Protein AF-0000000080770424 (afdb_homodimer)

Solvent-accessible surface area (backbone atoms only — not comparable to full-atom values): 28672 Å² total; per-residue (Å²): 138,85,82,74,78,74,72,79,70,79,74,78,70,80,89,62,85,65,79,69,75,65,78,72,97,61,80,71,58,43,54,29,29,31,42,42,36,35,26,53,54,94,76,31,50,24,35,50,25,29,66,33,87,46,81,80,59,53,69,30,38,27,56,54,55,43,66,62,44,61,91,75,28,59,30,57,65,49,32,46,51,49,38,35,36,74,75,50,64,49,79,70,90,39,75,42,81,66,29,65,57,43,20,42,82,58,35,97,90,37,35,29,34,32,42,29,27,35,27,37,32,25,47,67,63,56,50,70,55,32,83,81,51,52,46,79,37,44,67,90,61,64,73,84,47,37,70,58,41,59,58,52,44,52,51,46,49,52,49,51,52,57,44,42,68,44,29,55,61,62,57,42,38,43,59,77,62,38,36,69,65,56,51,50,49,50,55,24,36,66,69,72,44,86,72,54,71,64,59,52,31,58,67,64,41,44,57,90,64,98,72,54,65,71,34,55,35,25,84,80,48,28,38,26,31,44,90,47,66,44,75,60,93,86,68,59,38,55,23,29,30,77,68,48,90,45,66,38,83,67,81,59,131,137,86,81,76,77,76,71,78,70,80,72,78,71,81,88,63,84,63,77,72,74,64,78,73,97,62,77,70,57,44,53,28,29,32,40,42,36,35,26,53,54,96,75,31,50,23,34,49,26,28,65,34,87,46,81,78,59,51,67,30,39,26,56,55,56,43,67,61,46,62,90,74,28,59,30,58,64,48,31,46,51,50,39,34,36,74,75,51,64,49,80,71,90,38,75,43,80,67,29,64,57,44,20,42,81,57,34,97,90,37,34,29,35,33,44,28,27,36,28,37,32,26,46,67,63,58,50,70,54,32,81,82,53,52,46,79,36,44,67,90,61,66,74,83,46,35,71,60,42,59,59,53,45,53,52,45,50,51,49,50,52,58,43,43,71,43,29,55,63,63,57,41,38,43,59,78,61,38,36,68,66,57,50,49,52,49,54,24,36,66,69,72,47,86,72,54,71,64,60,51,29,58,67,64,40,43,57,91,63,98,70,54,63,72,35,56,34,24,84,80,49,26,38,25,32,43,90,46,65,44,76,59,92,86,68,59,38,55,24,29,32,78,68,47,87,46,67,37,84,66,80,59,131

Sequence (506 aa):
MNFATKKAKIIFGKNRQNGYAMPPNRPAPIVSVDVVLLTLAQGKLQAALHRRGRQPFQGCLALPGGYVHPEEDATAEDTARRVLREKTGVQPRYLEQLGTFAGAARDPRGWSAAISHVALMPHEALRQAGDEVFHFYDVDQLPELAFDHAEQIRAAVERVRNKASYSTLPCWLLPERFTLTQLQRTYEQIFGETVSRGTFRSRLGIKVGDMNPGEAADQADILIATDQFQGGSQRPARLFRVNRLSLFKRASWMNFATKKAKIIFGKNRQNGYAMPPNRPAPIVSVDVVLLTLAQGKLQAALHRRGRQPFQGCLALPGGYVHPEEDATAEDTARRVLREKTGVQPRYLEQLGTFAGAARDPRGWSAAISHVALMPHEALRQAGDEVFHFYDVDQLPELAFDHAEQIRAAVERVRNKASYSTLPCWLLPERFTLTQLQRTYEQIFGETVSRGTFRSRLGIKVGDMNPGEAADQADILIATDQFQGGSQRPARLFRVNRLSLFKRASW

Secondary structure (DSSP, 8-state):
-----------------------SSPPPPEEEEEEEEEEEETTEEEEEEEE--SSSSTTSEE--EEE--TTT-SBHHHHHHHHHHHHH----SEEEEEEEEEESSS-TTSSEEEEEEEEE--HHHHHTT-TTT-EEEETTS----STTHHHHHHHHHHHHHHHHTTBSGGGGGS-SSB-HHHHHHHHHHHHTS---HHHHHHHHTB--S---TT-BSBTTS-EEEEEEEES-SSSPEEEEEE----BSS----/-------------S---------SSPPPPEEEEEEEEEEEETTEEEEEEEE--SSSSTTSEE--EEE--TTT-SBHHHHHHHHHHHHH----SEEEEEEEEEESSS-TTSSEEEEEEEEE--HHHHHTT-TTT-EEEETTS----STTHHHHHHHHHHHHHHHHTTBSGGGGGS-SSB-HHHHHHHHHHHHT----HHHHHHHHTB--S---TT-BSBTTS-EEEEEEEES-SSSPEEEEEE----BSS----

InterPro domains:
  IPR000086 NUDIX hydrolase domain [PF00293] (31-153)
  IPR000086 NUDIX hydrolase domain [PS51462] (28-160)
  IPR015797 NUDIX hydrolase-like domain superfamily [SSF55811] (23-164)
  IPR036388 Winged helix-like DNA-binding domain superfamily [G3DSA:1.10.10.10] (161-250)
  IPR036390 Winged helix DNA-binding domain superfamily [SSF46785] (169-245)
  IPR054105 NrtR, DNA-binding winged helix domain [PF21906] (173-204)

Nearest PDB structures (foldseek):
  3gz5-assembly1_A  TM=9.077E-01  e=2.869E-21  Shewanella oneidensis
  5bs6-assembly2_D  TM=8.385E-01  e=4.375E-21  Bacteroides thetaiotaomicron VPI-5482
  5bs6-assembly1_B  TM=8.207E-01  e=7.524E-21  Bacteroides thetaiotaomicron VPI-5482
  5deq-assembly1_A  TM=7.739E-01  e=3.727E-18  Bacteroides thetaiotaomicron VPI-5482
  3gz8-assembly2_D  TM=8.540E-01  e=3.283E-13  Shewanella oneidensis

Radius of gyration: 25.14 Å; Cα contacts (8 Å, |Δi|>4): 937; chains: 2; bounding box: 64×64×67 Å

pLDDT: mean 84.19, std 19.26, range [22.19, 98.75]

Organism: Chromobacterium violaceum (strain ATCC 12472 / DSM 30191 / JCM 1249 / CCUG 213 / NBRC 12614 / NCIMB 9131 / NCTC 9757 / MK) (NCBI:txid243365)

Structure (mmCIF, N/CA/C/O backbone):
data_AF-0000000080770424-model_v1
#
loop_
_entity.id
_entity.type
_entity.pdbx_description
1 polymer 'Probable MutT/nudix family protein'
#
loop_
_atom_site.group_PDB
_atom_site.id
_atom_site.type_symbol
_atom_site.label_atom_id
_atom_site.label_alt_id
_atom_site.label_comp_id
_atom_site.label_asym_id
_atom_site.label_entity_id
_atom_site.label_seq_id
_atom_site.pdbx_PDB_ins_code
_atom_site.Cartn_x
_atom_site.Cartn_y
_atom_site.Cartn_z
_atom_site.occupancy
_atom_site.B_iso_or_equiv
_atom_site.auth_seq_id
_atom_site.auth_comp_id
_atom_site.auth_asym_id
_atom_site.auth_atom_id
_atom_site.pdbx_PDB_model_num
ATOM 1 N N . MET A 1 1 ? -11.234 22.656 -33.688 1 25.25 1 MET A N 1
ATOM 2 C CA . MET A 1 1 ? -9.828 22.938 -33.406 1 25.25 1 MET A CA 1
ATOM 3 C C . MET A 1 1 ? -9.273 21.969 -32.375 1 25.25 1 MET A C 1
ATOM 5 O O . MET A 1 1 ? -9.836 21.828 -31.281 1 25.25 1 MET A O 1
ATOM 9 N N . ASN A 1 2 ? -8.516 20.828 -32.75 1 23.38 2 ASN A N 1
ATOM 10 C CA . ASN A 1 2 ? -8.07 19.531 -32.25 1 23.38 2 ASN A CA 1
ATOM 11 C C . ASN A 1 2 ? -6.984 19.703 -31.188 1 23.38 2 ASN A C 1
ATOM 13 O O . ASN A 1 2 ? -5.91 20.234 -31.469 1 23.38 2 ASN A O 1
ATOM 17 N N . PHE A 1 3 ? -7.289 20.031 -29.984 1 24.16 3 PHE A N 1
ATOM 18 C CA . PHE A 1 3 ? -6.375 20.359 -28.891 1 24.16 3 PHE A CA 1
ATOM 19 C C . PHE A 1 3 ? -5.477 19.172 -28.562 1 24.16 3 PHE A C 1
ATOM 21 O O . PHE A 1 3 ? -5.898 18.234 -27.891 1 24.16 3 PHE A O 1
ATOM 28 N N . ALA A 1 4 ? -4.555 18.719 -29.5 1 25.25 4 ALA A N 1
ATOM 29 C CA . ALA A 1 4 ? -3.508 17.719 -29.328 1 25.25 4 ALA A CA 1
ATOM 30 C C . ALA A 1 4 ? -2.652 18.016 -28.109 1 25.25 4 ALA A C 1
ATOM 32 O O . ALA A 1 4 ? -2.006 19.062 -28.031 1 25.25 4 ALA A O 1
ATOM 33 N N . THR A 1 5 ? -3 17.656 -26.938 1 22.92 5 THR A N 1
ATOM 34 C CA . THR A 1 5 ? -2.271 17.828 -25.672 1 22.92 5 THR A CA 1
ATOM 35 C C . THR A 1 5 ? -0.882 17.203 -25.781 1 22.92 5 THR A C 1
ATOM 37 O O . THR A 1 5 ? -0.75 15.984 -25.969 1 22.92 5 THR A O 1
ATOM 40 N N . LYS A 1 6 ? 0.08 17.875 -26.297 1 26.48 6 LYS A N 1
ATOM 41 C CA . LYS A 1 6 ? 1.488 17.516 -26.453 1 26.48 6 LYS A CA 1
ATOM 42 C C . LYS A 1 6 ? 2.084 17.047 -25.125 1 26.48 6 LYS A C 1
ATOM 44 O O . LYS A 1 6 ? 2.121 17.797 -24.141 1 26.48 6 LYS A O 1
ATOM 49 N N . LYS A 1 7 ? 2.068 15.836 -24.875 1 30.05 7 LYS A N 1
ATOM 50 C CA . LYS A 1 7 ? 2.832 15.188 -23.812 1 30.05 7 LYS A CA 1
ATOM 51 C C . LYS A 1 7 ? 4.285 15.664 -23.812 1 30.05 7 LYS A C 1
ATOM 53 O O . LYS A 1 7 ? 4.984 15.531 -24.812 1 30.05 7 LYS A O 1
ATOM 58 N N . ALA A 1 8 ? 4.691 16.625 -23.156 1 26.64 8 ALA A N 1
ATOM 59 C CA . ALA A 1 8 ? 6.086 17.047 -23.094 1 26.64 8 ALA A CA 1
ATOM 60 C C . ALA A 1 8 ? 7.008 15.867 -22.844 1 26.64 8 ALA A C 1
ATOM 62 O O . ALA A 1 8 ? 6.922 15.219 -21.781 1 26.64 8 ALA A O 1
ATOM 63 N N . LYS A 1 9 ? 7.324 15.141 -23.812 1 30.47 9 LYS A N 1
ATOM 64 C CA . LYS A 1 9 ? 8.398 14.148 -23.781 1 30.47 9 LYS A CA 1
ATOM 65 C C . LYS A 1 9 ? 9.609 14.68 -23.016 1 30.47 9 LYS A C 1
ATOM 67 O O . LYS A 1 9 ? 10.211 15.68 -23.422 1 30.47 9 LYS A O 1
ATOM 72 N N . ILE A 1 10 ? 9.688 14.5 -21.734 1 32.75 10 ILE A N 1
ATOM 73 C CA . ILE A 1 10 ? 10.969 14.742 -21.078 1 32.75 10 ILE A CA 1
ATOM 74 C C . ILE A 1 10 ? 12.086 14.039 -21.844 1 32.75 10 ILE A C 1
ATOM 76 O O . ILE A 1 10 ? 12.117 12.812 -21.938 1 32.75 10 ILE A O 1
ATOM 80 N N . ILE A 1 11 ? 12.492 14.609 -22.891 1 31.41 11 ILE A N 1
ATOM 81 C CA . ILE A 1 11 ? 13.648 14.133 -23.641 1 31.41 11 ILE A CA 1
ATOM 82 C C . ILE A 1 11 ? 14.844 13.977 -22.703 1 31.41 11 ILE A C 1
ATOM 84 O O . ILE A 1 11 ? 15.32 14.953 -22.125 1 31.41 11 ILE A O 1
ATOM 88 N N . PHE A 1 12 ? 14.922 12.773 -22.094 1 33.88 12 PHE A N 1
ATOM 89 C CA . PHE A 1 12 ? 16.141 12.367 -21.391 1 33.88 12 PHE A CA 1
ATOM 90 C C . PHE A 1 12 ? 17.344 12.445 -22.312 1 33.88 12 PHE A C 1
ATOM 92 O O . PHE A 1 12 ? 17.453 11.688 -23.266 1 33.88 12 PHE A O 1
ATOM 99 N N . GLY A 1 13 ? 17.859 13.641 -22.609 1 30.61 13 GLY A N 1
ATOM 100 C CA . GLY A 1 13 ? 19.125 13.672 -23.312 1 30.61 13 GLY A CA 1
ATOM 101 C C . GLY A 1 13 ? 20.141 12.672 -22.781 1 30.61 13 GLY A C 1
ATOM 102 O O . GLY A 1 13 ? 19.953 12.125 -21.688 1 30.61 13 GLY A O 1
ATOM 103 N N . LYS A 1 14 ? 21.453 12.492 -23.484 1 30.75 14 LYS A N 1
ATOM 104 C CA . LYS A 1 14 ? 22.672 11.727 -23.281 1 30.75 14 LYS A CA 1
ATOM 105 C C . LYS A 1 14 ? 23.141 11.797 -21.828 1 30.75 14 LYS A C 1
ATOM 107 O O . LYS A 1 14 ? 22.797 12.734 -21.109 1 30.75 14 LYS A O 1
ATOM 112 N N . ASN A 1 15 ? 23.875 10.68 -21.281 1 34.09 15 ASN A N 1
ATOM 113 C CA . ASN A 1 15 ? 24.578 10.32 -20.047 1 34.09 15 ASN A CA 1
ATOM 114 C C . ASN A 1 15 ? 25.328 11.516 -19.469 1 34.09 15 ASN A C 1
ATOM 116 O O . ASN A 1 15 ? 26.531 11.648 -19.641 1 34.09 15 ASN A O 1
ATOM 120 N N . ARG A 1 16 ? 25.125 12.758 -19.797 1 31.05 16 ARG A N 1
ATOM 121 C CA . ARG A 1 16 ? 26.078 13.688 -19.188 1 31.05 16 ARG A CA 1
ATOM 122 C C . ARG A 1 16 ? 26.156 13.469 -17.672 1 31.05 16 ARG A C 1
ATOM 124 O O . ARG A 1 16 ? 25.141 13.164 -17.031 1 31.05 16 ARG A O 1
ATOM 131 N N . GLN A 1 17 ? 27.344 13.133 -17.031 1 35.69 17 GLN A N 1
ATOM 132 C CA . GLN A 1 17 ? 27.734 13.195 -15.633 1 35.69 17 GLN A CA 1
ATOM 133 C C . GLN A 1 17 ? 26.922 14.258 -14.891 1 35.69 17 GLN A C 1
ATOM 135 O O . GLN A 1 17 ? 27.188 15.453 -15.016 1 35.69 17 GLN A O 1
ATOM 140 N N . ASN A 1 18 ? 25.672 14.312 -15.031 1 39.91 18 ASN A N 1
ATOM 141 C CA . ASN A 1 18 ? 24.844 15.375 -14.492 1 39.91 18 ASN A CA 1
ATOM 142 C C . ASN A 1 18 ? 25.266 15.758 -13.078 1 39.91 18 ASN A C 1
ATOM 144 O O . ASN A 1 18 ? 25.578 14.891 -12.258 1 39.91 18 ASN A O 1
ATOM 148 N N . GLY A 1 19 ? 25.906 16.875 -12.938 1 40.78 19 GLY A N 1
ATOM 149 C CA . GLY A 1 19 ? 26.5 17.609 -11.82 1 40.78 19 GLY A CA 1
ATOM 150 C C . GLY A 1 19 ? 25.688 17.484 -10.539 1 40.78 19 GLY A C 1
ATOM 151 O O . GLY A 1 19 ? 25.781 18.344 -9.656 1 40.78 19 GLY A O 1
ATOM 152 N N . TYR A 1 20 ? 24.578 16.812 -10.547 1 47.44 20 TYR A N 1
ATOM 153 C CA . TYR A 1 20 ? 23.984 16.875 -9.219 1 47.44 20 TYR A CA 1
ATOM 154 C C . TYR A 1 20 ? 24.797 16.062 -8.211 1 47.44 20 TYR A C 1
ATOM 156 O O . TYR A 1 20 ? 24.969 14.859 -8.383 1 47.44 20 TYR A O 1
ATOM 164 N N . ALA A 1 21 ? 25.906 16.547 -7.699 1 40.91 21 ALA A N 1
ATOM 165 C CA . ALA A 1 21 ? 26.812 15.883 -6.766 1 40.91 21 ALA A CA 1
ATOM 166 C C . ALA A 1 21 ? 26.047 15.07 -5.73 1 40.91 21 ALA A C 1
ATOM 168 O O . ALA A 1 21 ? 25.219 15.617 -4.992 1 40.91 21 ALA A O 1
ATOM 169 N N . MET A 1 22 ? 25.734 13.844 -6.035 1 49.5 22 MET A N 1
ATOM 170 C CA . MET A 1 22 ? 25.359 12.977 -4.922 1 49.5 22 MET A CA 1
ATOM 171 C C . MET A 1 22 ? 26.297 13.172 -3.734 1 49.5 22 MET A C 1
ATOM 173 O O . MET A 1 22 ? 27.484 13.477 -3.914 1 49.5 22 MET A O 1
ATOM 177 N N . PRO A 1 23 ? 25.75 13.344 -2.537 1 48.91 23 PRO A N 1
ATOM 178 C CA . PRO A 1 23 ? 26.703 13.453 -1.439 1 48.91 23 PRO A CA 1
ATOM 179 C C . PRO A 1 23 ? 27.812 12.398 -1.507 1 48.91 23 PRO A C 1
ATOM 181 O O . PRO A 1 23 ? 27.578 11.289 -2.006 1 48.91 23 PRO A O 1
ATOM 184 N N . PRO A 1 24 ? 29 12.789 -1.371 1 47.66 24 PRO A N 1
ATOM 185 C CA . PRO A 1 24 ? 30.188 11.938 -1.456 1 47.66 24 PRO A CA 1
ATOM 186 C C . PRO A 1 24 ? 29.938 10.523 -0.939 1 47.66 24 PRO A C 1
ATOM 188 O O . PRO A 1 24 ? 28.844 10.227 -0.444 1 47.66 24 PRO A O 1
ATOM 191 N N . ASN A 1 25 ? 30.938 9.781 -0.216 1 50.59 25 ASN A N 1
ATOM 192 C CA . ASN A 1 25 ? 31.359 8.445 0.191 1 50.59 25 ASN A CA 1
ATOM 193 C C . ASN A 1 25 ? 30.312 7.766 1.063 1 50.59 25 ASN A C 1
ATOM 195 O O . ASN A 1 25 ? 30.641 7.082 2.033 1 50.59 25 ASN A O 1
ATOM 199 N N . ARG A 1 26 ? 29.047 8.086 1.013 1 60.34 26 ARG A N 1
ATOM 200 C CA . ARG A 1 26 ? 28.141 7.453 1.966 1 60.34 26 ARG A CA 1
ATOM 201 C C . ARG A 1 26 ? 27.562 6.16 1.396 1 60.34 26 ARG A C 1
ATOM 203 O O . ARG A 1 26 ? 27.375 6.043 0.184 1 60.34 26 ARG A O 1
ATOM 210 N N . PRO A 1 27 ? 27.594 5.121 2.24 1 74 27 PRO A N 1
ATOM 211 C CA . PRO A 1 27 ? 27.016 3.867 1.764 1 74 27 PRO A CA 1
ATOM 212 C C . PRO A 1 27 ? 25.594 4.051 1.202 1 74 27 PRO A C 1
ATOM 214 O O . PRO A 1 27 ? 24.797 4.789 1.776 1 74 27 PRO A O 1
ATOM 217 N N . ALA A 1 28 ? 25.391 3.654 0.037 1 86.56 28 ALA A N 1
ATOM 218 C CA . ALA A 1 28 ? 24.094 3.76 -0.62 1 86.56 28 ALA A CA 1
ATOM 219 C C . ALA A 1 28 ? 23.188 2.592 -0.235 1 86.56 28 ALA A C 1
ATOM 221 O O . ALA A 1 28 ? 23.656 1.457 -0.101 1 86.56 28 ALA A O 1
ATOM 222 N N . PRO A 1 29 ? 21.891 2.877 0.055 1 94.38 29 PRO A N 1
ATOM 223 C CA . PRO A 1 29 ? 20.969 1.777 0.327 1 94.38 29 PRO A CA 1
ATOM 224 C C . PRO A 1 29 ? 20.906 0.759 -0.809 1 94.38 29 PRO A C 1
ATOM 226 O O . PRO A 1 29 ? 21.031 1.128 -1.98 1 94.38 29 PRO A O 1
ATOM 229 N N . ILE A 1 30 ? 20.75 -0.461 -0.432 1 94.62 30 ILE A N 1
ATOM 230 C CA . ILE A 1 30 ? 20.484 -1.53 -1.387 1 94.62 30 ILE A CA 1
ATOM 231 C C . ILE A 1 30 ? 19.016 -1.508 -1.783 1 94.62 30 ILE A C 1
ATOM 233 O O . ILE A 1 30 ? 18.141 -1.366 -0.928 1 94.62 30 ILE A O 1
ATOM 237 N N . VAL A 1 31 ? 18.766 -1.591 -3.082 1 97.5 31 VAL A N 1
ATOM 238 C CA . VAL A 1 31 ? 17.375 -1.637 -3.539 1 97.5 31 VAL A CA 1
ATOM 239 C C . VAL A 1 31 ? 17.109 -2.955 -4.262 1 97.5 31 VAL A C 1
ATOM 241 O O . VAL A 1 31 ? 17.812 -3.293 -5.223 1 97.5 31 VAL A O 1
ATOM 244 N N . SER A 1 32 ? 16.141 -3.68 -3.746 1 97.69 32 SER A N 1
ATOM 245 C CA . SER A 1 32 ? 15.719 -4.949 -4.324 1 97.69 32 SER A CA 1
ATOM 246 C C . SER A 1 32 ? 14.203 -5.035 -4.406 1 97.69 32 SER A C 1
ATOM 248 O O . SER A 1 32 ? 13.492 -4.141 -3.938 1 97.69 32 SER A O 1
ATOM 250 N N . VAL A 1 33 ? 13.695 -6.043 -5.105 1 98.44 33 VAL A N 1
ATOM 251 C CA . VAL A 1 33 ? 12.281 -6.406 -5.07 1 98.44 33 VAL A CA 1
ATOM 252 C C . VAL A 1 33 ? 12.125 -7.797 -4.461 1 98.44 33 VAL A C 1
ATOM 254 O O . VAL A 1 33 ? 13.055 -8.609 -4.5 1 98.44 33 VAL A O 1
ATOM 257 N N . ASP A 1 34 ? 11.016 -7.973 -3.832 1 98.5 34 ASP A N 1
ATOM 258 C CA . ASP A 1 34 ? 10.516 -9.281 -3.418 1 98.5 34 ASP A CA 1
ATOM 259 C C . ASP A 1 34 ? 9.109 -9.523 -3.947 1 98.5 34 ASP A C 1
ATOM 261 O O . ASP A 1 34 ? 8.305 -8.594 -4.039 1 98.5 34 ASP A O 1
ATOM 265 N N . VAL A 1 35 ? 8.859 -10.766 -4.312 1 98.5 35 VAL A N 1
ATOM 266 C CA . VAL A 1 35 ? 7.516 -11.078 -4.797 1 98.5 35 VAL A CA 1
ATOM 267 C C . VAL A 1 35 ? 6.887 -12.156 -3.916 1 98.5 35 VAL A C 1
ATOM 269 O O . VAL A 1 35 ? 7.391 -13.273 -3.838 1 98.5 35 VAL A O 1
ATOM 272 N N . VAL A 1 36 ? 5.828 -11.773 -3.248 1 98.69 36 VAL A N 1
ATOM 273 C CA . VAL A 1 36 ? 4.996 -12.727 -2.525 1 98.69 36 VAL A CA 1
ATOM 274 C C . VAL A 1 36 ? 4.066 -13.445 -3.502 1 98.69 36 VAL A C 1
ATOM 276 O O . VAL A 1 36 ? 3.152 -12.828 -4.059 1 98.69 36 VAL A O 1
ATOM 279 N N . LEU A 1 37 ? 4.293 -14.695 -3.723 1 97.56 37 LEU A N 1
ATOM 280 C CA . LEU A 1 37 ? 3.434 -15.5 -4.578 1 97.56 37 LEU A CA 1
ATOM 281 C C . LEU A 1 37 ? 2.389 -16.25 -3.752 1 97.56 37 LEU A C 1
ATOM 283 O O . LEU A 1 37 ? 2.729 -17.125 -2.965 1 97.56 37 LEU A O 1
ATOM 287 N N . LEU A 1 38 ? 1.14 -15.891 -3.941 1 97.38 38 LEU A N 1
ATOM 288 C CA . LEU A 1 38 ? 0.045 -16.531 -3.227 1 97.38 38 LEU A CA 1
ATOM 289 C C . LEU A 1 38 ? -0.786 -17.406 -4.172 1 97.38 38 LEU A C 1
ATOM 291 O O . LEU A 1 38 ? -0.964 -17.047 -5.34 1 97.38 38 LEU A O 1
ATOM 295 N N . THR A 1 39 ? -1.268 -18.422 -3.65 1 96.5 39 THR A N 1
ATOM 296 C CA . THR A 1 39 ? -2.121 -19.359 -4.379 1 96.5 39 THR A CA 1
ATOM 297 C C . THR A 1 39 ? -3.105 -20.047 -3.432 1 96.5 39 THR A C 1
ATOM 299 O O . THR A 1 39 ? -3.045 -19.844 -2.217 1 96.5 39 THR A O 1
ATOM 302 N N . LEU A 1 40 ? -4.055 -20.688 -4.031 1 94.5 40 LEU A N 1
ATOM 303 C CA . LEU A 1 40 ? -4.977 -21.516 -3.262 1 94.5 40 LEU A CA 1
ATOM 304 C C . LEU A 1 40 ? -4.75 -22.984 -3.557 1 94.5 40 LEU A C 1
ATOM 306 O O . LEU A 1 40 ? -4.797 -23.406 -4.715 1 94.5 40 LEU A O 1
ATOM 310 N N . ALA A 1 41 ? -4.488 -23.656 -2.521 1 91.81 41 ALA A N 1
ATOM 311 C CA . ALA A 1 41 ? -4.324 -25.109 -2.617 1 91.81 41 ALA A CA 1
ATOM 312 C C . ALA A 1 41 ? -4.816 -25.797 -1.35 1 91.81 41 ALA A C 1
ATOM 314 O O . ALA A 1 41 ? -4.605 -25.312 -0.241 1 91.81 41 ALA A O 1
ATOM 315 N N . GLN A 1 42 ? -5.516 -26.984 -1.583 1 89.44 42 GLN A N 1
ATOM 316 C CA . GLN A 1 42 ? -6.039 -27.781 -0.474 1 89.44 42 GLN A CA 1
ATOM 317 C C . GLN A 1 42 ? -6.973 -26.938 0.404 1 89.44 42 GLN A C 1
ATOM 319 O O . GLN A 1 42 ? -6.914 -27.031 1.633 1 89.44 42 GLN A O 1
ATOM 324 N N . GLY A 1 43 ? -7.594 -26.031 -0.184 1 87.81 43 GLY A N 1
ATOM 325 C CA . GLY A 1 43 ? -8.617 -25.266 0.504 1 87.81 43 GLY A CA 1
ATOM 326 C C . GLY A 1 43 ? -8.039 -24.141 1.353 1 87.81 43 GLY A C 1
ATOM 327 O O . GLY A 1 43 ? -8.742 -23.562 2.191 1 87.81 43 GLY A O 1
ATOM 328 N N . LYS A 1 44 ? -6.777 -23.875 1.157 1 91.62 44 LYS A N 1
ATOM 329 C CA . LYS A 1 44 ? -6.125 -22.859 1.975 1 91.62 44 LYS A CA 1
ATOM 330 C C . LYS A 1 44 ? -5.328 -21.891 1.109 1 91.62 44 LYS A C 1
ATOM 332 O O . LYS A 1 44 ? -4.848 -22.25 0.036 1 91.62 44 LYS A O 1
ATOM 337 N N . LEU A 1 45 ? -5.258 -20.672 1.669 1 94.31 45 LEU A N 1
ATOM 338 C CA . LEU A 1 45 ? -4.344 -19.703 1.06 1 94.31 45 LEU A CA 1
ATOM 339 C C . LEU A 1 45 ? -2.895 -20.047 1.395 1 94.31 45 LEU A C 1
ATOM 341 O O . LEU A 1 45 ? -2.557 -20.266 2.562 1 94.31 45 LEU A O 1
ATOM 345 N N . GLN A 1 46 ? -2.066 -20.188 0.326 1 96.81 46 GLN A N 1
ATOM 346 C CA . GLN A 1 46 ? -0.687 -20.625 0.526 1 96.81 46 GLN A CA 1
ATOM 347 C C . GLN A 1 46 ? 0.293 -19.672 -0.157 1 96.81 46 GLN A C 1
ATOM 349 O O . GLN A 1 46 ? -0.057 -19.016 -1.134 1 96.81 46 GLN A O 1
ATOM 354 N N . ALA A 1 47 ? 1.476 -19.625 0.396 1 97.81 47 ALA A N 1
ATOM 355 C CA . ALA A 1 47 ? 2.594 -18.906 -0.211 1 97.81 47 ALA A CA 1
ATOM 356 C C . ALA A 1 47 ? 3.555 -19.875 -0.902 1 97.81 47 ALA A C 1
ATOM 358 O O . ALA A 1 47 ? 3.855 -20.938 -0.374 1 97.81 47 ALA A O 1
ATOM 359 N N . ALA A 1 48 ? 3.953 -19.516 -2.139 1 97.12 48 ALA A N 1
ATOM 360 C CA . ALA A 1 48 ? 4.988 -20.266 -2.85 1 97.12 48 ALA A CA 1
ATOM 361 C C . ALA A 1 48 ? 6.375 -19.719 -2.541 1 97.12 48 ALA A C 1
ATOM 363 O O . ALA A 1 48 ? 6.652 -18.547 -2.785 1 97.12 48 ALA A O 1
ATOM 364 N N . LEU A 1 49 ? 7.23 -20.578 -1.985 1 96.81 49 LEU A N 1
ATOM 365 C CA . LEU A 1 49 ? 8.57 -20.188 -1.561 1 96.81 49 LEU A CA 1
ATOM 366 C C . LEU A 1 49 ? 9.633 -20.984 -2.312 1 96.81 49 LEU A C 1
ATOM 368 O O . LEU A 1 49 ? 9.352 -22.062 -2.846 1 96.81 49 LEU A O 1
ATOM 372 N N . HIS A 1 50 ? 10.75 -20.422 -2.424 1 93.5 50 HIS A N 1
ATOM 373 C CA . HIS A 1 50 ? 11.891 -21.141 -2.967 1 93.5 50 HIS A CA 1
ATOM 374 C C . HIS A 1 50 ? 13.039 -21.188 -1.968 1 93.5 50 HIS A C 1
ATOM 376 O O . HIS A 1 50 ? 13.062 -20.422 -1 1 93.5 50 HIS A O 1
ATOM 382 N N . ARG A 1 51 ? 13.953 -22.047 -2.203 1 93.56 51 ARG A N 1
ATOM 383 C CA . ARG A 1 51 ? 15.133 -22.156 -1.353 1 93.56 51 ARG A CA 1
ATOM 384 C C . ARG A 1 51 ? 16.281 -21.312 -1.899 1 93.56 51 ARG A C 1
ATOM 386 O O . ARG A 1 51 ? 16.641 -21.438 -3.072 1 93.56 51 ARG A O 1
ATOM 393 N N . ARG A 1 52 ? 16.875 -20.453 -1.038 1 93.69 52 ARG A N 1
ATOM 394 C CA . ARG A 1 52 ? 17.953 -19.578 -1.48 1 93.69 52 ARG A CA 1
ATOM 395 C C . ARG A 1 52 ? 19.219 -20.359 -1.773 1 93.69 52 ARG A C 1
ATOM 397 O O . ARG A 1 52 ? 19.594 -21.25 -0.999 1 93.69 52 ARG A O 1
ATOM 404 N N . GLY A 1 53 ? 19.859 -19.922 -2.836 1 90.75 53 GLY A N 1
ATOM 405 C CA . GLY A 1 53 ? 21.062 -20.625 -3.25 1 90.75 53 GLY A CA 1
ATOM 406 C C . GLY A 1 53 ? 22.344 -19.938 -2.82 1 90.75 53 GLY A C 1
ATOM 407 O O . GLY A 1 53 ? 23.438 -20.516 -2.904 1 90.75 53 GLY A O 1
ATOM 408 N N . ARG A 1 54 ? 22.234 -18.703 -2.389 1 90.62 54 ARG A N 1
ATOM 409 C CA . ARG A 1 54 ? 23.422 -17.938 -2.074 1 90.62 54 ARG A CA 1
ATOM 410 C C . ARG A 1 54 ? 23.266 -17.219 -0.732 1 90.62 54 ARG A C 1
ATOM 412 O O . ARG A 1 54 ? 22.156 -17.078 -0.221 1 90.62 54 ARG A O 1
ATOM 419 N N . GLN A 1 55 ? 24.469 -16.875 -0.219 1 93.38 55 GLN A N 1
ATOM 420 C CA . GLN A 1 55 ? 24.469 -16.062 0.994 1 93.38 55 GLN A CA 1
ATOM 421 C C . GLN A 1 55 ? 23.969 -14.648 0.711 1 93.38 55 GLN A C 1
ATOM 423 O O . GLN A 1 55 ? 24.094 -14.156 -0.414 1 93.38 55 GLN A O 1
ATOM 428 N N . PRO A 1 56 ? 23.406 -14.039 1.703 1 95 56 PRO A N 1
ATOM 429 C CA . PRO A 1 56 ? 23.078 -14.531 3.043 1 95 56 PRO A CA 1
ATOM 430 C C . PRO A 1 56 ? 21.875 -15.469 3.051 1 95 56 PRO A C 1
ATOM 432 O O . PRO A 1 56 ? 21.141 -15.547 2.062 1 95 56 PRO A O 1
ATOM 435 N N . PHE A 1 57 ? 21.688 -16.281 4.188 1 95.81 57 PHE A N 1
ATOM 436 C CA . PHE A 1 57 ? 20.562 -17.188 4.434 1 95.81 57 PHE A CA 1
ATOM 437 C C . PHE A 1 57 ? 20.531 -18.297 3.389 1 95.81 57 PHE A C 1
ATOM 439 O O . PHE A 1 57 ? 19.469 -18.672 2.912 1 95.81 57 PHE A O 1
ATOM 446 N N . GLN A 1 58 ? 21.703 -18.703 2.951 1 95.25 58 GLN A N 1
ATOM 447 C CA . GLN A 1 58 ? 21.781 -19.812 2.006 1 95.25 58 GLN A CA 1
ATOM 448 C C . GLN A 1 58 ? 21.062 -21.047 2.547 1 95.25 58 GLN A C 1
ATOM 450 O O . GLN A 1 58 ? 21.25 -21.422 3.707 1 95.25 58 GLN A O 1
ATOM 455 N N . GLY A 1 59 ? 20.219 -21.641 1.681 1 95.31 59 GLY A N 1
ATOM 456 C CA . GLY A 1 59 ? 19.516 -22.859 2.049 1 95.31 59 GLY A CA 1
ATOM 457 C C . GLY A 1 59 ? 18.188 -22.594 2.719 1 95.31 59 GLY A C 1
ATOM 458 O O . GLY A 1 59 ? 17.359 -23.5 2.871 1 95.31 59 GLY A O 1
ATOM 459 N N . CYS A 1 60 ? 17.938 -21.391 3.109 1 96.81 60 CYS A N 1
ATOM 460 C CA . CYS A 1 60 ? 16.688 -21.047 3.771 1 96.81 60 CYS A CA 1
ATOM 461 C C . CYS A 1 60 ? 15.578 -20.797 2.752 1 96.81 60 CYS A C 1
ATOM 463 O O . CYS A 1 60 ? 15.859 -20.453 1.598 1 96.81 60 CYS A O 1
ATOM 465 N N . LEU A 1 61 ? 14.359 -21 3.186 1 97.69 61 LEU A N 1
ATOM 466 C CA . LEU A 1 61 ? 13.195 -20.641 2.377 1 97.69 61 LEU A CA 1
ATOM 467 C C . LEU A 1 61 ? 13.031 -19.125 2.303 1 97.69 61 LEU A C 1
ATOM 469 O O . LEU A 1 61 ? 13.234 -18.422 3.297 1 97.69 61 LEU A O 1
ATOM 473 N N . ALA A 1 62 ? 12.719 -18.688 1.069 1 97.69 62 ALA A N 1
ATOM 474 C CA . ALA A 1 62 ? 12.641 -17.25 0.834 1 97.69 62 ALA A CA 1
ATOM 475 C C . ALA A 1 62 ? 11.656 -16.938 -0.29 1 97.69 62 ALA A C 1
ATOM 477 O O . ALA A 1 62 ? 11.242 -17.828 -1.031 1 97.69 62 ALA A O 1
ATOM 478 N N . LEU A 1 63 ? 11.25 -15.703 -0.274 1 97.94 63 LEU A N 1
ATOM 479 C CA . LEU A 1 63 ? 10.539 -15.172 -1.434 1 97.94 63 LEU A CA 1
ATOM 480 C C . LEU A 1 63 ? 11.492 -15 -2.617 1 97.94 63 LEU A C 1
ATOM 482 O O . LEU A 1 63 ? 12.664 -14.672 -2.436 1 97.94 63 LEU A O 1
ATOM 486 N N . PRO A 1 64 ? 10.977 -15.281 -3.822 1 96.5 64 PRO A N 1
ATOM 487 C CA . PRO A 1 64 ? 11.805 -14.844 -4.949 1 96.5 64 PRO A CA 1
ATOM 488 C C . PRO A 1 64 ? 12.039 -13.328 -4.957 1 96.5 64 PRO A C 1
ATOM 490 O O . PRO A 1 64 ? 11.125 -12.555 -4.676 1 96.5 64 PRO A O 1
ATOM 493 N N . GLY A 1 65 ? 13.211 -12.938 -5.18 1 96.25 65 GLY A N 1
ATOM 494 C CA . GLY A 1 65 ? 13.586 -11.539 -5.211 1 96.25 65 GLY A CA 1
ATOM 495 C C . GLY A 1 65 ? 14.945 -11.297 -5.836 1 96.25 65 GLY A C 1
ATOM 496 O O . GLY A 1 65 ? 15.648 -12.242 -6.191 1 96.25 65 GLY A O 1
ATOM 497 N N . GLY A 1 66 ? 15.273 -10.055 -6.012 1 96.25 66 GLY A N 1
ATOM 498 C CA . GLY A 1 66 ? 16.547 -9.688 -6.609 1 96.25 66 GLY A CA 1
ATOM 499 C C . GLY A 1 66 ? 16.766 -8.188 -6.656 1 96.25 66 GLY A C 1
ATOM 500 O O . GLY A 1 66 ? 15.859 -7.406 -6.375 1 96.25 66 GLY A O 1
ATOM 501 N N . TYR A 1 67 ? 17.953 -7.871 -7.043 1 96.38 67 TYR A N 1
ATOM 502 C CA . TYR A 1 67 ? 18.359 -6.469 -7.074 1 96.38 67 TYR A CA 1
ATOM 503 C C . TYR A 1 67 ? 17.75 -5.75 -8.266 1 96.38 67 TYR A C 1
ATOM 505 O O . TYR A 1 67 ? 17.5 -6.363 -9.312 1 96.38 67 TYR A O 1
ATOM 513 N N . VAL A 1 68 ? 17.531 -4.441 -8.047 1 97.38 68 VAL A N 1
ATOM 514 C CA . VAL A 1 68 ? 17.203 -3.576 -9.172 1 97.38 68 VAL A CA 1
ATOM 515 C C . VAL A 1 68 ? 18.422 -3.387 -10.055 1 97.38 68 VAL A C 1
ATOM 517 O O . VAL A 1 68 ? 19.531 -3.16 -9.555 1 97.38 68 VAL A O 1
ATOM 520 N N . HIS A 1 69 ? 18.297 -3.578 -11.336 1 96.06 69 HIS A N 1
ATOM 521 C CA . HIS A 1 69 ? 19.297 -3.232 -12.344 1 96.06 69 HIS A CA 1
ATOM 522 C C . HIS A 1 69 ? 18.938 -1.925 -13.039 1 96.06 69 HIS A C 1
ATOM 524 O O . HIS A 1 69 ? 18.188 -1.921 -14.023 1 96.06 69 HIS A O 1
ATOM 530 N N . PRO A 1 70 ? 19.547 -0.855 -12.594 1 94.81 70 PRO A N 1
ATOM 531 C CA . PRO A 1 70 ? 19.156 0.459 -13.109 1 94.81 70 PRO A CA 1
ATOM 532 C C . PRO A 1 70 ? 19.312 0.569 -14.625 1 94.81 70 PRO A C 1
ATOM 534 O O . PRO A 1 70 ? 18.594 1.332 -15.273 1 94.81 70 PRO A O 1
ATOM 537 N N . GLU A 1 71 ? 20.172 -0.182 -15.219 1 93.56 71 GLU A N 1
ATOM 538 C CA . GLU A 1 71 ? 20.438 -0.095 -16.641 1 93.56 71 GLU A CA 1
ATOM 539 C C . GLU A 1 71 ? 19.438 -0.904 -17.453 1 93.56 71 GLU A C 1
ATOM 541 O O . GLU A 1 71 ? 19.297 -0.718 -18.672 1 93.56 71 GLU A O 1
ATOM 546 N N . GLU A 1 72 ? 18.734 -1.751 -16.781 1 94.81 72 GLU A N 1
ATOM 547 C CA . GLU A 1 72 ? 17.859 -2.682 -17.484 1 94.81 72 GLU A CA 1
ATOM 548 C C . GLU A 1 72 ? 16.406 -2.475 -17.078 1 94.81 72 GLU A C 1
ATOM 550 O O . GLU A 1 72 ? 15.5 -2.518 -17.922 1 94.81 72 GLU A O 1
ATOM 555 N N . ASP A 1 73 ? 16.188 -2.209 -15.836 1 97.38 73 ASP A N 1
ATOM 556 C CA . ASP A 1 73 ? 14.844 -2.129 -15.273 1 97.38 73 ASP A CA 1
ATOM 557 C C . ASP A 1 73 ? 14.305 -0.703 -15.359 1 97.38 73 ASP A C 1
ATOM 559 O O . ASP A 1 73 ? 14.781 0.188 -14.648 1 97.38 73 ASP A O 1
ATOM 563 N N . ALA A 1 74 ? 13.266 -0.524 -16.125 1 97.75 74 ALA A N 1
ATOM 564 C CA . ALA A 1 74 ? 12.672 0.806 -16.219 1 97.75 74 ALA A CA 1
ATOM 565 C C . ALA A 1 74 ? 11.852 1.13 -14.977 1 97.75 74 ALA A C 1
ATOM 567 O O . ALA A 1 74 ? 11.742 2.293 -14.586 1 97.75 74 ALA A O 1
ATOM 568 N N . THR A 1 75 ? 11.227 0.119 -14.406 1 98.12 75 THR A N 1
ATOM 569 C CA . THR A 1 75 ? 10.406 0.257 -13.211 1 98.12 75 THR A CA 1
ATOM 570 C C . THR A 1 75 ? 10.703 -0.866 -12.219 1 98.12 75 THR A C 1
ATOM 572 O O . THR A 1 75 ? 11.391 -1.832 -12.555 1 98.12 75 THR A O 1
ATOM 575 N N . ALA A 1 76 ? 10.234 -0.667 -10.969 1 98 76 ALA A N 1
ATOM 576 C CA . ALA A 1 76 ? 10.328 -1.744 -9.984 1 98 76 ALA A CA 1
ATOM 577 C C . ALA A 1 76 ? 9.547 -2.973 -10.445 1 98 76 ALA A C 1
ATOM 579 O O . ALA A 1 76 ? 9.945 -4.105 -10.172 1 98 76 ALA A O 1
ATOM 580 N N . GLU A 1 77 ? 8.422 -2.746 -11.109 1 98.06 77 GLU A N 1
ATOM 581 C CA . GLU A 1 77 ? 7.648 -3.863 -11.641 1 98.06 77 GLU A CA 1
ATOM 582 C C . GLU A 1 77 ? 8.453 -4.652 -12.672 1 98.06 77 GLU A C 1
ATOM 584 O O . GLU A 1 77 ? 8.398 -5.883 -12.703 1 98.06 77 GLU A O 1
ATOM 589 N N . ASP A 1 78 ? 9.156 -3.939 -13.492 1 98.12 78 ASP A N 1
ATOM 590 C CA . ASP A 1 78 ? 10.039 -4.617 -14.438 1 98.12 78 ASP A CA 1
ATOM 591 C C . ASP A 1 78 ? 11.031 -5.52 -13.711 1 98.12 78 ASP A C 1
ATOM 593 O O . ASP A 1 78 ? 11.305 -6.637 -14.156 1 98.12 78 ASP A O 1
ATOM 597 N N . THR A 1 79 ? 11.594 -4.988 -12.625 1 98.19 79 THR A N 1
ATOM 598 C CA . THR A 1 79 ? 12.516 -5.793 -11.836 1 98.19 79 THR A CA 1
ATOM 599 C C . THR A 1 79 ? 11.828 -7.059 -11.328 1 98.19 79 THR A C 1
ATOM 601 O O . THR A 1 79 ? 12.375 -8.156 -11.445 1 98.19 79 THR A O 1
ATOM 604 N N . ALA A 1 80 ? 10.641 -6.898 -10.789 1 98.31 80 ALA A N 1
ATOM 605 C CA . ALA A 1 80 ? 9.898 -8.031 -10.242 1 98.31 80 ALA A CA 1
ATOM 606 C C . ALA A 1 80 ? 9.633 -9.086 -11.312 1 98.31 80 ALA A C 1
ATOM 608 O O . ALA A 1 80 ? 9.859 -10.281 -11.086 1 98.31 80 ALA A O 1
ATOM 609 N N . ARG A 1 81 ? 9.219 -8.617 -12.445 1 97.88 81 ARG A N 1
ATOM 610 C CA . ARG A 1 81 ? 8.922 -9.539 -13.539 1 97.88 81 ARG A CA 1
ATOM 611 C C . ARG A 1 81 ? 10.188 -10.227 -14.039 1 97.88 81 ARG A C 1
ATOM 613 O O . ARG A 1 81 ? 10.18 -11.43 -14.312 1 97.88 81 ARG A O 1
ATOM 620 N N . ARG A 1 82 ? 11.234 -9.484 -14.172 1 97.56 82 ARG A N 1
ATOM 621 C CA . ARG A 1 82 ? 12.508 -10.055 -14.617 1 97.56 82 ARG A CA 1
ATOM 622 C C . ARG A 1 82 ? 13 -11.117 -13.641 1 97.56 82 ARG A C 1
ATOM 624 O O . ARG A 1 82 ? 13.375 -12.219 -14.055 1 97.56 82 ARG A O 1
ATOM 631 N N . VAL A 1 83 ? 13 -10.82 -12.359 1 96 83 VAL A N 1
ATOM 632 C CA . VAL A 1 83 ? 13.508 -11.719 -11.328 1 96 83 VAL A CA 1
ATOM 633 C C . VAL A 1 83 ? 12.672 -12.992 -11.297 1 96 83 VAL A C 1
ATOM 635 O O . VAL A 1 83 ? 13.211 -14.094 -11.195 1 96 83 VAL A O 1
ATOM 638 N N . LEU A 1 84 ? 11.344 -12.875 -11.406 1 95.12 84 LEU A N 1
ATOM 639 C CA . LEU A 1 84 ? 10.461 -14.039 -11.406 1 95.12 84 LEU A CA 1
ATOM 640 C C . LEU A 1 84 ? 10.742 -14.93 -12.609 1 95.12 84 LEU A C 1
ATOM 642 O O . LEU A 1 84 ? 10.844 -16.156 -12.477 1 95.12 84 LEU A O 1
ATOM 646 N N . ARG A 1 85 ? 10.852 -14.281 -13.695 1 94.12 85 ARG A N 1
ATOM 647 C CA . ARG A 1 85 ? 11.125 -15.023 -14.914 1 94.12 85 ARG A CA 1
ATOM 648 C C . ARG A 1 85 ? 12.461 -15.758 -14.82 1 94.12 85 ARG A C 1
ATOM 650 O O . ARG A 1 85 ? 12.531 -16.953 -15.117 1 94.12 85 ARG A O 1
ATOM 657 N N . GLU A 1 86 ? 13.445 -15.117 -14.391 1 92.44 86 GLU A N 1
ATOM 658 C CA . GLU A 1 86 ? 14.789 -15.672 -14.344 1 92.44 86 GLU A CA 1
ATOM 659 C C . GLU A 1 86 ? 14.898 -16.781 -13.305 1 92.44 86 GLU A C 1
ATOM 661 O O . GLU A 1 86 ? 15.539 -17.812 -13.547 1 92.44 86 GLU A O 1
ATOM 666 N N . LYS A 1 87 ? 14.281 -16.594 -12.172 1 89.75 87 LYS A N 1
ATOM 667 C CA . LYS A 1 87 ? 14.5 -17.5 -11.055 1 89.75 87 LYS A CA 1
ATOM 668 C C . LYS A 1 87 ? 13.477 -18.641 -11.07 1 89.75 87 LYS A C 1
ATOM 670 O O . LYS A 1 87 ? 13.758 -19.734 -10.586 1 89.75 87 LYS A O 1
ATOM 675 N N . THR A 1 88 ? 12.281 -18.391 -11.594 1 89.25 88 THR A N 1
ATOM 676 C CA . THR A 1 88 ? 11.211 -19.359 -11.398 1 89.25 88 THR A CA 1
ATOM 677 C C . THR A 1 88 ? 10.547 -19.719 -12.719 1 89.25 88 THR A C 1
ATOM 679 O O . THR A 1 88 ? 9.836 -20.719 -12.812 1 89.25 88 THR A O 1
ATOM 682 N N . GLY A 1 89 ? 10.719 -18.891 -13.727 1 89.94 89 GLY A N 1
ATOM 683 C CA . GLY A 1 89 ? 10.094 -19.125 -15.016 1 89.94 89 GLY A CA 1
ATOM 684 C C . GLY A 1 89 ? 8.625 -18.75 -15.047 1 89.94 89 GLY A C 1
ATOM 685 O O . GLY A 1 89 ? 7.945 -18.969 -16.047 1 89.94 89 GLY A O 1
ATOM 686 N N . VAL A 1 90 ? 8.156 -18.172 -14.031 1 90.88 90 VAL A N 1
ATOM 687 C CA . VAL A 1 90 ? 6.73 -17.875 -13.961 1 90.88 90 VAL A CA 1
ATOM 688 C C . VAL A 1 90 ? 6.48 -16.422 -14.344 1 90.88 90 VAL A C 1
ATOM 690 O O . VAL A 1 90 ? 7.312 -15.547 -14.078 1 90.88 90 VAL A O 1
ATOM 693 N N . GLN A 1 91 ? 5.277 -16.188 -14.969 1 92.31 91 GLN A N 1
ATOM 694 C CA . GLN A 1 91 ? 4.801 -14.852 -15.312 1 92.31 91 GLN A CA 1
ATOM 695 C C . GLN A 1 91 ? 3.383 -14.625 -14.797 1 92.31 91 GLN A C 1
ATOM 697 O O . GLN A 1 91 ? 2.41 -15.047 -15.422 1 92.31 91 GLN A O 1
ATOM 702 N N . PRO A 1 92 ? 3.275 -13.883 -13.727 1 93.38 92 PRO A N 1
ATOM 703 C CA . PRO A 1 92 ? 1.944 -13.688 -13.148 1 93.38 92 PRO A CA 1
ATOM 704 C C . PRO A 1 92 ? 1.078 -12.734 -13.977 1 93.38 92 PRO A C 1
ATOM 706 O O . PRO A 1 92 ? 1.587 -11.766 -14.547 1 93.38 92 PRO A O 1
ATOM 709 N N . ARG A 1 93 ? -0.26 -13.047 -13.969 1 88.19 93 ARG A N 1
ATOM 710 C CA . ARG A 1 93 ? -1.229 -12.156 -14.602 1 88.19 93 ARG A CA 1
ATOM 711 C C . ARG A 1 93 ? -1.529 -10.953 -13.719 1 88.19 93 ARG A C 1
ATOM 713 O O . ARG A 1 93 ? -1.884 -9.883 -14.219 1 88.19 93 ARG A O 1
ATOM 720 N N . TYR A 1 94 ? -1.476 -11.203 -12.523 1 91.94 94 TYR A N 1
ATOM 721 C CA . TYR A 1 94 ? -1.713 -10.141 -11.547 1 91.94 94 TYR A CA 1
ATOM 722 C C . TYR A 1 94 ? -0.468 -9.891 -10.703 1 91.94 94 TYR A C 1
ATOM 724 O O . TYR A 1 94 ? 0.094 -10.812 -10.117 1 91.94 94 TYR A O 1
ATOM 732 N N . LEU A 1 95 ? 0.011 -8.711 -10.711 1 96.06 95 LEU A N 1
ATOM 733 C CA . LEU A 1 95 ? 1.139 -8.242 -9.922 1 96.06 95 LEU A CA 1
ATOM 734 C C . LEU A 1 95 ? 0.878 -6.836 -9.383 1 96.06 95 LEU A C 1
ATOM 736 O O . LEU A 1 95 ? 0.601 -5.918 -10.156 1 96.06 95 LEU A O 1
ATOM 740 N N . GLU A 1 96 ? 0.923 -6.723 -8.062 1 95.44 96 GLU A N 1
ATOM 741 C CA . GLU A 1 96 ? 0.665 -5.43 -7.434 1 95.44 96 GLU A CA 1
ATOM 742 C C . GLU A 1 96 ? 1.713 -5.113 -6.371 1 95.44 96 GLU A C 1
ATOM 744 O O . GLU A 1 96 ? 2.104 -5.988 -5.598 1 95.44 96 GLU A O 1
ATOM 749 N N . GLN A 1 97 ? 2.139 -3.863 -6.332 1 97.69 97 GLN A N 1
ATOM 750 C CA . GLN A 1 97 ? 3.062 -3.455 -5.281 1 97.69 97 GLN A CA 1
ATOM 751 C C . GLN A 1 97 ? 2.369 -3.43 -3.92 1 97.69 97 GLN A C 1
ATOM 753 O O . GLN A 1 97 ? 1.26 -2.908 -3.793 1 97.69 97 GLN A O 1
ATOM 758 N N . LEU A 1 98 ? 2.98 -4.027 -2.945 1 96.69 98 LEU A N 1
ATOM 759 C CA . LEU A 1 98 ? 2.473 -4.082 -1.579 1 96.69 98 LEU A CA 1
ATOM 760 C C . LEU A 1 98 ? 2.963 -2.887 -0.768 1 96.69 98 LEU A C 1
ATOM 762 O O . LEU A 1 98 ? 2.188 -2.266 -0.039 1 96.69 98 LEU A O 1
ATOM 766 N N . GLY A 1 99 ? 4.168 -2.59 -0.835 1 97.06 99 GLY A N 1
ATOM 767 C CA . GLY A 1 99 ? 4.918 -1.601 -0.077 1 97.06 99 GLY A CA 1
ATOM 768 C C . GLY A 1 99 ? 6.41 -1.87 -0.056 1 97.06 99 GLY A C 1
ATOM 769 O O . GLY A 1 99 ? 6.91 -2.691 -0.827 1 97.06 99 GLY A O 1
ATOM 770 N N . THR A 1 100 ? 7.062 -1.077 0.75 1 98.56 100 THR A N 1
ATOM 771 C CA . THR A 1 100 ? 8.508 -1.24 0.849 1 98.56 100 THR A CA 1
ATOM 772 C C . THR A 1 100 ? 8.922 -1.563 2.281 1 98.56 100 THR A C 1
ATOM 774 O O . THR A 1 100 ? 8.484 -0.899 3.225 1 98.56 100 THR A O 1
ATOM 777 N N . PHE A 1 101 ? 9.578 -2.646 2.414 1 98.44 101 PHE A N 1
ATOM 778 C CA . PHE A 1 101 ? 10.227 -2.998 3.672 1 98.44 101 PHE A CA 1
ATOM 779 C C . PHE A 1 101 ? 11.68 -2.537 3.684 1 98.44 101 PHE A C 1
ATOM 781 O O . PHE A 1 101 ? 12.5 -3.039 2.912 1 98.44 101 PHE A O 1
ATOM 788 N N . ALA A 1 102 ? 11.914 -1.515 4.516 1 98.38 102 ALA A N 1
ATOM 789 C CA . ALA A 1 102 ? 13.195 -0.811 4.414 1 98.38 102 ALA A CA 1
ATOM 790 C C . ALA A 1 102 ? 13.75 -0.49 5.797 1 98.38 102 ALA A C 1
ATOM 792 O O . ALA A 1 102 ? 13.008 -0.128 6.711 1 98.38 102 ALA A O 1
ATOM 793 N N . GLY A 1 103 ? 15.086 -0.623 5.855 1 97.62 103 GLY A N 1
ATOM 794 C CA . GLY A 1 103 ? 15.758 -0.277 7.102 1 97.62 103 GLY A CA 1
ATOM 795 C C . GLY A 1 103 ? 17.141 -0.876 7.227 1 97.62 103 GLY A C 1
ATOM 796 O O . GLY A 1 103 ? 17.594 -1.61 6.34 1 97.62 103 GLY A O 1
ATOM 797 N N . ALA A 1 104 ? 17.75 -0.664 8.344 1 96.75 104 ALA A N 1
ATOM 798 C CA . ALA A 1 104 ? 19.141 -1.055 8.594 1 96.75 104 ALA A CA 1
ATOM 799 C C . ALA A 1 104 ? 19.219 -2.486 9.109 1 96.75 104 ALA A C 1
ATOM 801 O O . ALA A 1 104 ? 20.266 -3.137 8.992 1 96.75 104 ALA A O 1
ATOM 802 N N . ALA A 1 105 ? 18.125 -2.977 9.609 1 96 105 ALA A N 1
ATOM 803 C CA . ALA A 1 105 ? 18.203 -4.215 10.375 1 96 105 ALA A CA 1
ATOM 804 C C . ALA A 1 105 ? 17.734 -5.406 9.547 1 96 105 ALA A C 1
ATOM 806 O O . ALA A 1 105 ? 17.891 -6.559 9.953 1 96 105 ALA A O 1
ATOM 807 N N . ARG A 1 106 ? 17.188 -5.176 8.406 1 96 106 ARG A N 1
ATOM 808 C CA . ARG A 1 106 ? 16.484 -6.258 7.715 1 96 106 ARG A CA 1
ATOM 809 C C . ARG A 1 106 ? 17.453 -7.117 6.922 1 96 106 ARG A C 1
ATOM 811 O O . ARG A 1 106 ? 17.203 -8.297 6.672 1 96 106 ARG A O 1
ATOM 818 N N . ASP A 1 107 ? 18.5 -6.531 6.422 1 94.75 107 ASP A N 1
ATOM 819 C CA . ASP A 1 107 ? 19.484 -7.18 5.562 1 94.75 107 ASP A CA 1
ATOM 820 C C . ASP A 1 107 ? 20.891 -7.047 6.141 1 94.75 107 ASP A C 1
ATOM 822 O O . ASP A 1 107 ? 21.391 -5.938 6.332 1 94.75 107 ASP A O 1
ATOM 826 N N . PRO A 1 108 ? 21.562 -8.195 6.41 1 94.31 108 PRO A N 1
ATOM 827 C CA . PRO A 1 108 ? 22.891 -8.125 7.012 1 94.31 108 PRO A CA 1
ATOM 828 C C . PRO A 1 108 ? 23.906 -7.434 6.109 1 94.31 108 PRO A C 1
ATOM 830 O O . PRO A 1 108 ? 25 -7.078 6.562 1 94.31 108 PRO A O 1
ATOM 833 N N . ARG A 1 109 ? 23.609 -7.164 4.914 1 92.06 109 ARG A N 1
ATOM 834 C CA . ARG A 1 109 ? 24.531 -6.547 3.971 1 92.06 109 ARG A CA 1
ATOM 835 C C . ARG A 1 109 ? 24.531 -5.027 4.117 1 92.06 109 ARG A C 1
ATOM 837 O O . ARG A 1 109 ? 25.453 -4.352 3.635 1 92.06 109 ARG A O 1
ATOM 844 N N . GLY A 1 110 ? 23.531 -4.543 4.762 1 93.38 110 GLY A N 1
ATOM 845 C CA . GLY A 1 110 ? 23.422 -3.111 4.98 1 93.38 110 GLY A CA 1
ATOM 846 C C . GLY A 1 110 ? 22 -2.598 4.871 1 93.38 110 GLY A C 1
ATOM 847 O O . GLY A 1 110 ? 21.062 -3.383 4.746 1 93.38 110 GLY A O 1
ATOM 848 N N . TRP A 1 111 ? 21.922 -1.211 4.957 1 96.25 111 TRP A N 1
ATOM 849 C CA . TRP A 1 111 ? 20.609 -0.609 4.805 1 96.25 111 TRP A CA 1
ATOM 850 C C . TRP A 1 111 ? 19.984 -0.994 3.465 1 96.25 111 TRP A C 1
ATOM 852 O O . TRP A 1 111 ? 20.625 -0.884 2.42 1 96.25 111 TRP A O 1
ATOM 862 N N . SER A 1 112 ? 18.797 -1.49 3.508 1 97.38 112 SER A N 1
ATOM 863 C CA . SER A 1 112 ? 18.203 -1.991 2.271 1 97.38 112 SER A CA 1
ATOM 864 C C . SER A 1 112 ? 16.719 -1.688 2.211 1 97.38 112 SER A C 1
ATOM 866 O O . SER A 1 112 ? 16.062 -1.543 3.246 1 97.38 112 SER A O 1
ATOM 868 N N . ALA A 1 113 ? 16.266 -1.501 1.019 1 98.31 113 ALA A N 1
ATOM 869 C CA . ALA A 1 113 ? 14.844 -1.354 0.706 1 98.31 113 ALA A CA 1
ATOM 870 C C . ALA A 1 113 ? 14.375 -2.457 -0.237 1 98.31 113 ALA A C 1
ATOM 872 O O . ALA A 1 113 ? 14.836 -2.547 -1.377 1 98.31 113 ALA A O 1
ATOM 873 N N . ALA A 1 114 ? 13.508 -3.295 0.271 1 98.56 114 ALA A N 1
ATOM 874 C CA . ALA A 1 114 ? 12.852 -4.301 -0.562 1 98.56 114 ALA A CA 1
ATOM 875 C C . ALA A 1 114 ? 11.461 -3.834 -0.998 1 98.56 114 ALA A C 1
ATOM 877 O O . ALA A 1 114 ? 10.539 -3.758 -0.182 1 98.56 114 ALA A O 1
ATOM 878 N N . ILE A 1 115 ? 11.336 -3.482 -2.256 1 98.75 115 ILE A N 1
ATOM 879 C CA . ILE A 1 115 ? 10.023 -3.17 -2.814 1 98.75 115 ILE A CA 1
ATOM 880 C C . ILE A 1 115 ? 9.242 -4.461 -3.057 1 98.75 115 ILE A C 1
ATOM 882 O O . ILE A 1 115 ? 9.508 -5.18 -4.023 1 98.75 115 ILE A O 1
ATOM 886 N N . SER A 1 116 ? 8.281 -4.68 -2.156 1 98.75 116 SER A N 1
ATOM 887 C CA . SER A 1 116 ? 7.547 -5.941 -2.141 1 98.75 116 SER A CA 1
ATOM 888 C C . SER A 1 116 ? 6.336 -5.887 -3.062 1 98.75 116 SER A C 1
ATOM 890 O O . SER A 1 116 ? 5.625 -4.879 -3.105 1 98.75 116 SER A O 1
ATOM 892 N N . HIS A 1 117 ? 6.125 -6.941 -3.777 1 98.62 117 HIS A N 1
ATOM 893 C CA . HIS A 1 117 ? 4.957 -7.137 -4.629 1 98.62 117 HIS A CA 1
ATOM 894 C C . HIS A 1 117 ? 4.199 -8.398 -4.242 1 98.62 117 HIS A C 1
ATOM 896 O O . HIS A 1 117 ? 4.77 -9.312 -3.635 1 98.62 117 HIS A O 1
ATOM 902 N N . VAL A 1 118 ? 2.914 -8.375 -4.574 1 98.12 118 VAL A N 1
ATOM 903 C CA . VAL A 1 118 ? 2.113 -9.586 -4.418 1 98.12 118 VAL A CA 1
ATOM 904 C C . VAL A 1 118 ? 1.571 -10.023 -5.773 1 98.12 118 VAL A C 1
ATOM 906 O O . VAL A 1 118 ? 1.14 -9.195 -6.578 1 98.12 118 VAL A O 1
ATOM 909 N N . ALA A 1 119 ? 1.743 -11.273 -6.012 1 97.31 119 ALA A N 1
ATOM 910 C CA . ALA A 1 119 ? 1.156 -11.922 -7.184 1 97.31 119 ALA A CA 1
ATOM 911 C C . ALA A 1 119 ? 0.198 -13.039 -6.773 1 97.31 119 ALA A C 1
ATOM 913 O O . ALA A 1 119 ? 0.467 -13.781 -5.824 1 97.31 119 ALA A O 1
ATOM 914 N N . LEU A 1 120 ? -0.93 -13.086 -7.418 1 95.69 120 LEU A N 1
ATOM 915 C CA . LEU A 1 120 ? -1.905 -14.164 -7.262 1 95.69 120 LEU A CA 1
ATOM 916 C C . LEU A 1 120 ? -1.892 -15.086 -8.477 1 95.69 120 LEU A C 1
ATOM 918 O O . LEU A 1 120 ? -2.039 -14.633 -9.609 1 95.69 120 LEU A O 1
ATOM 922 N N . MET A 1 121 ? -1.667 -16.328 -8.18 1 94.94 121 MET A N 1
ATOM 923 C CA . MET A 1 121 ? -1.557 -17.281 -9.281 1 94.94 121 MET A CA 1
ATOM 924 C C . MET A 1 121 ? -2.307 -18.578 -8.961 1 94.94 121 MET A C 1
ATOM 926 O O . MET A 1 121 ? -2.297 -19.031 -7.824 1 94.94 121 MET A O 1
ATOM 930 N N . PRO A 1 122 ? -2.934 -19.172 -10.062 1 93.88 122 PRO A N 1
ATOM 931 C CA . PRO A 1 122 ? -3.461 -20.516 -9.852 1 93.88 122 PRO A CA 1
ATOM 932 C C . PRO A 1 122 ? -2.377 -21.516 -9.469 1 93.88 122 PRO A C 1
ATOM 934 O O . PRO A 1 122 ? -1.252 -21.438 -9.969 1 93.88 122 PRO A O 1
ATOM 937 N N . HIS A 1 123 ? -2.764 -22.438 -8.602 1 93.5 123 HIS A N 1
ATOM 938 C CA . HIS A 1 123 ? -1.821 -23.438 -8.102 1 93.5 123 HIS A CA 1
ATOM 939 C C . HIS A 1 123 ? -1.2 -24.234 -9.25 1 93.5 123 HIS A C 1
ATOM 941 O O . HIS A 1 123 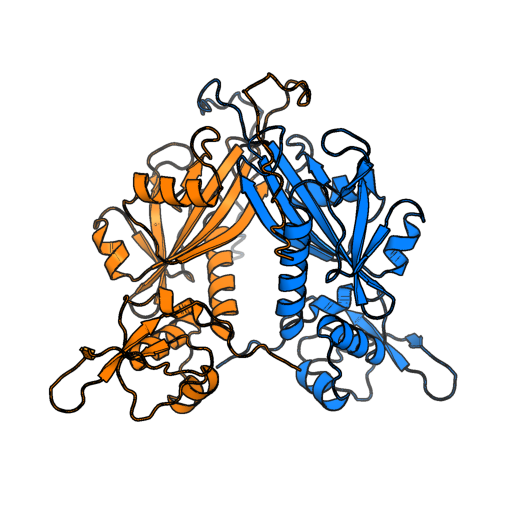? 0.001 -24.5 -9.242 1 93.5 123 HIS A O 1
ATOM 947 N N . GLU A 1 124 ? -1.992 -24.516 -10.219 1 90.81 124 GLU A N 1
ATOM 948 C CA . GLU A 1 124 ? -1.531 -25.328 -11.344 1 90.81 124 GLU A CA 1
ATOM 949 C C . GLU A 1 124 ? -0.462 -24.609 -12.148 1 90.81 124 GLU A C 1
ATOM 951 O O . GLU A 1 124 ? 0.477 -25.219 -12.648 1 90.81 124 GLU A O 1
ATOM 956 N N . ALA A 1 125 ? -0.577 -23.359 -12.234 1 89.94 125 ALA A N 1
ATOM 957 C CA . ALA A 1 125 ? 0.405 -22.547 -12.969 1 89.94 125 ALA A CA 1
ATOM 958 C C . ALA A 1 125 ? 1.755 -22.562 -12.258 1 89.94 125 ALA A C 1
ATOM 960 O O . ALA A 1 125 ? 2.805 -22.578 -12.906 1 89.94 125 ALA A O 1
ATOM 961 N N . LEU A 1 126 ? 1.745 -22.531 -10.953 1 92.56 126 LEU A N 1
ATOM 962 C CA . LEU A 1 126 ? 2.977 -22.562 -10.172 1 92.56 126 LEU A CA 1
ATOM 963 C C . LEU A 1 126 ? 3.623 -23.938 -10.211 1 92.56 126 LEU A C 1
ATOM 965 O O . LEU A 1 126 ? 4.852 -24.047 -10.234 1 92.56 126 LEU A O 1
ATOM 969 N N . ARG A 1 127 ? 2.846 -24.938 -10.266 1 89.12 127 ARG A N 1
ATOM 970 C CA . ARG A 1 127 ? 3.361 -26.297 -10.312 1 89.12 127 ARG A CA 1
ATOM 971 C C . ARG A 1 127 ? 4.047 -26.594 -11.648 1 89.12 127 ARG A C 1
ATOM 973 O O . ARG A 1 127 ? 4.965 -27.406 -11.711 1 89.12 127 ARG A O 1
ATOM 980 N N . GLN A 1 128 ? 3.576 -25.906 -12.641 1 84.75 128 GLN A N 1
ATOM 981 C CA . GLN A 1 128 ? 4.141 -26.125 -13.969 1 84.75 128 GLN A CA 1
ATOM 982 C C . GLN A 1 128 ? 5.582 -25.625 -14.039 1 84.75 128 GLN A C 1
ATOM 984 O O . GLN A 1 128 ? 6.336 -26.016 -14.93 1 84.75 128 GLN A O 1
ATOM 989 N N . ALA A 1 129 ? 5.953 -24.75 -13.18 1 80.62 129 ALA A N 1
ATOM 990 C CA . ALA A 1 129 ? 7.324 -24.234 -13.141 1 80.62 129 ALA A CA 1
ATOM 991 C C . ALA A 1 129 ? 8.297 -25.344 -12.742 1 80.62 129 ALA A C 1
ATOM 993 O O . ALA A 1 129 ? 9.5 -25.25 -13.023 1 80.62 129 ALA A O 1
ATOM 994 N N . GLY A 1 130 ? 7.852 -26.344 -12.141 1 75.31 130 GLY A N 1
ATOM 995 C CA . GLY A 1 130 ? 8.664 -27.469 -11.727 1 75.31 130 GLY A CA 1
ATOM 996 C C . GLY A 1 130 ? 8.516 -27.812 -10.258 1 75.31 130 GLY A C 1
ATOM 997 O O . GLY A 1 130 ? 8.289 -26.922 -9.43 1 75.31 130 GLY A O 1
ATOM 998 N N . ASP A 1 131 ? 8.578 -29.078 -9.984 1 67.69 131 ASP A N 1
ATOM 999 C CA . ASP A 1 13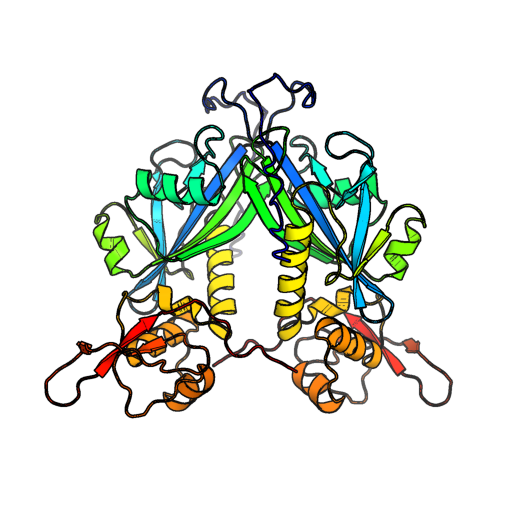1 ? 8.328 -29.594 -8.641 1 67.69 131 ASP A CA 1
ATOM 1000 C C . ASP A 1 131 ? 9.383 -29.094 -7.656 1 67.69 131 ASP A C 1
ATOM 1002 O O . ASP A 1 131 ? 9.125 -28.984 -6.453 1 67.69 131 ASP A O 1
ATOM 1006 N N . GLU A 1 132 ? 10.406 -28.641 -8.18 1 79.69 132 GLU A N 1
ATOM 1007 C CA . GLU A 1 132 ? 11.492 -28.328 -7.254 1 79.69 132 GLU A CA 1
ATOM 1008 C C . GLU A 1 132 ? 11.688 -26.812 -7.145 1 79.69 132 GLU A C 1
ATOM 1010 O O . GLU A 1 132 ? 12.508 -26.344 -6.348 1 79.69 132 GLU A O 1
ATOM 1015 N N . VAL A 1 133 ? 10.789 -26.219 -7.734 1 85 133 VAL A N 1
ATOM 1016 C CA . VAL A 1 133 ? 11.039 -24.781 -7.777 1 85 133 VAL A CA 1
ATOM 1017 C C . VAL A 1 133 ? 10.375 -24.109 -6.574 1 85 133 VAL A C 1
ATOM 1019 O O . VAL A 1 133 ? 11 -23.281 -5.898 1 85 133 VAL A O 1
ATOM 1022 N N . PHE A 1 134 ? 9.164 -24.578 -6.305 1 94 134 PHE A N 1
ATOM 1023 C CA . PHE A 1 134 ? 8.422 -23.906 -5.246 1 94 134 PHE A CA 1
ATOM 1024 C C . PHE A 1 134 ? 8.062 -24.891 -4.129 1 94 134 PHE A C 1
ATOM 1026 O O . PHE A 1 134 ? 7.824 -26.062 -4.383 1 94 134 PHE A O 1
ATOM 1033 N N . HIS A 1 135 ? 8.078 -24.438 -2.975 1 95.06 135 HIS A N 1
ATOM 1034 C CA . HIS A 1 135 ? 7.52 -25.047 -1.774 1 95.06 135 HIS A CA 1
ATOM 1035 C C . HIS A 1 135 ? 6.328 -24.25 -1.256 1 95.06 135 HIS A C 1
ATOM 1037 O O . HIS A 1 135 ? 6.418 -23.031 -1.092 1 95.06 135 HIS A O 1
ATOM 1043 N N . PHE A 1 136 ? 5.262 -25 -1 1 96.56 136 PHE A N 1
ATOM 1044 C CA . PHE A 1 136 ? 4.02 -24.328 -0.651 1 96.56 136 PHE A CA 1
ATOM 1045 C C . PHE A 1 136 ? 3.742 -24.438 0.844 1 96.56 136 PHE A C 1
ATOM 1047 O O . PHE A 1 136 ? 3.836 -25.516 1.42 1 96.56 136 PHE A O 1
ATOM 1054 N N . TYR A 1 137 ? 3.42 -23.297 1.454 1 97.31 137 TYR A N 1
ATOM 1055 C CA . TYR A 1 137 ? 3.131 -23.266 2.883 1 97.31 137 TYR A CA 1
ATOM 1056 C C . TYR A 1 137 ? 1.868 -22.453 3.166 1 97.31 137 TYR A C 1
ATOM 1058 O O . TYR A 1 137 ? 1.633 -21.422 2.541 1 97.31 137 TYR A O 1
ATOM 1066 N N . ASP A 1 138 ? 1.125 -22.938 4.191 1 96.88 138 ASP A N 1
ATOM 1067 C CA . ASP A 1 138 ? -0.032 -22.203 4.688 1 96.88 138 ASP A CA 1
ATOM 1068 C C . ASP A 1 138 ? 0.378 -20.828 5.207 1 96.88 138 ASP A C 1
ATOM 1070 O O . ASP A 1 138 ? 1.293 -20.703 6.023 1 96.88 138 ASP A O 1
ATOM 1074 N N . VAL A 1 139 ? -0.349 -19.781 4.73 1 96.94 139 VAL A N 1
ATOM 1075 C CA . VAL A 1 139 ? 0.029 -18.422 5.078 1 96.94 139 VAL A CA 1
ATOM 1076 C C . VAL A 1 139 ? -0.153 -18.203 6.578 1 96.94 139 VAL A C 1
ATOM 1078 O O . VAL A 1 139 ? 0.443 -17.281 7.152 1 96.94 139 VAL A O 1
ATOM 1081 N N . ASP A 1 140 ? -0.971 -18.953 7.195 1 94.62 140 ASP A N 1
ATOM 1082 C CA . ASP A 1 140 ? -1.214 -18.828 8.625 1 94.62 140 ASP A CA 1
ATOM 1083 C C . ASP A 1 140 ? -0.264 -19.703 9.43 1 94.62 140 ASP A C 1
ATOM 1085 O O . ASP A 1 140 ? -0.263 -19.656 10.664 1 94.62 140 ASP A O 1
ATOM 1089 N N . GLN A 1 141 ? 0.525 -20.531 8.805 1 96.44 141 GLN A N 1
ATOM 1090 C CA . GLN A 1 141 ? 1.506 -21.422 9.43 1 96.44 141 GLN A CA 1
ATOM 1091 C C . GLN A 1 141 ? 2.82 -21.422 8.648 1 96.44 141 GLN A C 1
ATOM 1093 O O . GLN A 1 141 ? 3.256 -22.453 8.156 1 96.44 141 GLN A O 1
ATOM 1098 N N . LEU A 1 142 ? 3.453 -20.328 8.68 1 97.88 142 LEU A N 1
ATOM 1099 C CA . LEU A 1 142 ? 4.676 -20.156 7.898 1 97.88 142 LEU A CA 1
ATOM 1100 C C . LEU A 1 142 ? 5.875 -20.75 8.633 1 97.88 142 LEU A C 1
ATOM 1102 O O . LEU A 1 142 ? 5.961 -20.656 9.859 1 97.88 142 LEU A O 1
ATOM 1106 N N . PRO A 1 143 ? 6.82 -21.266 7.895 1 97.12 143 PRO A N 1
ATOM 1107 C CA . PRO A 1 143 ? 8.109 -21.609 8.492 1 97.12 143 PRO A CA 1
ATOM 1108 C C . PRO A 1 143 ? 9 -20.391 8.734 1 97.12 143 PRO A C 1
ATOM 1110 O O . PRO A 1 143 ? 8.586 -19.266 8.492 1 97.12 143 PRO A O 1
ATOM 1113 N N . GLU A 1 144 ? 10.18 -20.703 9.32 1 97.06 144 GLU A N 1
ATOM 1114 C CA . GLU A 1 144 ? 11.164 -19.625 9.383 1 97.06 144 GLU A CA 1
ATOM 1115 C C . GLU A 1 144 ? 11.641 -19.234 7.984 1 97.06 144 GLU A C 1
ATOM 1117 O O . GLU A 1 144 ? 11.977 -20.109 7.176 1 97.06 144 GLU A O 1
ATOM 1122 N N . LEU A 1 145 ? 11.695 -17.969 7.703 1 98.44 145 LEU A N 1
ATOM 1123 C CA . LEU A 1 145 ? 12.047 -17.5 6.371 1 98.44 145 LEU A CA 1
ATOM 1124 C C . LEU A 1 145 ? 13.25 -16.562 6.43 1 98.44 145 LEU A C 1
ATOM 1126 O O . LEU A 1 145 ? 13.578 -16.031 7.492 1 98.44 145 LEU A O 1
ATOM 1130 N N . ALA A 1 146 ? 13.93 -16.453 5.305 1 98 146 ALA A N 1
ATOM 1131 C CA . ALA A 1 146 ? 15.039 -15.5 5.172 1 98 146 ALA A CA 1
ATOM 1132 C C . ALA A 1 146 ? 14.555 -14.062 5.344 1 98 146 ALA A C 1
ATOM 1134 O O . ALA A 1 146 ? 13.43 -13.734 4.949 1 98 146 ALA A O 1
ATOM 1135 N N . PHE A 1 147 ? 15.391 -13.25 5.977 1 97.81 147 PHE A N 1
ATOM 1136 C CA . PHE A 1 147 ? 15.148 -11.82 6.094 1 97.81 147 PHE A CA 1
ATOM 1137 C C . PHE A 1 147 ? 13.812 -11.547 6.77 1 97.81 147 PHE A C 1
ATOM 1139 O O . PHE A 1 147 ? 13.508 -12.133 7.816 1 97.81 147 PHE A O 1
ATOM 1146 N N . ASP A 1 148 ? 13.062 -10.617 6.289 1 98.44 148 ASP A N 1
ATOM 1147 C CA . ASP A 1 148 ? 11.75 -10.273 6.836 1 98.44 148 ASP A CA 1
ATOM 1148 C C . ASP A 1 148 ? 10.633 -10.781 5.934 1 98.44 148 ASP A C 1
ATOM 1150 O O . ASP A 1 148 ? 9.57 -10.156 5.84 1 98.44 148 ASP A O 1
ATOM 1154 N N . HIS A 1 149 ? 10.898 -11.883 5.281 1 98.75 149 HIS A N 1
ATOM 1155 C CA . HIS A 1 149 ? 9.977 -12.375 4.262 1 98.75 149 HIS A CA 1
ATOM 1156 C C . HIS A 1 149 ? 8.656 -12.828 4.879 1 98.75 149 HIS A C 1
ATOM 1158 O O . HIS A 1 149 ? 7.602 -12.711 4.254 1 98.75 149 HIS A O 1
ATOM 1164 N N . ALA A 1 150 ? 8.695 -13.305 6.113 1 98.69 150 ALA A N 1
ATOM 1165 C CA . ALA A 1 150 ? 7.449 -13.672 6.781 1 98.69 150 ALA A CA 1
ATOM 1166 C C . ALA A 1 150 ? 6.555 -12.445 6.98 1 98.69 150 ALA A C 1
ATOM 1168 O O . ALA A 1 150 ? 5.336 -12.539 6.832 1 98.69 150 ALA A O 1
ATOM 1169 N N . GLU A 1 151 ? 7.176 -11.328 7.297 1 98.31 151 GLU A N 1
ATOM 1170 C CA . GLU A 1 151 ? 6.43 -10.086 7.457 1 98.31 151 GLU A CA 1
ATOM 1171 C C . GLU A 1 151 ? 5.82 -9.633 6.133 1 98.31 151 GLU A C 1
ATOM 1173 O O . GLU A 1 151 ? 4.703 -9.109 6.102 1 98.31 151 GLU A O 1
ATOM 1178 N N . GLN A 1 152 ? 6.559 -9.805 5.086 1 98.69 152 GLN A N 1
ATOM 1179 C CA . GLN A 1 152 ? 6.051 -9.445 3.766 1 98.69 152 GLN A CA 1
ATOM 1180 C C . GLN A 1 152 ? 4.848 -10.312 3.391 1 98.69 152 GLN A C 1
ATOM 1182 O O . GLN A 1 152 ? 3.861 -9.812 2.848 1 98.69 152 GLN A O 1
ATOM 1187 N N . ILE A 1 153 ? 4.91 -11.57 3.729 1 98.69 153 ILE A N 1
ATOM 1188 C CA . ILE A 1 153 ? 3.799 -12.477 3.438 1 98.69 153 ILE A CA 1
ATOM 1189 C C . ILE A 1 153 ? 2.578 -12.07 4.262 1 98.69 153 ILE A C 1
ATOM 1191 O O . ILE A 1 153 ? 1.461 -12.016 3.738 1 98.69 153 ILE A O 1
ATOM 1195 N N . ARG A 1 154 ? 2.785 -11.766 5.508 1 97.75 154 ARG A N 1
ATOM 1196 C CA . ARG A 1 154 ? 1.671 -11.344 6.352 1 97.75 154 ARG A CA 1
ATOM 1197 C C . ARG A 1 154 ? 0.999 -10.094 5.789 1 97.75 154 ARG A C 1
ATOM 1199 O O . ARG A 1 154 ? -0.23 -10 5.77 1 97.75 154 ARG A O 1
ATOM 1206 N N . ALA A 1 155 ? 1.815 -9.188 5.328 1 96.88 155 ALA A N 1
ATOM 1207 C CA . ALA A 1 155 ? 1.271 -7.969 4.734 1 96.88 155 ALA A CA 1
ATOM 1208 C C . ALA A 1 155 ? 0.474 -8.289 3.473 1 96.88 155 ALA A C 1
ATOM 1210 O O . ALA A 1 155 ? -0.588 -7.703 3.238 1 96.88 155 ALA A O 1
ATOM 1211 N N . ALA A 1 156 ? 0.963 -9.148 2.672 1 97.81 156 ALA A N 1
ATOM 1212 C CA . ALA A 1 156 ? 0.283 -9.539 1.44 1 97.81 156 ALA A CA 1
ATOM 1213 C C . ALA A 1 156 ? -1.061 -10.195 1.742 1 97.81 156 ALA A C 1
ATOM 1215 O O . ALA A 1 156 ? -2.064 -9.898 1.091 1 97.81 156 ALA A O 1
ATOM 1216 N N . VAL A 1 157 ? -1.054 -11.023 2.723 1 95.12 157 VAL A N 1
ATOM 1217 C CA . VAL A 1 157 ? -2.262 -11.75 3.104 1 95.12 157 VAL A CA 1
ATOM 1218 C C . VAL A 1 157 ? -3.318 -10.766 3.6 1 95.12 157 VAL A C 1
ATOM 1220 O O . VAL A 1 157 ? -4.48 -10.836 3.193 1 95.12 157 VAL A O 1
ATOM 1223 N N . GLU A 1 158 ? -2.867 -9.891 4.406 1 91.38 158 GLU A N 1
ATOM 1224 C CA . GLU A 1 158 ? -3.785 -8.867 4.898 1 91.38 158 GLU A CA 1
ATOM 1225 C C . GLU A 1 158 ? -4.371 -8.055 3.75 1 91.38 158 GLU A C 1
ATOM 1227 O O . GLU A 1 158 ? -5.582 -7.812 3.711 1 91.38 158 GLU A O 1
ATOM 1232 N N . ARG A 1 159 ? -3.549 -7.688 2.822 1 90.75 159 ARG A N 1
ATOM 1233 C CA . ARG A 1 159 ? -4 -6.918 1.667 1 90.75 159 ARG A CA 1
ATOM 1234 C C . ARG A 1 159 ? -5.008 -7.707 0.841 1 90.75 159 ARG A C 1
ATOM 1236 O O . ARG A 1 159 ? -6.047 -7.176 0.444 1 90.75 159 ARG A O 1
ATOM 1243 N N . VAL A 1 160 ? -4.707 -8.891 0.583 1 91.12 160 VAL A N 1
ATOM 1244 C CA . VAL A 1 160 ? -5.559 -9.727 -0.262 1 91.12 160 VAL A CA 1
ATOM 1245 C C . VAL A 1 160 ? -6.898 -9.961 0.429 1 91.12 160 VAL A C 1
ATOM 1247 O O . VAL A 1 160 ? -7.953 -9.844 -0.195 1 91.12 160 VAL A O 1
ATOM 1250 N N . ARG A 1 161 ? -6.852 -10.25 1.698 1 87.31 161 ARG A N 1
ATOM 1251 C CA . ARG A 1 161 ? -8.078 -10.477 2.453 1 87.31 161 ARG A CA 1
ATOM 1252 C C . ARG A 1 161 ? -8.922 -9.211 2.521 1 87.31 161 ARG A C 1
ATOM 1254 O O . ARG A 1 161 ? -10.141 -9.266 2.342 1 87.31 161 ARG A O 1
ATOM 1261 N N . ASN A 1 162 ? -8.289 -8.086 2.725 1 83.25 162 ASN A N 1
ATOM 1262 C CA . ASN A 1 162 ? -9.008 -6.816 2.758 1 83.25 162 ASN A CA 1
ATOM 1263 C C . ASN A 1 162 ? -9.602 -6.477 1.394 1 83.25 162 ASN A C 1
ATOM 1265 O O . ASN A 1 162 ? -10.781 -6.121 1.296 1 83.25 162 ASN A O 1
ATOM 1269 N N . LYS A 1 163 ? -8.82 -6.598 0.358 1 84.19 163 LYS A N 1
ATOM 1270 C CA . LYS A 1 163 ? -9.289 -6.234 -0.977 1 84.19 163 LYS A CA 1
ATOM 1271 C C . LYS A 1 163 ? -10.367 -7.195 -1.461 1 84.19 163 LYS A C 1
ATOM 1273 O O . LYS A 1 163 ? -11.258 -6.805 -2.225 1 84.19 163 LYS A O 1
ATOM 1278 N N . ALA A 1 164 ? -10.266 -8.406 -1.08 1 83.94 164 ALA A N 1
ATOM 1279 C CA . ALA A 1 164 ? -11.258 -9.398 -1.476 1 83.94 164 ALA A CA 1
ATOM 1280 C C . ALA A 1 164 ? -12.648 -9 -0.992 1 83.94 164 ALA A C 1
ATOM 1282 O O . ALA A 1 164 ? -13.656 -9.383 -1.589 1 83.94 164 ALA A O 1
ATOM 1283 N N . SER A 1 165 ? -12.703 -8.234 0.028 1 76.31 165 SER A N 1
ATOM 1284 C CA . SER A 1 165 ? -13.984 -7.84 0.601 1 76.31 165 SER A CA 1
ATOM 1285 C C . SER A 1 165 ? -14.68 -6.805 -0.276 1 76.31 165 SER A C 1
ATOM 1287 O O . SER A 1 165 ? -15.891 -6.605 -0.161 1 76.31 165 SER A O 1
ATOM 1289 N N . TYR A 1 166 ? -13.875 -6.199 -1.187 1 76.69 166 TYR A N 1
ATOM 1290 C CA . TYR A 1 166 ? -14.531 -5.148 -1.96 1 76.69 166 TYR A CA 1
ATOM 1291 C C . TYR A 1 166 ? -14.109 -5.211 -3.424 1 76.69 166 TYR A C 1
ATOM 1293 O O . TYR A 1 166 ? -14.305 -4.254 -4.172 1 76.69 166 TYR A O 1
ATOM 1301 N N . SER A 1 167 ? -13.484 -6.316 -3.766 1 79.75 167 SER A N 1
ATOM 1302 C CA . SER A 1 167 ? -13.039 -6.371 -5.152 1 79.75 167 SER A CA 1
ATOM 1303 C C . SER A 1 167 ? -13.047 -7.805 -5.676 1 79.75 167 SER A C 1
ATOM 1305 O O . SER A 1 167 ? -13.25 -8.75 -4.914 1 79.75 167 SER A O 1
ATOM 1307 N N . THR A 1 168 ? -12.852 -7.906 -6.992 1 83.06 168 THR A N 1
ATOM 1308 C CA . THR A 1 168 ? -12.789 -9.211 -7.648 1 83.06 168 THR A CA 1
ATOM 1309 C C . THR A 1 168 ? -11.352 -9.719 -7.695 1 83.06 168 THR A C 1
ATOM 1311 O O . THR A 1 168 ? -11.031 -10.602 -8.492 1 83.06 168 THR A O 1
ATOM 1314 N N . LEU A 1 169 ? -10.555 -9.273 -6.781 1 87.38 169 LEU A N 1
ATOM 1315 C CA . LEU A 1 169 ? -9.141 -9.617 -6.723 1 87.38 169 LEU A CA 1
ATOM 1316 C C . LEU A 1 169 ? -8.945 -11.125 -6.648 1 87.38 169 LEU A C 1
ATOM 1318 O O . LEU A 1 169 ? -8.07 -11.68 -7.312 1 87.38 169 LEU A O 1
ATOM 1322 N N . PRO A 1 170 ? -9.805 -11.906 -6 1 89.06 170 PRO A N 1
ATOM 1323 C CA . PRO A 1 170 ? -9.625 -13.352 -5.855 1 89.06 170 PRO A CA 1
ATOM 1324 C C . PRO A 1 170 ? -9.719 -14.102 -7.184 1 89.06 170 PRO A C 1
ATOM 1326 O O . PRO A 1 170 ? -9.312 -15.266 -7.273 1 89.06 170 PRO A O 1
ATOM 1329 N N . CYS A 1 171 ? -10.25 -13.445 -8.18 1 88.56 171 CYS A N 1
ATOM 1330 C CA . CYS A 1 171 ? -10.383 -14.078 -9.484 1 88.56 171 CYS A CA 1
ATOM 1331 C C . CYS A 1 171 ? -9.023 -14.492 -10.031 1 88.56 171 CYS A C 1
ATOM 1333 O O . CYS A 1 171 ? -8.922 -15.453 -10.805 1 88.56 171 CYS A O 1
ATOM 1335 N N . TRP A 1 172 ? -8.031 -13.859 -9.531 1 90.38 172 TRP A N 1
ATOM 1336 C CA . TRP A 1 172 ? -6.699 -14.102 -10.086 1 90.38 172 TRP A CA 1
ATOM 1337 C C . TRP A 1 172 ? -6.082 -15.359 -9.5 1 90.38 172 TRP A C 1
ATOM 1339 O O . TRP A 1 172 ? -5.031 -15.82 -9.953 1 90.38 172 TRP A O 1
ATOM 1349 N N . LEU A 1 173 ? -6.715 -15.875 -8.547 1 94.12 173 LEU A N 1
ATOM 1350 C CA . LEU A 1 173 ? -6.289 -17.156 -7.988 1 94.12 173 LEU A CA 1
ATOM 1351 C C . LEU A 1 173 ? -6.871 -18.312 -8.781 1 94.12 173 LEU A C 1
ATOM 1353 O O . LEU A 1 173 ? -6.496 -19.469 -8.57 1 94.12 173 LEU A O 1
ATOM 1357 N N . LEU A 1 174 ? -7.723 -18.047 -9.719 1 92.5 174 LEU A N 1
ATOM 1358 C CA . LEU A 1 174 ? -8.414 -19.031 -10.531 1 92.5 174 LEU A CA 1
ATOM 1359 C C . LEU A 1 174 ? -7.781 -19.141 -11.914 1 92.5 174 LEU A C 1
ATOM 1361 O O . LEU A 1 174 ? -7.055 -18.234 -12.336 1 92.5 174 LEU A O 1
ATOM 1365 N N . PRO A 1 175 ? -8.07 -20.297 -12.555 1 90.88 175 PRO A N 1
ATOM 1366 C CA . PRO A 1 175 ? -7.68 -20.359 -13.961 1 90.88 175 PRO A CA 1
ATOM 1367 C C . PRO A 1 175 ? -8.344 -19.266 -14.805 1 90.88 175 PRO A C 1
ATOM 1369 O O . PRO A 1 175 ? -9.227 -18.562 -14.32 1 90.88 175 PRO A O 1
ATOM 1372 N N . GLU A 1 176 ? -7.875 -19.141 -16.016 1 90.88 176 GLU A N 1
ATOM 1373 C CA . GLU A 1 176 ? -8.375 -18.109 -16.906 1 90.88 176 GLU A CA 1
ATOM 1374 C C . GLU A 1 176 ? -9.891 -18.203 -17.078 1 90.88 176 GLU A C 1
ATOM 1376 O O . GLU A 1 176 ? -10.562 -17.188 -17.281 1 90.88 176 GLU A O 1
ATOM 1381 N N . ARG A 1 177 ? -10.375 -19.438 -17.109 1 93.31 177 ARG A N 1
ATOM 1382 C CA . ARG A 1 177 ? -11.812 -19.719 -17.141 1 93.31 177 ARG A CA 1
ATOM 1383 C C . ARG A 1 177 ? -12.25 -20.5 -15.914 1 93.31 177 ARG A C 1
ATOM 1385 O O . ARG A 1 177 ? -11.547 -21.422 -15.484 1 93.31 177 ARG A O 1
ATOM 1392 N N . PHE A 1 178 ? -13.391 -20.016 -15.367 1 93.69 178 PHE A N 1
ATOM 1393 C CA . PHE A 1 178 ? -13.844 -20.641 -14.133 1 93.69 178 PHE A CA 1
ATOM 1394 C C . PHE A 1 178 ? -15.359 -20.531 -14 1 93.69 178 PHE A C 1
ATOM 1396 O O . PHE A 1 178 ? -15.992 -19.719 -14.688 1 93.69 178 PHE A O 1
ATOM 1403 N N . THR A 1 179 ? -15.93 -21.375 -13.172 1 92.75 179 THR A N 1
ATOM 1404 C CA . THR A 1 179 ? -17.359 -21.297 -12.875 1 92.75 179 THR A CA 1
ATOM 1405 C C . THR A 1 179 ? -17.625 -20.359 -11.711 1 92.75 179 THR A C 1
ATOM 1407 O O . THR A 1 179 ? -16.703 -20.031 -10.945 1 92.75 179 THR A O 1
ATOM 1410 N N . LEU A 1 180 ? -18.859 -19.953 -11.594 1 91.06 180 LEU A N 1
ATOM 1411 C CA . LEU A 1 180 ? -19.234 -19.109 -10.469 1 91.06 180 LEU A CA 1
ATOM 1412 C C . LEU A 1 180 ? -19.078 -19.844 -9.148 1 91.06 180 LEU A C 1
ATOM 1414 O O . LEU A 1 180 ? -18.766 -19.234 -8.125 1 91.06 180 LEU A O 1
ATOM 1418 N N . THR A 1 181 ? -19.266 -21.156 -9.219 1 92.19 181 THR A N 1
ATOM 1419 C CA . THR A 1 181 ? -19.062 -21.969 -8.031 1 92.19 181 THR A CA 1
ATOM 1420 C C . THR A 1 181 ? -17.594 -21.953 -7.605 1 92.19 181 THR A C 1
ATOM 1422 O O . THR A 1 181 ? -17.297 -21.828 -6.414 1 92.19 181 THR A O 1
ATOM 1425 N N . GLN A 1 182 ? -16.797 -22.062 -8.562 1 92.5 182 GLN A N 1
ATOM 1426 C CA . GLN A 1 182 ? -15.359 -21.984 -8.273 1 92.5 182 GLN A CA 1
ATOM 1427 C C . GLN A 1 182 ? -14.992 -20.625 -7.695 1 92.5 182 GLN A C 1
ATOM 1429 O O . GLN A 1 182 ? -14.18 -20.547 -6.77 1 92.5 182 GLN A O 1
ATOM 1434 N N . LEU A 1 183 ? -15.578 -19.609 -8.211 1 92 183 LEU A N 1
ATOM 1435 C CA . LEU A 1 183 ? -15.328 -18.266 -7.711 1 92 183 LEU A CA 1
ATOM 1436 C C . LEU A 1 183 ? -15.789 -18.125 -6.262 1 92 183 LEU A C 1
ATOM 1438 O O . LEU A 1 183 ? -15.047 -17.641 -5.414 1 92 183 LEU A O 1
ATOM 1442 N N . GLN A 1 184 ? -16.938 -18.625 -6.012 1 91.06 184 GLN A N 1
ATOM 1443 C CA . GLN A 1 184 ? -17.469 -18.578 -4.652 1 91.06 184 GLN A CA 1
ATOM 1444 C C . GLN A 1 184 ? -16.562 -19.328 -3.68 1 91.06 184 GLN A C 1
ATOM 1446 O O . GLN A 1 184 ? -16.25 -18.812 -2.602 1 91.06 184 GLN A O 1
ATOM 1451 N N . ARG A 1 185 ? -16.156 -20.469 -4.043 1 92.62 185 ARG A N 1
ATOM 1452 C CA . ARG A 1 185 ? -15.273 -21.266 -3.199 1 92.62 185 ARG A CA 1
ATOM 1453 C C . ARG A 1 185 ? -13.969 -20.531 -2.916 1 92.62 185 ARG A C 1
ATOM 1455 O O . ARG A 1 185 ? -13.43 -20.609 -1.81 1 92.62 185 ARG A O 1
ATOM 1462 N N . THR A 1 186 ? -13.516 -19.844 -3.934 1 93.19 186 THR A N 1
ATOM 1463 C CA . THR A 1 186 ? -12.281 -19.078 -3.779 1 93.19 186 THR A CA 1
ATOM 1464 C C . THR A 1 186 ? -12.438 -18 -2.713 1 93.19 186 THR A C 1
ATOM 1466 O O . THR A 1 186 ? -11.594 -17.875 -1.821 1 93.19 186 THR A O 1
ATOM 1469 N N . TYR A 1 187 ? -13.523 -17.281 -2.758 1 89.38 187 TYR A N 1
ATOM 1470 C CA . TYR A 1 187 ? -13.789 -16.266 -1.752 1 89.38 187 TYR A CA 1
ATOM 1471 C C . TYR A 1 187 ? -13.898 -16.891 -0.364 1 89.38 187 TYR A C 1
ATOM 1473 O O . TYR A 1 187 ? -13.336 -16.359 0.602 1 89.38 187 TYR A O 1
ATOM 1481 N N . GLU A 1 188 ? -14.617 -17.969 -0.295 1 88.69 188 GLU A N 1
ATOM 1482 C CA . GLU A 1 188 ? -14.82 -18.641 0.982 1 88.69 188 GLU A CA 1
ATOM 1483 C C . GLU A 1 188 ? -13.492 -19.094 1.584 1 88.69 188 GLU A C 1
ATOM 1485 O O . GLU A 1 188 ? -13.289 -19 2.797 1 88.69 188 GLU A O 1
ATOM 1490 N N . GLN A 1 189 ? -12.617 -19.484 0.755 1 88.56 189 GLN A N 1
ATOM 1491 C CA . GLN A 1 189 ? -11.312 -19.953 1.215 1 88.56 189 GLN A CA 1
ATOM 1492 C C . GLN A 1 189 ? -10.445 -18.797 1.693 1 88.56 189 GLN A C 1
ATOM 1494 O O . GLN A 1 189 ? -9.68 -18.938 2.65 1 88.56 189 GLN A O 1
ATOM 1499 N N . ILE A 1 190 ? -10.547 -17.719 1.091 1 86.62 190 ILE A N 1
ATOM 1500 C CA . ILE A 1 190 ? -9.781 -16.547 1.475 1 86.62 190 ILE A CA 1
ATOM 1501 C C . ILE A 1 190 ? -10.258 -16.031 2.83 1 86.62 190 ILE A C 1
ATOM 1503 O O . ILE A 1 190 ? -9.453 -15.672 3.689 1 86.62 190 ILE A O 1
ATOM 1507 N N . PHE A 1 191 ? -11.539 -16.094 3.053 1 81.19 191 PHE A N 1
ATOM 1508 C CA . PHE A 1 191 ? -12.125 -15.516 4.258 1 81.19 191 PHE A CA 1
ATOM 1509 C C . PHE A 1 191 ? -12.211 -16.562 5.367 1 81.19 191 PHE A C 1
ATOM 1511 O O . PHE A 1 191 ? -12.344 -16.203 6.543 1 81.19 191 PHE A O 1
ATOM 1518 N N . GLY A 1 192 ? -12.141 -17.766 5.035 1 79 192 GLY A N 1
ATOM 1519 C CA . GLY A 1 192 ? -12.281 -18.828 6.016 1 79 192 GLY A CA 1
ATOM 1520 C C . GLY A 1 192 ? -13.711 -19.031 6.488 1 79 192 GLY A C 1
ATOM 1521 O O . GLY A 1 192 ? -13.938 -19.516 7.598 1 79 192 GLY A O 1
ATOM 1522 N N . GLU A 1 193 ? -14.656 -18.469 5.738 1 83.06 193 GLU A N 1
ATOM 1523 C CA . GLU A 1 193 ? -16.062 -18.625 6.066 1 83.06 193 GLU A CA 1
ATOM 1524 C C . GLU A 1 193 ? -16.891 -18.922 4.824 1 83.06 193 GLU A C 1
ATOM 1526 O O . GLU A 1 193 ? -16.531 -18.531 3.713 1 83.06 193 GLU A O 1
ATOM 1531 N N . THR A 1 194 ? -18.062 -19.672 5 1 88.5 194 THR A N 1
ATOM 1532 C CA . THR A 1 194 ? -18.953 -20.016 3.895 1 88.5 194 THR A CA 1
ATOM 1533 C C . THR A 1 194 ? -20.031 -18.938 3.721 1 88.5 194 THR A C 1
ATOM 1535 O O . THR A 1 194 ? -20.312 -18.188 4.652 1 88.5 194 THR A O 1
ATOM 1538 N N . VAL A 1 195 ? -20.469 -18.844 2.527 1 88.19 195 VAL A N 1
ATOM 1539 C CA . VAL A 1 195 ? -21.531 -17.906 2.191 1 88.19 195 VAL A CA 1
ATOM 1540 C C . VAL A 1 195 ? -22.547 -18.594 1.285 1 88.19 195 VAL A C 1
ATOM 1542 O O . VAL A 1 195 ? -22.203 -19.5 0.532 1 88.19 195 VAL A O 1
ATOM 1545 N N . SER A 1 196 ? -23.797 -18.172 1.472 1 91.25 196 SER A N 1
ATOM 1546 C CA . SER A 1 196 ? -24.812 -18.719 0.587 1 91.25 196 SER A CA 1
ATOM 1547 C C . SER A 1 196 ? -24.625 -18.25 -0.848 1 91.25 196 SER A C 1
ATOM 1549 O O . SER A 1 196 ? -24.047 -17.188 -1.08 1 91.25 196 SER A O 1
ATOM 1551 N N . ARG A 1 197 ? -25.141 -19.031 -1.786 1 89.69 197 ARG A N 1
ATOM 1552 C CA . ARG A 1 197 ? -25.047 -18.656 -3.197 1 89.69 197 ARG A CA 1
ATOM 1553 C C . ARG A 1 197 ? -25.703 -17.312 -3.451 1 89.69 197 ARG A C 1
ATOM 1555 O O . ARG A 1 197 ? -25.156 -16.469 -4.172 1 89.69 197 ARG A O 1
ATOM 1562 N N . GLY A 1 198 ? -26.828 -17.078 -2.893 1 86.94 198 GLY A N 1
ATOM 1563 C CA . GLY A 1 198 ? -27.547 -15.82 -3.068 1 86.94 198 GLY A CA 1
ATOM 1564 C C . GLY A 1 198 ? -26.781 -14.617 -2.543 1 86.94 198 GLY A C 1
ATOM 1565 O O . GLY A 1 198 ? -26.688 -13.594 -3.225 1 86.94 198 GLY A O 1
ATOM 1566 N N . THR A 1 199 ? -26.266 -14.75 -1.34 1 83.81 199 THR A N 1
ATOM 1567 C CA . THR A 1 199 ? -25.516 -13.664 -0.725 1 83.81 199 THR A CA 1
ATOM 1568 C C . THR A 1 199 ? -24.266 -13.328 -1.55 1 83.81 199 THR A C 1
ATOM 1570 O O . THR A 1 199 ? -23.953 -12.156 -1.769 1 83.81 199 THR A O 1
ATOM 1573 N N . PHE A 1 200 ? -23.609 -14.336 -2.01 1 87.38 200 PHE A N 1
ATOM 1574 C CA . PHE A 1 200 ? -22.406 -14.18 -2.826 1 87.38 200 PHE A CA 1
ATOM 1575 C C . PHE A 1 200 ? -22.734 -13.43 -4.113 1 87.38 200 PHE A C 1
ATOM 1577 O O . PHE A 1 200 ? -22.062 -12.445 -4.445 1 87.38 200 PHE A O 1
ATOM 1584 N N . ARG A 1 201 ? -23.719 -13.883 -4.758 1 85 201 ARG A N 1
ATOM 1585 C CA . ARG A 1 201 ? -24.078 -13.297 -6.047 1 85 201 ARG A CA 1
ATOM 1586 C C . ARG A 1 201 ? -24.578 -11.867 -5.871 1 85 201 ARG A C 1
ATOM 1588 O O . ARG A 1 201 ? -24.266 -10.992 -6.684 1 85 201 ARG A O 1
ATOM 1595 N N . SER A 1 202 ? -25.328 -11.664 -4.836 1 82.5 202 SER A N 1
ATOM 1596 C CA . SER A 1 202 ? -25.828 -10.32 -4.559 1 82.5 202 SER A CA 1
ATOM 1597 C C . SER A 1 202 ? -24.672 -9.359 -4.266 1 82.5 202 SER A C 1
ATOM 1599 O O . SER A 1 202 ? -24.656 -8.227 -4.762 1 82.5 202 SER A O 1
ATOM 1601 N N . ARG A 1 203 ? -23.75 -9.805 -3.551 1 77.94 203 ARG A N 1
ATOM 1602 C CA . ARG A 1 203 ? -22.609 -8.969 -3.176 1 77.94 203 ARG A CA 1
ATOM 1603 C C . ARG A 1 203 ? -21.781 -8.609 -4.395 1 77.94 203 ARG A C 1
ATOM 1605 O O . ARG A 1 203 ? -21.25 -7.496 -4.484 1 77.94 203 ARG A O 1
ATOM 1612 N N . LEU A 1 204 ? -21.641 -9.516 -5.293 1 80.06 204 LEU A N 1
ATOM 1613 C CA . LEU A 1 204 ? -20.797 -9.273 -6.465 1 80.06 204 LEU A CA 1
ATOM 1614 C C . LEU A 1 204 ? -21.625 -8.664 -7.598 1 80.06 204 LEU A C 1
ATOM 1616 O O . LEU A 1 204 ? -21.078 -8.352 -8.664 1 80.06 204 LEU A O 1
ATOM 1620 N N . GLY A 1 205 ? -22.891 -8.516 -7.281 1 81.25 205 GLY A N 1
ATOM 1621 C CA . GLY A 1 205 ? -23.766 -7.965 -8.297 1 81.25 205 GLY A CA 1
ATOM 1622 C C . GLY A 1 205 ? -23.953 -8.883 -9.492 1 81.25 205 GLY A C 1
ATOM 1623 O O . GLY A 1 205 ? -24.062 -8.422 -10.625 1 81.25 205 GLY A O 1
ATOM 1624 N N . ILE A 1 206 ? -23.844 -10.117 -9.258 1 83.19 206 ILE A N 1
ATOM 1625 C CA . ILE A 1 206 ? -23.969 -11.094 -10.328 1 83.19 206 ILE A CA 1
ATOM 1626 C C . ILE A 1 206 ? -25.438 -11.359 -10.625 1 83.19 206 ILE A C 1
ATOM 1628 O O . ILE A 1 206 ? -26.219 -11.672 -9.711 1 83.19 206 ILE A O 1
ATOM 1632 N N . LYS A 1 207 ? -25.719 -11.117 -11.836 1 76.94 207 LYS A N 1
ATOM 1633 C CA . LYS A 1 207 ? -27.062 -11.422 -12.336 1 76.94 207 LYS A CA 1
ATOM 1634 C C . LYS A 1 207 ? -27.094 -12.773 -13.039 1 76.94 207 LYS A C 1
ATOM 1636 O O . LYS A 1 207 ? -26.297 -13.031 -13.938 1 76.94 207 LYS A O 1
ATOM 1641 N N . VAL A 1 208 ? -27.641 -13.844 -12.398 1 67.06 208 VAL A N 1
ATOM 1642 C CA . VAL A 1 208 ? -27.688 -15.18 -12.984 1 67.06 208 VAL A CA 1
ATOM 1643 C C . VAL A 1 208 ? -28.953 -15.344 -13.812 1 67.06 208 VAL A C 1
ATOM 1645 O O . VAL A 1 208 ? -30.062 -15.102 -13.328 1 67.06 208 VAL A O 1
ATOM 1648 N N . GLY A 1 209 ? -28.969 -14.836 -15.016 1 66.44 209 GLY A N 1
ATOM 1649 C CA . GLY A 1 209 ? -29.984 -15.141 -16.016 1 66.44 209 GLY A CA 1
ATOM 1650 C C . GLY A 1 209 ? -29.422 -15.758 -17.281 1 66.44 209 GLY A C 1
ATOM 1651 O O . GLY A 1 209 ? -28.25 -16.172 -17.297 1 66.44 209 GLY A O 1
ATOM 1652 N N . ASP A 1 210 ? -30.234 -16.047 -18.234 1 75.06 210 ASP A N 1
ATOM 1653 C CA . ASP A 1 210 ? -29.828 -16.531 -19.547 1 75.06 210 ASP A CA 1
ATOM 1654 C C . ASP A 1 210 ? -28.891 -15.531 -20.219 1 75.06 210 ASP A C 1
ATOM 1656 O O . ASP A 1 210 ? -29.266 -14.383 -20.484 1 75.06 210 ASP A O 1
ATOM 1660 N N . MET A 1 211 ? -27.547 -15.906 -20.109 1 83.44 211 MET A N 1
ATOM 1661 C CA . MET A 1 211 ? -26.547 -14.992 -20.672 1 83.44 211 MET A CA 1
ATOM 1662 C C . MET A 1 211 ? -25.984 -15.555 -21.969 1 83.44 211 MET A C 1
ATOM 1664 O O . MET A 1 211 ? -25.797 -16.766 -22.094 1 83.44 211 MET A O 1
ATOM 1668 N N . ASN A 1 212 ? -25.797 -14.664 -22.875 1 90.44 212 ASN A N 1
ATOM 1669 C CA . ASN A 1 212 ? -25.062 -15.016 -24.094 1 90.44 212 ASN A CA 1
ATOM 1670 C C . ASN A 1 212 ? -23.562 -14.883 -23.906 1 90.44 212 ASN A C 1
ATOM 1672 O O . ASN A 1 212 ? -23.109 -14.109 -23.062 1 90.44 212 ASN A O 1
ATOM 1676 N N . PRO A 1 213 ? -22.875 -15.727 -24.719 1 91.75 213 PRO A N 1
ATOM 1677 C CA . PRO A 1 213 ? -21.422 -15.523 -24.688 1 91.75 213 PRO A CA 1
ATOM 1678 C C . PRO A 1 213 ? -21.031 -14.078 -24.953 1 91.75 213 PRO A C 1
ATOM 1680 O O . PRO A 1 213 ? -21.578 -13.438 -25.859 1 91.75 213 PRO A O 1
ATOM 1683 N N . GLY A 1 214 ? -20.078 -13.594 -24.062 1 91.88 214 GLY A N 1
ATOM 1684 C CA . GLY A 1 214 ? -19.594 -12.234 -24.25 1 91.88 214 GLY A CA 1
ATOM 1685 C C . GLY A 1 214 ? -20.312 -11.227 -23.359 1 91.88 214 GLY A C 1
ATOM 1686 O O . GLY A 1 214 ? -19.844 -10.086 -23.219 1 91.88 214 GLY A O 1
ATOM 1687 N N . GLU A 1 215 ? -21.359 -11.688 -22.781 1 90.75 215 GLU A N 1
ATOM 1688 C CA . GLU A 1 215 ? -22.125 -10.781 -21.922 1 90.75 215 GLU A CA 1
ATOM 1689 C C . GLU A 1 215 ? -21.547 -10.758 -20.5 1 90.75 215 GLU A C 1
ATOM 1691 O O . GLU A 1 215 ? -21.062 -11.781 -20 1 90.75 215 GLU A O 1
ATOM 1696 N N . ALA A 1 216 ? -21.719 -9.555 -19.906 1 89.38 216 ALA A N 1
ATOM 1697 C CA . ALA A 1 216 ? -21.266 -9.414 -18.531 1 89.38 216 ALA A CA 1
ATOM 1698 C C . ALA A 1 216 ? -22.281 -10.023 -17.562 1 89.38 216 ALA A C 1
ATOM 1700 O O . ALA A 1 216 ? -23.484 -9.859 -17.734 1 89.38 216 ALA A O 1
ATOM 1701 N N . ALA A 1 217 ? -21.719 -10.734 -16.625 1 86.81 217 ALA A N 1
ATOM 1702 C CA . ALA A 1 217 ? -22.562 -11.367 -15.609 1 86.81 217 ALA A CA 1
ATOM 1703 C C . ALA A 1 217 ? -22.844 -10.414 -14.453 1 86.81 217 ALA A C 1
ATOM 1705 O O . ALA A 1 217 ? -23.688 -10.703 -13.594 1 86.81 217 ALA A O 1
ATOM 1706 N N . ASP A 1 218 ? -22.156 -9.289 -14.398 1 81.44 218 ASP A N 1
ATOM 1707 C CA . ASP A 1 218 ? -22.297 -8.336 -13.297 1 81.44 218 ASP A CA 1
ATOM 1708 C C . ASP A 1 218 ? -22.406 -6.906 -13.828 1 81.44 218 ASP A C 1
ATOM 1710 O O . ASP A 1 218 ? -22.109 -6.648 -14.992 1 81.44 218 ASP A O 1
ATOM 1714 N N . GLN A 1 219 ? -22.766 -5.98 -12.953 1 75.88 219 GLN A N 1
ATOM 1715 C CA . GLN A 1 219 ? -23 -4.594 -13.336 1 75.88 219 GLN A CA 1
ATOM 1716 C C . GLN A 1 219 ? -21.703 -3.873 -13.656 1 75.88 219 GLN A C 1
ATOM 1718 O O . GLN A 1 219 ? -21.688 -2.928 -14.445 1 75.88 219 GLN A O 1
ATOM 1723 N N . ALA A 1 220 ? -20.672 -4.359 -13.117 1 75.56 220 ALA A N 1
ATOM 1724 C CA . ALA A 1 220 ? -19.391 -3.66 -13.266 1 75.56 220 ALA A CA 1
ATOM 1725 C C . ALA A 1 220 ? -18.578 -4.242 -14.422 1 75.56 220 ALA A C 1
ATOM 1727 O O . ALA A 1 220 ? -17.438 -3.828 -14.656 1 75.56 220 ALA A O 1
ATOM 1728 N N . ASP A 1 221 ? -19.141 -5.203 -15.164 1 83.25 221 ASP A N 1
ATOM 1729 C CA . ASP A 1 221 ? -18.531 -5.816 -16.328 1 83.25 221 ASP A CA 1
ATOM 1730 C C . ASP A 1 221 ? -17.219 -6.512 -15.969 1 83.25 221 ASP A C 1
A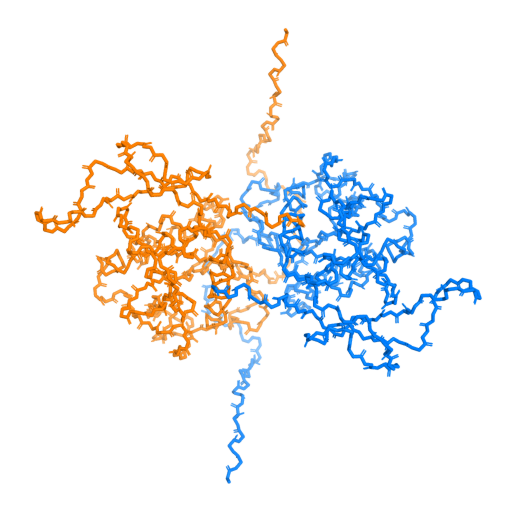TOM 1732 O O . ASP A 1 221 ? -16.219 -6.398 -16.688 1 83.25 221 ASP A O 1
ATOM 1736 N N . ILE A 1 222 ? -17.344 -7.125 -14.914 1 81.94 222 ILE A N 1
ATOM 1737 C CA . ILE A 1 222 ? -16.125 -7.773 -14.438 1 81.94 222 ILE A CA 1
ATOM 1738 C C . ILE A 1 222 ? -16.062 -9.211 -14.953 1 81.94 222 ILE A C 1
ATOM 1740 O O . ILE A 1 222 ? -15.023 -9.656 -15.445 1 81.94 222 ILE A O 1
ATOM 1744 N N . LEU A 1 223 ? -17.172 -9.875 -14.891 1 88.69 223 LEU A N 1
ATOM 1745 C CA . LEU A 1 223 ? -17.25 -11.273 -15.289 1 88.69 223 LEU A CA 1
ATOM 1746 C C . LEU A 1 223 ? -17.969 -11.422 -16.625 1 88.69 223 LEU A C 1
ATOM 1748 O O . LEU A 1 223 ? -19.125 -11.008 -16.766 1 88.69 223 LEU A O 1
ATOM 1752 N N . ILE A 1 224 ? -17.266 -12.07 -17.547 1 92.31 224 ILE A N 1
ATOM 1753 C CA . ILE A 1 224 ? -17.828 -12.234 -18.875 1 92.31 224 ILE A CA 1
ATOM 1754 C C . ILE A 1 224 ? -18.156 -13.703 -19.125 1 92.31 224 ILE A C 1
ATOM 1756 O O . ILE A 1 224 ? -17.297 -14.57 -18.922 1 92.31 224 ILE A O 1
ATOM 1760 N N . ALA A 1 225 ? -19.375 -13.898 -19.594 1 93.19 225 ALA A N 1
ATOM 1761 C CA . ALA A 1 225 ? -19.781 -15.258 -19.953 1 93.19 225 ALA A CA 1
ATOM 1762 C C . ALA A 1 225 ? -19.031 -15.742 -21.203 1 93.19 225 ALA A C 1
ATOM 1764 O O . ALA A 1 225 ? -18.875 -15 -22.172 1 93.19 225 ALA A O 1
ATOM 1765 N N . THR A 1 226 ? -18.531 -16.969 -21.047 1 94.06 226 THR A N 1
ATOM 1766 C CA . THR A 1 226 ? -17.891 -17.562 -22.219 1 94.06 226 THR A CA 1
ATOM 1767 C C . THR A 1 226 ? -18.844 -18.547 -22.906 1 94.06 226 THR A C 1
ATOM 1769 O O . THR A 1 226 ? -19.984 -18.734 -22.469 1 94.06 226 THR A O 1
ATOM 1772 N N . ASP A 1 227 ? -18.375 -19.141 -24.047 1 92.69 227 ASP A N 1
ATOM 1773 C CA . ASP A 1 227 ? -19.172 -20.125 -24.781 1 92.69 227 ASP A CA 1
ATOM 1774 C C . ASP A 1 227 ? -18.859 -21.547 -24.297 1 92.69 227 ASP A C 1
ATOM 1776 O O . ASP A 1 227 ? -19.375 -22.516 -24.844 1 92.69 227 ASP A O 1
ATOM 1780 N N . GLN A 1 228 ? -18.062 -21.547 -23.297 1 92.62 228 GLN A N 1
ATOM 1781 C CA . GLN A 1 228 ? -17.625 -22.844 -22.797 1 92.62 228 GLN A CA 1
ATOM 1782 C C . GLN A 1 228 ? -18.359 -23.219 -21.516 1 92.62 228 GLN A C 1
ATOM 1784 O O . GLN A 1 228 ? -18.781 -22.328 -20.766 1 92.62 228 GLN A O 1
ATOM 1789 N N . PHE A 1 229 ? -18.516 -24.531 -21.312 1 91.19 229 PHE A N 1
ATOM 1790 C CA . PHE A 1 229 ? -19.156 -25.062 -20.125 1 91.19 229 PHE A CA 1
ATOM 1791 C C . PHE A 1 229 ? -18.312 -26.156 -19.484 1 91.19 229 PHE A C 1
ATOM 1793 O O . PHE A 1 229 ? -17.453 -26.75 -20.141 1 91.19 229 PHE A O 1
ATOM 1800 N N . GLN A 1 230 ? -18.391 -26.172 -18.141 1 87.75 230 GLN A N 1
ATOM 1801 C CA . GLN A 1 230 ? -17.734 -27.25 -17.391 1 87.75 230 GLN A CA 1
ATOM 1802 C C . GLN A 1 230 ? -18.75 -28.188 -16.766 1 87.75 230 GLN A C 1
ATOM 1804 O O . GLN A 1 230 ? -19.797 -27.734 -16.281 1 87.75 230 GLN A O 1
ATOM 1809 N N . GLY A 1 231 ? -18.344 -29.469 -16.594 1 76.56 231 GLY A N 1
ATOM 1810 C CA . GLY A 1 231 ? -19.156 -30.484 -15.961 1 76.56 231 GLY A CA 1
ATOM 1811 C C . GLY A 1 231 ? -19.938 -31.328 -16.953 1 76.56 231 GLY A C 1
ATOM 1812 O O . GLY A 1 231 ? -19.844 -31.109 -18.172 1 76.56 231 GLY A O 1
ATOM 1813 N N . GLY A 1 232 ? -20.531 -32.375 -16.531 1 66.5 232 GLY A N 1
ATOM 1814 C CA . GLY A 1 232 ? -21.219 -33.406 -17.281 1 66.5 232 GLY A CA 1
ATOM 1815 C C . GLY A 1 232 ? -22.484 -32.938 -17.953 1 66.5 232 GLY A C 1
ATOM 1816 O O . GLY A 1 232 ? -22.859 -31.75 -17.812 1 66.5 232 GLY A O 1
ATOM 1817 N N . SER A 1 233 ? -23.062 -33.719 -18.906 1 64.81 233 SER A N 1
ATOM 1818 C CA . SER A 1 233 ? -24.188 -33.531 -19.828 1 64.81 233 SER A CA 1
ATOM 1819 C C . SER A 1 233 ? -25.422 -33.062 -19.078 1 64.81 233 SER A C 1
ATOM 1821 O O . SER A 1 233 ? -26.266 -32.344 -19.656 1 64.81 233 SER A O 1
ATOM 1823 N N . GLN A 1 234 ? -25.625 -33.281 -17.859 1 67.31 234 GLN A N 1
ATOM 1824 C CA . GLN A 1 234 ? -26.922 -33.031 -17.25 1 67.31 234 GLN A CA 1
ATOM 1825 C C . GLN A 1 234 ? -27 -31.594 -16.734 1 67.31 234 GLN A C 1
ATOM 1827 O O . GLN A 1 234 ? -28.016 -30.906 -16.922 1 67.31 234 GLN A O 1
ATOM 1832 N N . ARG A 1 235 ? -26 -31.031 -16.125 1 73.81 235 ARG A N 1
ATOM 1833 C CA . ARG A 1 235 ? -26.031 -29.656 -15.625 1 73.81 235 ARG A CA 1
ATOM 1834 C C . ARG A 1 235 ? -24.688 -28.953 -15.836 1 73.81 235 ARG A C 1
ATOM 1836 O O . ARG A 1 235 ? -23.953 -28.719 -14.883 1 73.81 235 ARG A O 1
ATOM 1843 N N . PRO A 1 236 ? -24.562 -28.578 -17.125 1 82.5 236 PRO A N 1
ATOM 1844 C CA . PRO A 1 236 ? -23.281 -27.953 -17.391 1 82.5 236 PRO A CA 1
ATOM 1845 C C . PRO A 1 236 ? -23.172 -26.547 -16.812 1 82.5 236 PRO A C 1
ATOM 1847 O O . PRO A 1 236 ? -24.172 -25.797 -16.812 1 82.5 236 PRO A O 1
ATOM 1850 N N . ALA A 1 237 ? -22.094 -26.297 -16.094 1 88.44 237 ALA A N 1
ATOM 1851 C CA . ALA A 1 237 ? -21.859 -24.969 -15.547 1 88.44 237 ALA A CA 1
ATOM 1852 C C . ALA A 1 237 ? -21.078 -24.094 -16.531 1 88.44 237 ALA A C 1
ATOM 1854 O O . ALA A 1 237 ? -20.047 -24.5 -17.047 1 88.44 237 ALA A O 1
ATOM 1855 N N . ARG A 1 238 ? -21.562 -22.953 -16.797 1 91.06 238 ARG A N 1
ATOM 1856 C CA . ARG A 1 238 ? -20.906 -22.016 -17.703 1 91.06 238 ARG A CA 1
ATOM 1857 C C . ARG A 1 238 ? -19.578 -21.516 -17.141 1 91.06 238 ARG A C 1
ATOM 1859 O O . ARG A 1 238 ? -19.484 -21.25 -15.938 1 91.06 238 ARG A O 1
ATOM 1866 N N . LEU A 1 239 ? -18.641 -21.359 -18.062 1 94.31 239 LEU A N 1
ATOM 1867 C CA . LEU A 1 239 ? -17.359 -20.781 -17.672 1 94.31 239 LEU A CA 1
ATOM 1868 C C . LEU A 1 239 ? -17.359 -19.281 -17.906 1 94.31 239 LEU A C 1
ATOM 1870 O O . LEU A 1 239 ? -17.891 -18.797 -18.906 1 94.31 239 LEU A O 1
ATOM 1874 N N . PHE A 1 240 ? -16.75 -18.594 -16.969 1 93.12 240 PHE A N 1
ATOM 1875 C CA . PHE A 1 240 ? -16.609 -17.156 -17.031 1 93.12 240 PHE A CA 1
ATOM 1876 C C . PHE A 1 240 ? -15.133 -16.766 -17.078 1 93.12 240 PHE A C 1
ATOM 1878 O O . PHE A 1 240 ? -14.258 -17.562 -16.75 1 93.12 240 PHE A O 1
ATOM 1885 N N . ARG A 1 241 ? -14.875 -15.539 -17.594 1 92.44 241 ARG A N 1
ATOM 1886 C CA . ARG A 1 241 ? -13.539 -14.953 -17.562 1 92.44 241 ARG A CA 1
ATOM 1887 C C . ARG A 1 241 ? -13.578 -13.539 -17 1 92.44 241 ARG A C 1
ATOM 1889 O O . ARG A 1 241 ? -14.609 -12.867 -17.062 1 92.44 241 ARG A O 1
ATOM 1896 N N . VAL A 1 242 ? -12.422 -13.18 -16.453 1 87.44 242 VAL A N 1
ATOM 1897 C CA . VAL A 1 242 ? -12.352 -11.844 -15.867 1 87.44 242 VAL A CA 1
ATOM 1898 C C . VAL A 1 242 ? -12.047 -10.82 -16.969 1 87.44 242 VAL A C 1
ATOM 1900 O O . VAL A 1 242 ? -11.141 -11.016 -17.766 1 87.44 242 VAL A O 1
ATOM 1903 N N . ASN A 1 243 ? -12.828 -9.773 -17 1 83.31 243 ASN A N 1
ATOM 1904 C CA . ASN A 1 243 ? -12.602 -8.672 -17.938 1 83.31 243 ASN A CA 1
ATOM 1905 C C . ASN A 1 243 ? -11.695 -7.602 -17.328 1 83.31 243 ASN A C 1
ATOM 1907 O O . ASN A 1 243 ? -10.828 -7.062 -18.016 1 83.31 243 ASN A O 1
ATOM 1911 N N . ARG A 1 244 ? -11.898 -7.254 -16.109 1 77.12 244 ARG A N 1
ATOM 1912 C CA . ARG A 1 244 ? -11.109 -6.23 -15.438 1 77.12 244 ARG A CA 1
ATOM 1913 C C . ARG A 1 244 ? -11.219 -6.375 -13.922 1 77.12 244 ARG A C 1
ATOM 1915 O O . ARG A 1 244 ? -12.125 -7.043 -13.422 1 77.12 244 ARG A O 1
ATOM 1922 N N . LEU A 1 245 ? -10.086 -5.891 -13.367 1 68.69 245 LEU A N 1
ATOM 1923 C CA . LEU A 1 245 ? -10.203 -5.758 -11.914 1 68.69 245 LEU A CA 1
ATOM 1924 C C . LEU A 1 245 ? -11.125 -4.602 -11.547 1 68.69 245 LEU A C 1
ATOM 1926 O O . LEU A 1 245 ? -11.047 -3.521 -12.141 1 68.69 245 LEU A O 1
ATOM 1930 N N . SER A 1 246 ? -12.188 -4.852 -10.828 1 64.94 246 SER A N 1
ATOM 1931 C CA . SER A 1 246 ? -13.094 -3.779 -10.43 1 64.94 246 SER A CA 1
ATOM 1932 C C . SER A 1 246 ? -13.461 -3.887 -8.953 1 64.94 246 SER A C 1
ATOM 1934 O O . SER A 1 246 ? -13.336 -4.957 -8.359 1 64.94 246 SER A O 1
ATOM 1936 N N . LEU A 1 247 ? -13.641 -2.697 -8.344 1 65.62 247 LEU A N 1
ATOM 1937 C CA . LEU A 1 247 ? -14.18 -2.602 -6.988 1 65.62 247 LEU A CA 1
ATOM 1938 C C . LEU A 1 247 ? -15.695 -2.812 -6.992 1 65.62 247 LEU A C 1
ATOM 1940 O O . LEU A 1 247 ? -16.375 -2.486 -7.969 1 65.62 247 LEU A O 1
ATOM 1944 N N . PHE A 1 248 ? -16.047 -3.695 -5.996 1 62.97 248 PHE A N 1
ATOM 1945 C CA . PHE A 1 248 ? -17.5 -3.785 -5.863 1 62.97 248 PHE A CA 1
ATOM 1946 C C . PHE A 1 248 ? -18.109 -2.406 -5.633 1 62.97 248 PHE A C 1
ATOM 1948 O O . PHE A 1 248 ? -17.422 -1.494 -5.152 1 62.97 248 PHE A O 1
ATOM 1955 N N . LYS A 1 249 ? -19.188 -2.068 -6.223 1 54.22 249 LYS A N 1
ATOM 1956 C CA . LYS A 1 249 ? -19.797 -0.757 -6.012 1 54.22 249 LYS A CA 1
ATOM 1957 C C . LYS A 1 249 ? -19.469 -0.211 -4.629 1 54.22 249 LYS A C 1
ATOM 1959 O O . LYS A 1 249 ? -19.578 -0.925 -3.629 1 54.22 249 LYS A O 1
ATOM 1964 N N . ARG A 1 250 ? -18.484 0.8 -4.715 1 50.44 250 ARG A N 1
ATOM 1965 C CA . ARG A 1 250 ? -17.938 1.553 -3.584 1 50.44 250 ARG A CA 1
ATOM 1966 C C . ARG A 1 250 ? -19.016 1.771 -2.514 1 50.44 250 ARG A C 1
ATOM 1968 O O . ARG A 1 250 ? -20.172 2.029 -2.832 1 50.44 250 ARG A O 1
ATOM 1975 N N . ALA A 1 251 ? -18.531 1.278 -1.425 1 48.31 251 ALA A N 1
ATOM 1976 C CA . ALA A 1 251 ? -19.375 1.656 -0.293 1 48.31 251 ALA A CA 1
ATOM 1977 C C . ALA A 1 251 ? -19.609 3.164 -0.261 1 48.31 251 ALA A C 1
ATOM 1979 O O . ALA A 1 251 ? -18.672 3.947 -0.422 1 48.31 251 ALA A O 1
ATOM 1980 N N . SER A 1 252 ? -20.484 3.57 -1.104 1 51.66 252 SER A N 1
ATOM 1981 C CA . SER A 1 252 ? -21.031 4.883 -0.798 1 51.66 252 SER A CA 1
ATOM 1982 C C . SER A 1 252 ? -21.688 4.898 0.581 1 51.66 252 SER A C 1
ATOM 1984 O O . SER A 1 252 ? -21.906 3.842 1.181 1 51.66 252 SER A O 1
ATOM 1986 N N . TRP A 1 253 ? -21.5 6.176 1.245 1 49.94 253 TRP A N 1
ATOM 1987 C CA . TRP A 1 253 ? -22.375 6.191 2.41 1 49.94 253 TRP A CA 1
ATOM 1988 C C . TRP A 1 253 ? -23.75 5.641 2.062 1 49.94 253 TRP A C 1
ATOM 1990 O O . TRP A 1 253 ? -24.203 5.754 0.919 1 49.94 253 TRP A O 1
ATOM 2000 N N . MET B 1 1 ? 6.512 -24.016 34.156 1 25.36 1 MET B N 1
ATOM 2001 C CA . MET B 1 1 ? 7.809 -23.984 33.5 1 25.36 1 MET B CA 1
ATOM 2002 C C . MET B 1 1 ? 7.82 -22.953 32.375 1 25.36 1 MET B C 1
ATOM 2004 O O . MET B 1 1 ? 6.961 -22.969 31.484 1 25.36 1 MET B O 1
ATOM 2008 N N . ASN B 1 2 ? 8.383 -21.625 32.594 1 23.56 2 ASN B N 1
ATOM 2009 C CA . ASN B 1 2 ? 8.312 -20.281 32.031 1 23.56 2 ASN B CA 1
ATOM 2010 C C . ASN B 1 2 ? 9.031 -20.203 30.688 1 23.56 2 ASN B C 1
ATOM 2012 O O . ASN B 1 2 ? 10.234 -20.438 30.609 1 23.56 2 ASN B O 1
ATOM 2016 N N . PHE B 1 3 ? 8.438 -20.641 29.578 1 22.19 3 PHE B N 1
ATOM 2017 C CA . PHE B 1 3 ? 9.055 -20.75 28.266 1 22.19 3 PHE B CA 1
ATOM 2018 C C . PHE B 1 3 ? 9.445 -19.391 27.734 1 22.19 3 PHE B C 1
ATOM 2020 O O . PHE B 1 3 ? 8.609 -18.656 27.188 1 22.19 3 PHE B O 1
ATOM 2027 N N . ALA B 1 4 ? 10.383 -18.641 28.406 1 27.05 4 ALA B N 1
ATOM 2028 C CA . ALA B 1 4 ? 11.016 -17.406 27.969 1 27.05 4 ALA B CA 1
ATOM 2029 C C . ALA B 1 4 ? 11.586 -17.562 26.562 1 27.05 4 ALA B C 1
ATOM 2031 O O . ALA B 1 4 ? 12.508 -18.359 26.344 1 27.05 4 ALA B O 1
ATOM 2032 N N . THR B 1 5 ? 10.859 -17.484 25.469 1 24.27 5 THR B N 1
ATOM 2033 C CA . THR B 1 5 ? 11.273 -17.578 24.062 1 24.27 5 THR B CA 1
ATOM 2034 C C . THR B 1 5 ? 12.336 -16.531 23.75 1 24.27 5 THR B C 1
ATOM 2036 O O . THR B 1 5 ? 12.078 -15.328 23.828 1 24.27 5 THR B O 1
ATOM 2039 N N . LYS B 1 6 ? 13.602 -16.781 24 1 24.81 6 LYS B N 1
ATOM 2040 C CA . LYS B 1 6 ? 14.797 -15.992 23.703 1 24.81 6 LYS B CA 1
ATOM 2041 C C . LYS B 1 6 ? 14.82 -15.57 22.234 1 24.81 6 LYS B C 1
ATOM 2043 O O . LYS B 1 6 ? 14.836 -16.422 21.344 1 24.81 6 LYS B O 1
ATOM 2048 N N . LYS B 1 7 ? 14.32 -14.438 21.969 1 29.91 7 LYS B N 1
ATOM 2049 C CA . LYS B 1 7 ? 14.484 -13.75 20.688 1 29.91 7 LYS B CA 1
ATOM 2050 C C . LYS B 1 7 ? 15.953 -13.68 20.281 1 29.91 7 LYS B C 1
ATOM 2052 O O . LYS B 1 7 ? 16.781 -13.18 21.047 1 29.91 7 LYS B O 1
ATOM 2057 N N . ALA B 1 8 ? 16.422 -14.523 19.562 1 28.23 8 ALA B N 1
ATOM 2058 C CA . ALA B 1 8 ? 17.797 -14.477 19.094 1 28.23 8 ALA B CA 1
ATOM 2059 C C . ALA B 1 8 ? 18.156 -13.07 18.609 1 28.23 8 ALA B C 1
ATOM 2061 O O . ALA B 1 8 ? 17.562 -12.562 17.656 1 28.23 8 ALA B O 1
ATOM 2062 N N . LYS B 1 9 ? 18.484 -12.219 19.469 1 31.98 9 LYS B N 1
ATOM 2063 C CA . LYS B 1 9 ? 19.125 -10.953 19.141 1 31.98 9 LYS B CA 1
ATOM 2064 C C . LYS B 1 9 ? 20.141 -11.117 18 1 31.98 9 LYS B C 1
ATOM 2066 O O . LYS B 1 9 ? 21.125 -11.852 18.141 1 31.98 9 LYS B O 1
ATOM 2071 N N . ILE B 1 10 ? 19.734 -11.008 16.75 1 32.94 10 ILE B N 1
ATOM 2072 C CA . ILE B 1 10 ? 20.734 -10.93 15.711 1 32.94 10 ILE B CA 1
ATOM 2073 C C . ILE B 1 10 ? 21.781 -9.867 16.078 1 32.94 10 ILE B C 1
ATOM 2075 O O . ILE B 1 10 ? 21.453 -8.68 16.172 1 32.94 10 ILE B O 1
ATOM 2079 N N . ILE B 1 11 ? 22.625 -10.18 16.969 1 31.7 11 ILE B N 1
ATOM 2080 C CA . ILE B 1 11 ? 23.781 -9.344 17.297 1 31.7 11 ILE B CA 1
ATOM 2081 C C . ILE B 1 11 ? 24.516 -8.961 16.016 1 31.7 11 ILE B C 1
ATOM 2083 O O . ILE B 1 11 ? 25.062 -9.82 15.328 1 31.7 11 ILE B O 1
ATOM 2087 N N . PHE B 1 12 ? 24.047 -7.879 15.391 1 33.97 12 PHE B N 1
ATOM 2088 C CA . PHE B 1 12 ? 24.812 -7.262 14.32 1 33.97 12 PHE B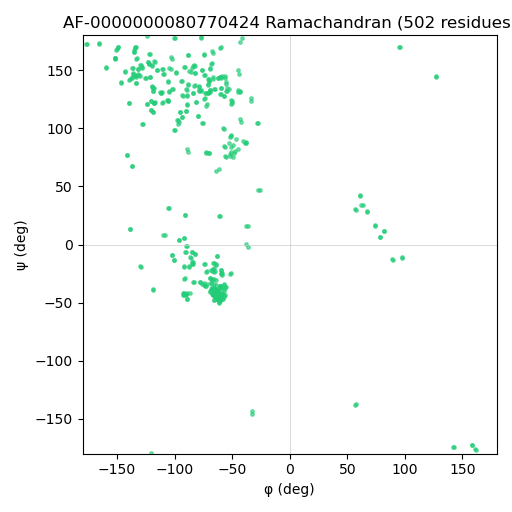 CA 1
ATOM 2089 C C . PHE B 1 12 ? 26.203 -6.879 14.797 1 33.97 12 PHE B C 1
ATOM 2091 O O . PHE B 1 12 ? 26.359 -6.027 15.672 1 33.97 12 PHE B O 1
ATOM 2098 N N . GLY B 1 13 ? 27.125 -7.836 14.938 1 30.88 13 GLY B N 1
ATOM 2099 C CA . GLY B 1 13 ? 28.5 -7.457 15.234 1 30.88 13 GLY B CA 1
ATOM 2100 C C . GLY B 1 13 ? 28.969 -6.254 14.438 1 30.88 13 GLY B C 1
ATOM 2101 O O . GLY B 1 13 ? 28.328 -5.855 13.469 1 30.88 13 GLY B O 1
ATOM 2102 N N . LYS B 1 14 ? 30.344 -5.711 14.672 1 30.67 14 LYS B N 1
ATOM 2103 C CA . LYS B 1 14 ? 31.203 -4.66 14.117 1 30.67 14 LYS B CA 1
ATOM 2104 C C . LYS B 1 14 ? 31.156 -4.66 12.594 1 30.67 14 LYS B C 1
ATOM 2106 O O . LYS B 1 14 ? 30.859 -5.691 11.977 1 30.67 14 LYS B O 1
ATOM 2111 N N . ASN B 1 15 ? 31.281 -3.406 11.898 1 34.12 15 ASN B N 1
ATOM 2112 C CA . ASN B 1 15 ? 31.391 -2.926 10.523 1 34.12 15 ASN B CA 1
ATOM 2113 C C . ASN B 1 15 ? 32.219 -3.879 9.664 1 34.12 15 ASN B C 1
ATOM 2115 O O . ASN B 1 15 ? 33.406 -3.641 9.422 1 34.12 15 ASN B O 1
ATOM 2119 N N . ARG B 1 16 ? 32.531 -5.105 9.969 1 31 16 ARG B N 1
ATOM 2120 C CA . ARG B 1 16 ? 33.438 -5.754 9.039 1 31 16 ARG B CA 1
ATOM 2121 C C . ARG B 1 16 ? 32.938 -5.594 7.598 1 31 16 ARG B C 1
ATOM 2123 O O . ARG B 1 16 ? 31.75 -5.613 7.336 1 31 16 ARG B O 1
ATOM 2130 N N . GLN B 1 17 ? 33.75 -4.965 6.641 1 35.69 17 GLN B N 1
ATOM 2131 C CA . GLN B 1 17 ? 33.656 -4.98 5.184 1 35.69 17 GLN B CA 1
ATOM 2132 C C . GLN B 1 17 ? 33 -6.266 4.688 1 35.69 17 GLN B C 1
ATOM 2134 O O . GLN B 1 17 ? 33.625 -7.316 4.641 1 35.69 17 GLN B O 1
ATOM 2139 N N . ASN B 1 18 ? 31.938 -6.68 5.23 1 39.5 18 ASN B N 1
ATOM 2140 C CA . ASN B 1 18 ? 31.344 -7.977 4.934 1 39.5 18 ASN B CA 1
ATOM 2141 C C . ASN B 1 18 ? 31.359 -8.266 3.436 1 39.5 18 ASN B C 1
ATOM 2143 O O . ASN B 1 18 ? 31.094 -7.379 2.621 1 39.5 18 ASN B O 1
ATOM 2147 N N . GLY B 1 19 ? 32.188 -9.172 3.018 1 40.72 19 GLY B N 1
ATOM 2148 C CA . GLY B 1 19 ? 32.562 -9.742 1.73 1 40.72 19 GLY B CA 1
ATOM 2149 C C . GLY B 1 19 ? 31.359 -9.898 0.794 1 40.72 19 GLY B C 1
ATOM 2150 O O . GLY B 1 19 ? 31.391 -10.727 -0.116 1 40.72 19 GLY B O 1
ATOM 2151 N N . TYR B 1 20 ? 30.188 -9.531 1.203 1 47.25 20 TYR B N 1
ATOM 2152 C CA . TYR B 1 20 ? 29.234 -9.812 0.136 1 47.25 20 TYR B CA 1
ATOM 2153 C C . TYR B 1 20 ? 29.438 -8.859 -1.039 1 47.25 20 TYR B C 1
ATOM 2155 O O . TYR B 1 20 ? 29.312 -7.645 -0.887 1 47.25 20 TYR B O 1
ATOM 2163 N N . ALA B 1 21 ? 30.422 -9.055 -1.9 1 40.75 21 ALA B N 1
ATOM 2164 C CA . ALA B 1 21 ? 30.766 -8.219 -3.051 1 40.75 21 ALA B CA 1
ATOM 2165 C C . ALA B 1 21 ? 29.516 -7.684 -3.738 1 40.75 21 ALA B C 1
ATOM 2167 O O . ALA B 1 21 ? 28.672 -8.453 -4.199 1 40.75 21 ALA B O 1
ATOM 2168 N N . MET B 1 22 ? 29.016 -6.566 -3.297 1 49.34 22 MET B N 1
ATOM 2169 C CA . MET B 1 22 ? 28.094 -5.879 -4.188 1 49.34 22 MET B CA 1
ATOM 2170 C C . MET B 1 22 ? 28.609 -5.883 -5.621 1 49.34 22 MET B C 1
ATOM 2172 O O . MET B 1 22 ? 29.828 -5.859 -5.848 1 49.34 22 MET B O 1
ATOM 2176 N N . PRO B 1 23 ? 27.766 -6.246 -6.582 1 48.5 23 PRO B N 1
ATOM 2177 C CA . PRO B 1 23 ? 28.312 -6.145 -7.934 1 48.5 23 PRO B CA 1
ATOM 2178 C C . PRO B 1 23 ? 29.062 -4.836 -8.172 1 48.5 23 PRO B C 1
ATOM 2180 O O . PRO B 1 23 ? 28.734 -3.812 -7.57 1 48.5 23 PRO B O 1
ATOM 2183 N N . PRO B 1 24 ? 30.203 -4.906 -8.719 1 47.41 24 PRO B N 1
ATOM 2184 C CA . PRO B 1 24 ? 31.094 -3.775 -8.992 1 47.41 24 PRO B CA 1
ATOM 2185 C C . PRO B 1 24 ? 30.328 -2.492 -9.312 1 47.41 24 PRO B C 1
ATOM 2187 O O . PRO B 1 24 ? 29.094 -2.506 -9.406 1 47.41 24 PRO B O 1
ATOM 2190 N N . ASN B 1 25 ? 30.828 -1.521 -10.258 1 50.31 25 ASN B N 1
ATOM 2191 C CA . ASN B 1 25 ? 30.734 -0.132 -10.695 1 50.31 25 ASN B CA 1
ATOM 2192 C C . ASN B 1 25 ? 29.328 0.214 -11.164 1 50.31 25 ASN B C 1
ATOM 2194 O O . ASN B 1 25 ? 29.156 0.918 -12.164 1 50.31 25 ASN B O 1
ATOM 2198 N N . ARG B 1 26 ? 28.266 -0.425 -10.766 1 59.91 26 ARG B N 1
ATOM 2199 C CA . ARG B 1 26 ? 26.984 -0.087 -11.352 1 59.91 26 ARG B CA 1
ATOM 2200 C C . ARG B 1 26 ? 26.297 1.031 -10.57 1 59.91 26 ARG B C 1
ATOM 2202 O O . ARG B 1 26 ? 26.469 1.146 -9.359 1 59.91 26 ARG B O 1
ATOM 2209 N N . PRO B 1 27 ? 25.797 2.014 -11.328 1 73.5 27 PRO B N 1
ATOM 2210 C CA . PRO B 1 27 ? 25.078 3.09 -10.633 1 73.5 27 PRO B CA 1
ATOM 2211 C C . PRO B 1 27 ? 24.016 2.57 -9.672 1 73.5 27 PRO B C 1
ATOM 2213 O O . PRO B 1 27 ? 23.281 1.629 -10 1 73.5 27 PRO B O 1
ATOM 2216 N N . ALA B 1 28 ? 24.094 2.924 -8.469 1 86.62 28 ALA B N 1
ATOM 2217 C CA . ALA B 1 28 ? 23.141 2.504 -7.445 1 86.62 28 ALA B CA 1
ATOM 2218 C C . ALA B 1 28 ? 21.891 3.373 -7.473 1 86.62 28 ALA B C 1
ATOM 2220 O O . ALA B 1 28 ? 21.969 4.582 -7.695 1 86.62 28 ALA B O 1
ATOM 2221 N N . PRO B 1 29 ? 20.688 2.754 -7.34 1 94.38 29 PRO B N 1
ATOM 2222 C CA . PRO B 1 29 ? 19.469 3.555 -7.254 1 94.38 29 PRO B CA 1
ATOM 2223 C C . PRO B 1 29 ? 19.5 4.57 -6.117 1 94.38 29 PRO B C 1
ATOM 2225 O O . PRO B 1 29 ? 20.078 4.297 -5.059 1 94.38 29 PRO B O 1
ATOM 2228 N N . ILE B 1 30 ? 18.938 5.688 -6.387 1 94.62 30 ILE B N 1
ATOM 2229 C CA . ILE B 1 30 ? 18.703 6.688 -5.348 1 94.62 30 ILE B CA 1
ATOM 2230 C C . ILE B 1 30 ? 17.5 6.297 -4.504 1 94.62 30 ILE B C 1
ATOM 2232 O O . ILE B 1 30 ? 16.469 5.895 -5.043 1 94.62 30 ILE B O 1
ATOM 2236 N N . VAL B 1 31 ? 17.656 6.359 -3.189 1 97.5 31 VAL B N 1
ATOM 2237 C CA . VAL B 1 31 ? 16.531 6.059 -2.314 1 97.5 31 VAL B CA 1
ATOM 2238 C C . VAL B 1 31 ? 16.172 7.293 -1.485 1 97.5 31 VAL B C 1
ATOM 2240 O O . VAL B 1 31 ? 17.031 7.84 -0.782 1 97.5 31 VAL B O 1
ATOM 2243 N N . SER B 1 32 ? 14.93 7.727 -1.638 1 97.69 32 SER B N 1
ATOM 2244 C CA . SER B 1 32 ? 14.391 8.859 -0.894 1 97.69 32 SER B CA 1
ATOM 2245 C C . SER B 1 32 ? 13.016 8.547 -0.328 1 97.69 32 SER B C 1
ATOM 2247 O O . SER B 1 32 ? 12.461 7.477 -0.586 1 97.69 32 SER B O 1
ATOM 2249 N N . VAL B 1 33 ? 12.516 9.406 0.533 1 98.44 33 VAL B N 1
ATOM 2250 C CA . VAL B 1 33 ? 11.125 9.383 0.96 1 98.44 33 VAL B CA 1
ATOM 2251 C C . VAL B 1 33 ? 10.422 10.656 0.499 1 98.44 33 VAL B C 1
ATOM 2253 O O . VAL B 1 33 ? 11.062 11.688 0.277 1 98.44 33 VAL B O 1
ATOM 2256 N N . ASP B 1 34 ? 9.156 10.508 0.266 1 98.56 34 ASP B N 1
ATOM 2257 C CA . ASP B 1 34 ? 8.227 11.625 0.089 1 98.56 34 ASP B CA 1
ATOM 2258 C C . ASP B 1 34 ? 7.043 11.508 1.05 1 98.56 34 ASP B C 1
ATOM 2260 O O . ASP B 1 34 ? 6.59 10.406 1.355 1 98.56 34 ASP B O 1
ATOM 2264 N N . VAL B 1 35 ? 6.602 12.648 1.53 1 98.5 35 VAL B N 1
ATOM 2265 C CA . VAL B 1 35 ? 5.453 12.617 2.432 1 98.5 35 VAL B CA 1
ATOM 2266 C C . VAL B 1 35 ? 4.316 13.453 1.846 1 98.5 35 VAL B C 1
ATOM 2268 O O . VAL B 1 35 ? 4.457 14.664 1.656 1 98.5 35 VAL B O 1
ATOM 2271 N N . VAL B 1 36 ? 3.246 12.773 1.536 1 98.62 36 VAL B N 1
ATOM 2272 C CA . VAL B 1 36 ? 2.006 13.445 1.16 1 98.62 36 VAL B CA 1
ATOM 2273 C C . VAL B 1 36 ? 1.279 13.93 2.414 1 98.62 36 VAL B C 1
ATOM 2275 O O . VAL B 1 36 ? 0.789 13.125 3.205 1 98.62 36 VAL B O 1
ATOM 2278 N N . LEU B 1 37 ? 1.223 15.211 2.607 1 97.56 37 LEU B N 1
ATOM 2279 C CA . LEU B 1 37 ? 0.498 15.797 3.729 1 97.56 37 LEU B CA 1
ATOM 2280 C C . LEU B 1 37 ? -0.913 16.203 3.312 1 97.56 37 LEU B C 1
ATOM 2282 O O . LEU B 1 37 ? -1.088 17.109 2.496 1 97.56 37 LEU B O 1
ATOM 2286 N N . LEU B 1 38 ? -1.895 15.539 3.869 1 97.38 38 LEU B N 1
ATOM 2287 C CA . LEU B 1 38 ? -3.289 15.836 3.57 1 97.38 38 LEU B CA 1
ATOM 2288 C C . LEU B 1 38 ? -3.973 16.484 4.77 1 97.38 38 LEU B C 1
ATOM 2290 O O . LEU B 1 38 ? -3.67 16.156 5.918 1 97.38 38 LEU B O 1
ATOM 2294 N N . THR B 1 39 ? -4.848 17.328 4.473 1 96.44 39 THR B N 1
ATOM 2295 C CA . THR B 1 39 ? -5.641 18.031 5.477 1 96.44 39 THR B CA 1
ATOM 2296 C C . THR B 1 39 ? -7.016 18.391 4.926 1 96.44 39 THR B C 1
ATOM 2298 O O . THR B 1 39 ? -7.297 18.156 3.748 1 96.44 39 THR B O 1
ATOM 2301 N N . LEU B 1 40 ? -7.855 18.797 5.824 1 94.5 40 LEU B N 1
ATOM 2302 C CA . LEU B 1 40 ? -9.156 19.312 5.426 1 94.5 40 LEU B CA 1
ATOM 2303 C C . LEU B 1 40 ? -9.242 20.812 5.695 1 94.5 40 LEU B C 1
ATOM 2305 O O . LEU B 1 40 ? -9.023 21.266 6.824 1 94.5 40 LEU B O 1
ATOM 2309 N N . ALA B 1 41 ? -9.5 21.484 4.66 1 91.88 41 ALA B N 1
ATOM 2310 C CA . ALA B 1 41 ? -9.695 22.938 4.762 1 91.88 41 ALA B CA 1
ATOM 2311 C C . ALA B 1 41 ? -10.734 23.422 3.752 1 91.88 41 ALA B C 1
ATOM 2313 O O . ALA B 1 41 ? -10.766 22.953 2.611 1 91.88 41 ALA B O 1
ATOM 2314 N N . GLN B 1 42 ? -11.609 24.375 4.246 1 89.38 42 GLN B N 1
ATOM 2315 C CA . GLN B 1 42 ? -12.648 24.953 3.398 1 89.38 42 GLN B CA 1
ATOM 2316 C C . GLN B 1 42 ? -13.562 23.859 2.83 1 89.38 42 GLN B C 1
ATOM 2318 O O . GLN B 1 42 ? -13.922 23.906 1.652 1 89.38 42 GLN B O 1
ATOM 2323 N N . GLY B 1 43 ? -13.695 22.844 3.545 1 87.75 43 GLY B N 1
ATOM 2324 C CA . GLY B 1 43 ? -14.641 21.797 3.189 1 87.75 43 GLY B CA 1
ATOM 2325 C C . GLY B 1 43 ? -14.094 20.828 2.154 1 87.75 43 GLY B C 1
ATOM 2326 O O . GLY B 1 43 ? -14.852 20.062 1.56 1 87.75 43 GLY B O 1
ATOM 2327 N N . LYS B 1 44 ? -12.812 20.922 1.923 1 91.75 44 LYS B N 1
ATOM 2328 C CA . LYS B 1 44 ? -12.219 20.078 0.896 1 91.75 44 LYS B CA 1
ATOM 2329 C C . LYS B 1 44 ? -10.961 19.391 1.417 1 91.75 44 LYS B C 1
ATOM 2331 O O . LYS B 1 44 ? -10.273 19.922 2.293 1 91.75 44 LYS B O 1
ATOM 2336 N N . LEU B 1 45 ? -10.758 18.203 0.812 1 94.31 45 LEU B N 1
ATOM 2337 C CA . LEU B 1 45 ? -9.477 17.547 1.053 1 94.31 45 LEU B CA 1
ATOM 2338 C C . LEU B 1 45 ? -8.359 18.25 0.288 1 94.31 45 LEU B C 1
ATOM 2340 O O . LEU B 1 45 ? -8.484 18.484 -0.915 1 94.31 45 LEU B O 1
ATOM 2344 N N . GLN B 1 46 ? -7.293 18.641 1.049 1 96.81 46 GLN B N 1
ATOM 2345 C CA . GLN B 1 46 ? -6.219 19.422 0.438 1 96.81 46 GLN B CA 1
ATOM 2346 C C . GLN B 1 46 ? -4.859 18.797 0.728 1 96.81 46 GLN B C 1
ATOM 2348 O O . GLN B 1 46 ? -4.691 18.094 1.733 1 96.81 46 GLN B O 1
ATOM 2353 N N . ALA B 1 47 ? -3.943 19.031 -0.178 1 97.75 47 ALA B N 1
ATOM 2354 C CA . ALA B 1 47 ? -2.543 18.656 0.007 1 97.75 47 ALA B CA 1
ATOM 2355 C C . ALA B 1 47 ? -1.699 19.875 0.396 1 97.75 47 ALA B C 1
ATOM 2357 O O . ALA B 1 47 ? -1.874 20.953 -0.155 1 97.75 47 ALA B O 1
ATOM 2358 N N . ALA B 1 48 ? -0.85 19.688 1.423 1 97.12 48 ALA B N 1
ATOM 2359 C CA . ALA B 1 48 ? 0.121 20.719 1.798 1 97.12 48 ALA B CA 1
ATOM 2360 C C . ALA B 1 48 ? 1.431 20.531 1.037 1 97.12 48 ALA B C 1
ATOM 2362 O O . ALA B 1 48 ? 2.068 19.484 1.125 1 97.12 48 ALA B O 1
ATOM 2363 N N . LEU B 1 49 ? 1.804 21.562 0.278 1 96.81 49 LEU B N 1
ATOM 2364 C CA . LEU B 1 49 ? 2.99 21.516 -0.569 1 96.81 49 LEU B CA 1
ATOM 2365 C C . LEU B 1 49 ? 3.99 22.594 -0.161 1 96.81 49 LEU B C 1
ATOM 2367 O O . LEU B 1 49 ? 3.621 23.578 0.483 1 96.81 49 LEU B O 1
ATOM 2371 N N . HIS B 1 50 ? 5.195 22.359 -0.443 1 93.5 50 HIS B N 1
ATOM 2372 C CA . HIS B 1 50 ? 6.211 23.391 -0.263 1 93.5 50 HIS B CA 1
ATOM 2373 C C . HIS B 1 50 ? 6.93 23.688 -1.574 1 93.5 50 HIS B C 1
ATOM 2375 O O . HIS B 1 50 ? 6.844 22.906 -2.527 1 93.5 50 HIS B O 1
ATOM 2381 N N . ARG B 1 51 ? 7.594 24.781 -1.599 1 93.56 51 ARG B N 1
ATOM 2382 C CA . ARG B 1 51 ? 8.367 25.156 -2.777 1 93.56 51 ARG B CA 1
ATOM 2383 C C . ARG B 1 51 ? 9.812 24.672 -2.664 1 93.56 51 ARG B C 1
ATOM 2385 O O . ARG B 1 51 ? 10.484 24.938 -1.666 1 93.56 51 ARG B O 1
ATOM 2392 N N . ARG B 1 52 ? 10.305 23.953 -3.711 1 93.69 52 ARG B N 1
ATOM 2393 C CA . ARG B 1 52 ? 11.664 23.406 -3.672 1 93.69 52 ARG B CA 1
ATOM 2394 C C . ARG B 1 52 ? 12.695 24.531 -3.764 1 93.69 52 ARG B C 1
ATOM 2396 O O . ARG B 1 52 ? 12.57 25.438 -4.586 1 93.69 52 ARG B O 1
ATOM 2403 N N . GLY B 1 53 ? 13.734 24.328 -2.975 1 90.62 53 GLY B N 1
ATOM 2404 C CA . GLY B 1 53 ? 14.773 25.344 -2.938 1 90.62 53 GLY B CA 1
ATOM 2405 C C . GLY B 1 53 ? 15.984 24.984 -3.783 1 90.62 53 GLY B C 1
ATOM 2406 O O . GLY B 1 53 ? 16.844 25.844 -4.027 1 90.62 53 GLY B O 1
ATOM 2407 N N . ARG B 1 54 ? 16.078 23.75 -4.203 1 90.56 54 ARG B N 1
ATOM 2408 C CA . ARG B 1 54 ? 17.266 23.297 -4.914 1 90.56 54 ARG B CA 1
ATOM 2409 C C . ARG B 1 54 ? 16.891 22.531 -6.168 1 90.56 54 ARG B C 1
ATOM 2411 O O . ARG B 1 54 ? 15.75 22.062 -6.305 1 90.56 54 ARG B O 1
ATOM 2418 N N . GLN B 1 55 ? 17.906 22.469 -7.051 1 93.38 55 GLN B N 1
ATOM 2419 C CA . GLN B 1 55 ? 17.75 21.641 -8.234 1 93.38 55 GLN B CA 1
ATOM 2420 C C . GLN B 1 55 ? 17.75 20.156 -7.863 1 93.38 55 GLN B C 1
ATOM 2422 O O . GLN B 1 55 ? 18.328 19.766 -6.852 1 93.38 55 GLN B O 1
ATOM 2427 N N . PRO B 1 56 ? 17.078 19.375 -8.648 1 95.06 56 PRO B N 1
ATOM 2428 C CA . PRO B 1 56 ? 16.219 19.703 -9.797 1 95.06 56 PRO B CA 1
ATOM 2429 C C . PRO B 1 56 ? 14.883 20.297 -9.383 1 95.06 56 PRO B C 1
ATOM 2431 O O . PRO B 1 56 ? 14.5 20.219 -8.211 1 95.06 56 PRO B O 1
ATOM 2434 N N . PHE B 1 57 ? 14.133 20.953 -10.367 1 95.81 57 PHE B N 1
ATOM 2435 C CA . PHE B 1 57 ? 12.797 21.531 -10.203 1 95.81 57 PHE B CA 1
ATOM 2436 C C . PHE B 1 57 ? 12.805 22.641 -9.156 1 95.81 57 PHE B C 1
ATOM 2438 O O . PHE B 1 57 ? 11.883 22.75 -8.352 1 95.81 57 PHE B O 1
ATOM 2445 N N . GLN B 1 58 ? 13.914 23.359 -9.102 1 95.25 58 GLN B N 1
ATOM 2446 C CA . GLN B 1 58 ? 13.984 24.484 -8.18 1 95.25 58 GLN B CA 1
ATOM 2447 C C . GLN B 1 58 ? 12.836 25.469 -8.414 1 95.25 58 GLN B C 1
ATOM 2449 O O . GLN B 1 58 ? 12.531 25.828 -9.555 1 95.25 58 GLN B O 1
ATOM 2454 N N . GLY B 1 59 ? 12.172 25.859 -7.293 1 95.38 59 GLY B N 1
ATOM 2455 C CA . GLY B 1 59 ? 11.094 26.828 -7.363 1 95.38 59 GLY B CA 1
ATOM 2456 C C . GLY B 1 59 ? 9.734 26.188 -7.586 1 95.38 59 GLY B C 1
ATOM 2457 O O . GLY B 1 59 ? 8.695 26.844 -7.426 1 95.38 59 GLY B O 1
ATOM 2458 N N . CYS B 1 60 ? 9.695 24.953 -7.938 1 96.81 60 CYS B N 1
ATOM 2459 C CA . CYS B 1 60 ? 8.438 24.25 -8.18 1 96.81 60 CYS B CA 1
ATOM 2460 C C . CYS B 1 60 ? 7.828 23.766 -6.871 1 96.81 60 CYS B C 1
ATOM 2462 O O . CYS B 1 60 ? 8.539 23.562 -5.883 1 96.81 60 CYS B O 1
ATOM 2464 N N . LEU B 1 61 ? 6.523 23.625 -6.887 1 97.62 61 LEU B N 1
ATOM 2465 C CA . LEU B 1 61 ? 5.82 23.016 -5.766 1 97.62 61 LEU B CA 1
ATOM 2466 C C . LEU B 1 61 ? 6.094 21.516 -5.707 1 97.62 61 LEU B C 1
ATOM 2468 O O . LEU B 1 61 ? 6.145 20.844 -6.742 1 97.62 61 LEU B O 1
ATOM 2472 N N . ALA B 1 62 ? 6.312 21.062 -4.441 1 97.62 62 ALA B N 1
ATOM 2473 C CA . ALA B 1 62 ? 6.695 19.672 -4.258 1 97.62 62 ALA B CA 1
ATOM 2474 C C . ALA B 1 62 ? 6.246 19.156 -2.893 1 97.62 62 ALA B C 1
ATOM 2476 O O . ALA B 1 62 ? 5.871 19.938 -2.018 1 97.62 62 ALA B O 1
ATOM 2477 N N . LEU B 1 63 ? 6.203 17.859 -2.834 1 97.94 63 LEU B N 1
ATOM 2478 C CA . LEU B 1 63 ? 6.074 17.203 -1.536 1 97.94 63 LEU B CA 1
ATOM 2479 C C . LEU B 1 63 ? 7.355 17.359 -0.725 1 97.94 63 LEU B C 1
ATOM 2481 O O . LEU B 1 63 ? 8.453 17.344 -1.285 1 97.94 63 LEU B O 1
ATOM 2485 N N . PRO B 1 64 ? 7.199 17.547 0.593 1 96.5 64 PRO B N 1
ATOM 2486 C CA . PRO B 1 64 ? 8.422 17.391 1.377 1 96.5 64 PRO B CA 1
ATOM 2487 C C . PRO B 1 64 ? 9.039 15.992 1.238 1 96.5 64 PRO B C 1
ATOM 2489 O O . PRO B 1 64 ? 8.32 14.992 1.228 1 96.5 64 PRO B O 1
ATOM 2492 N N . GLY B 1 65 ? 10.281 15.93 1.06 1 96.25 65 GLY B N 1
ATOM 2493 C CA . GLY B 1 65 ? 11 14.68 0.903 1 96.25 65 GLY B CA 1
ATOM 2494 C C . GLY B 1 65 ? 12.508 14.828 1.055 1 96.25 65 GLY B C 1
ATOM 2495 O O . GLY B 1 65 ? 13.008 15.945 1.204 1 96.25 65 GLY B O 1
ATOM 2496 N N . GLY B 1 66 ? 13.18 13.734 1.069 1 96.25 66 GLY B N 1
ATOM 2497 C CA . GLY B 1 66 ? 14.625 13.742 1.214 1 96.25 66 GLY B CA 1
ATOM 2498 C C . GLY B 1 66 ? 15.242 12.359 1.12 1 96.25 66 GLY B C 1
ATOM 2499 O O . GLY B 1 66 ? 14.523 11.352 1.113 1 96.25 66 GLY B O 1
ATOM 2500 N N . TYR B 1 67 ? 16.531 12.383 1.101 1 96.44 67 TYR B N 1
ATOM 2501 C CA . TYR B 1 67 ? 17.281 11.141 0.94 1 96.44 67 TYR B CA 1
ATOM 2502 C C . TYR B 1 67 ? 17.281 10.344 2.238 1 96.44 67 TYR B C 1
ATOM 2504 O O . TYR B 1 67 ? 17.25 10.922 3.328 1 96.44 67 TYR B O 1
ATOM 2512 N N . VAL B 1 68 ? 17.359 9.008 2.029 1 97.44 68 VAL B N 1
ATOM 2513 C CA . VAL B 1 68 ? 17.641 8.133 3.164 1 97.44 68 VAL B CA 1
ATOM 2514 C C . VAL B 1 68 ? 19.094 8.312 3.604 1 97.44 68 VAL B C 1
ATOM 2516 O O . VAL B 1 68 ? 20 8.359 2.77 1 97.44 68 VAL B O 1
ATOM 2519 N N . HIS B 1 69 ? 19.328 8.523 4.879 1 96.12 69 HIS B N 1
ATOM 2520 C CA . HIS B 1 69 ? 20.641 8.492 5.5 1 96.12 69 HIS B CA 1
ATOM 2521 C C . HIS B 1 69 ? 20.891 7.168 6.211 1 96.12 69 HIS B C 1
ATOM 2523 O O . HIS B 1 69 ? 20.531 7.008 7.379 1 96.12 69 HIS B O 1
ATOM 2529 N N . PRO B 1 70 ? 21.594 6.281 5.543 1 94.81 70 PRO B N 1
ATOM 2530 C CA . PRO B 1 70 ? 21.75 4.934 6.09 1 94.81 70 PRO B CA 1
ATOM 2531 C C . PRO B 1 70 ? 22.406 4.93 7.473 1 94.81 70 PRO B C 1
ATOM 2533 O O . PRO B 1 70 ? 22.156 4.027 8.273 1 94.81 70 PRO B O 1
ATOM 2536 N N . GLU B 1 71 ? 23.156 5.906 7.801 1 93.62 71 GLU B N 1
ATOM 2537 C CA . GLU B 1 71 ? 23.891 5.953 9.07 1 93.62 71 GLU B CA 1
ATOM 2538 C C . GLU B 1 71 ? 23.016 6.504 10.188 1 93.62 71 GLU B C 1
ATOM 2540 O O . GLU B 1 71 ? 23.328 6.344 11.367 1 93.62 71 GLU B O 1
ATOM 2545 N N . GLU B 1 72 ? 21.938 7.102 9.812 1 94.88 72 GLU B N 1
ATOM 2546 C CA . GLU B 1 72 ? 21.109 7.797 10.797 1 94.88 72 GLU B CA 1
ATOM 2547 C C . GLU B 1 72 ? 19.719 7.195 10.867 1 94.88 72 GLU B C 1
ATOM 2549 O O . GLU B 1 72 ? 19.156 7.039 11.953 1 94.88 72 GLU B O 1
ATOM 2554 N N . ASP B 1 73 ? 19.203 6.836 9.742 1 97.44 73 ASP B N 1
ATOM 2555 C CA . ASP B 1 73 ? 17.812 6.379 9.641 1 97.44 73 ASP B CA 1
ATOM 2556 C C . ASP B 1 73 ? 17.719 4.867 9.828 1 97.44 73 ASP B C 1
ATOM 2558 O O . ASP B 1 73 ? 18.156 4.105 8.961 1 97.44 73 ASP B O 1
ATOM 2562 N N . ALA B 1 74 ? 17.078 4.453 10.875 1 97.75 74 ALA B N 1
ATOM 2563 C CA . ALA B 1 74 ? 16.906 3.018 11.094 1 97.75 74 ALA B CA 1
ATOM 2564 C C . ALA B 1 74 ? 15.859 2.438 10.156 1 97.75 74 ALA B C 1
ATOM 2566 O O . ALA B 1 74 ? 15.938 1.271 9.766 1 97.75 74 ALA B O 1
ATOM 2567 N N . THR B 1 75 ? 14.836 3.227 9.859 1 98.12 75 THR B N 1
ATOM 2568 C CA . THR B 1 75 ? 13.742 2.826 8.977 1 98.12 75 THR B CA 1
ATOM 2569 C C . THR B 1 75 ? 13.398 3.943 7.996 1 98.12 75 THR B C 1
ATOM 2571 O O . THR B 1 75 ? 13.883 5.066 8.133 1 98.12 75 THR B O 1
ATOM 2574 N N . ALA B 1 76 ? 12.633 3.574 6.957 1 98 76 ALA B N 1
ATOM 2575 C CA . ALA B 1 76 ? 12.125 4.594 6.047 1 98 76 ALA B CA 1
ATOM 2576 C C . ALA B 1 76 ? 11.234 5.59 6.781 1 98 76 ALA B C 1
ATOM 2578 O O . ALA B 1 76 ? 11.211 6.777 6.441 1 98 76 ALA B O 1
ATOM 2579 N N . GLU B 1 77 ? 10.484 5.102 7.758 1 98.06 77 GLU B N 1
ATOM 2580 C CA . GLU B 1 77 ? 9.656 5.996 8.562 1 98.06 77 GLU B CA 1
ATOM 2581 C C . GLU B 1 77 ? 10.516 7.012 9.312 1 98.06 77 GLU B C 1
ATOM 2583 O O . GLU B 1 77 ? 10.148 8.18 9.422 1 98.06 77 GLU B O 1
ATOM 2588 N N . ASP B 1 78 ? 11.602 6.551 9.836 1 98.12 78 ASP B N 1
ATOM 2589 C CA . ASP B 1 78 ? 12.523 7.477 10.477 1 98.12 78 ASP B CA 1
ATOM 2590 C C . ASP B 1 78 ? 12.961 8.578 9.516 1 98.12 78 ASP B C 1
ATOM 2592 O O . ASP B 1 78 ? 13.055 9.742 9.898 1 98.12 78 ASP B O 1
ATOM 2596 N N . THR B 1 79 ? 13.273 8.164 8.281 1 98.19 79 THR B N 1
ATOM 2597 C CA . THR B 1 79 ? 13.641 9.148 7.273 1 98.19 79 THR B CA 1
ATOM 2598 C C . THR B 1 79 ? 12.523 10.164 7.07 1 98.19 79 THR B C 1
ATOM 2600 O O . THR B 1 79 ? 12.766 11.375 7.059 1 98.19 79 THR B O 1
ATOM 2603 N N . ALA B 1 80 ? 11.305 9.672 6.938 1 98.31 80 ALA B N 1
ATOM 2604 C CA . ALA B 1 80 ? 10.156 10.547 6.707 1 98.31 80 ALA B CA 1
ATOM 2605 C C . ALA B 1 80 ? 9.984 11.547 7.848 1 98.31 80 ALA B C 1
ATOM 2607 O O . ALA B 1 80 ? 9.805 12.742 7.613 1 98.31 80 ALA B O 1
ATOM 2608 N N . ARG B 1 81 ? 10.094 11.031 9.023 1 97.88 81 ARG B N 1
ATOM 2609 C CA . ARG B 1 81 ? 9.922 11.891 10.195 1 97.88 81 ARG B CA 1
ATOM 2610 C C . ARG B 1 81 ? 11.055 12.906 10.297 1 97.88 81 ARG B C 1
ATOM 2612 O O . ARG B 1 81 ? 10.82 14.078 10.617 1 97.88 81 ARG B O 1
ATOM 2619 N N . ARG B 1 82 ? 12.242 12.484 10.055 1 97.56 82 ARG B N 1
ATOM 2620 C CA . ARG B 1 82 ? 13.391 13.383 10.102 1 97.56 82 ARG B CA 1
ATOM 2621 C C . ARG B 1 82 ? 13.258 14.492 9.07 1 97.56 82 ARG B C 1
ATOM 2623 O O . ARG B 1 82 ? 13.438 15.672 9.383 1 97.56 82 ARG B O 1
ATOM 2630 N N . VAL B 1 83 ? 12.922 14.148 7.848 1 96.06 83 VAL B N 1
ATOM 2631 C CA . VAL B 1 83 ? 12.82 15.102 6.746 1 96.06 83 VAL B CA 1
ATOM 2632 C C . VAL B 1 83 ? 11.711 16.109 7.039 1 96.06 83 VAL B C 1
ATOM 2634 O O . VAL B 1 83 ? 11.883 17.312 6.82 1 96.06 83 VAL B O 1
ATOM 2637 N N . LEU B 1 84 ? 10.57 15.648 7.555 1 95.12 84 LEU B N 1
ATOM 2638 C CA . LEU B 1 84 ? 9.461 16.531 7.887 1 95.12 84 LEU B CA 1
ATOM 2639 C C . LEU B 1 84 ? 9.859 17.516 8.977 1 95.12 84 LEU B C 1
ATOM 2641 O O . LEU B 1 84 ? 9.586 18.719 8.867 1 95.12 84 LEU B O 1
ATOM 2645 N N . ARG B 1 85 ? 10.484 16.969 9.93 1 94.06 85 ARG B N 1
ATOM 2646 C CA . ARG B 1 85 ? 10.93 17.812 11.039 1 94.06 85 ARG B CA 1
ATOM 2647 C C . ARG B 1 85 ? 11.914 18.875 10.555 1 94.06 85 ARG B C 1
ATOM 2649 O O . ARG B 1 85 ? 11.766 20.062 10.867 1 94.06 85 ARG B O 1
ATOM 2656 N N . GLU B 1 86 ? 12.844 18.5 9.805 1 92.5 86 GLU B N 1
ATOM 2657 C CA . GLU B 1 86 ? 13.914 19.391 9.359 1 92.5 86 GLU B CA 1
ATOM 2658 C C . GLU B 1 86 ? 13.383 20.438 8.391 1 92.5 86 GLU B C 1
ATOM 2660 O O . GLU B 1 86 ? 13.773 21.609 8.461 1 92.5 86 GLU B O 1
ATOM 2665 N N . LYS B 1 87 ? 12.508 20.047 7.508 1 89.62 87 LYS B N 1
ATOM 2666 C CA . LYS B 1 87 ? 12.109 20.938 6.422 1 89.62 87 LYS B CA 1
ATOM 2667 C C . LYS B 1 87 ? 10.891 21.766 6.812 1 89.62 87 LYS B C 1
ATOM 2669 O O . LYS B 1 87 ? 10.695 22.875 6.309 1 89.62 87 LYS B O 1
ATOM 2674 N N . THR B 1 88 ? 10.047 21.219 7.691 1 89.19 88 THR B N 1
ATOM 2675 C CA . THR B 1 88 ? 8.758 21.875 7.883 1 89.19 88 THR B CA 1
ATOM 2676 C C . THR B 1 88 ? 8.477 22.094 9.367 1 89.19 88 THR B C 1
ATOM 2678 O O . THR B 1 88 ? 7.586 22.875 9.727 1 89.19 88 THR B O 1
ATOM 2681 N N . GLY B 1 89 ? 9.164 21.375 10.227 1 89.75 89 GLY B N 1
ATOM 2682 C CA . GLY B 1 89 ? 8.938 21.484 11.664 1 89.75 89 GLY B CA 1
ATOM 2683 C C . GLY B 1 89 ? 7.711 20.734 12.133 1 89.75 89 GLY B C 1
ATOM 2684 O O . GLY B 1 89 ? 7.352 20.797 13.312 1 89.75 89 GLY B O 1
ATOM 2685 N N . VAL B 1 90 ? 7.117 20.016 11.281 1 90.69 90 VAL B N 1
ATOM 2686 C CA . VAL B 1 90 ? 5.867 19.359 11.648 1 90.69 90 VAL B CA 1
ATOM 2687 C C . VAL B 1 90 ? 6.145 17.906 12.031 1 90.69 90 VAL B C 1
ATOM 2689 O O . VAL B 1 90 ? 7.043 17.266 11.477 1 90.69 90 VAL B O 1
ATOM 2692 N N . GLN B 1 91 ? 5.309 17.391 13.008 1 92.25 91 GLN B N 1
ATOM 2693 C CA . GLN B 1 91 ? 5.332 15.992 13.43 1 92.25 91 GLN B CA 1
ATOM 2694 C C . GLN B 1 91 ? 3.936 15.375 13.375 1 92.25 91 GLN B C 1
ATOM 2696 O O . GLN B 1 91 ? 3.133 15.562 14.297 1 92.25 91 GLN B O 1
ATOM 2701 N N . PRO B 1 92 ? 3.699 14.586 12.383 1 93.31 92 PRO B N 1
ATOM 2702 C CA . PRO B 1 92 ? 2.354 14.016 12.242 1 93.31 92 PRO B CA 1
ATOM 2703 C C . PRO B 1 92 ? 2.072 12.914 13.258 1 93.31 92 PRO B C 1
ATOM 2705 O O . PRO B 1 92 ? 2.971 12.141 13.602 1 93.31 92 PRO B O 1
ATOM 2708 N N . ARG B 1 93 ? 0.768 12.867 13.68 1 87.94 93 ARG B N 1
ATOM 2709 C CA . ARG B 1 93 ? 0.314 11.789 14.555 1 87.94 93 ARG B CA 1
ATOM 2710 C C . ARG B 1 93 ? 0.076 10.508 13.758 1 87.94 93 ARG B C 1
ATOM 2712 O O . ARG B 1 93 ? 0.186 9.406 14.297 1 87.94 93 ARG B O 1
ATOM 2719 N N . TYR B 1 94 ? -0.308 10.703 12.609 1 91.88 94 TYR B N 1
ATOM 2720 C CA . TYR B 1 94 ? -0.557 9.578 11.719 1 91.88 94 TYR B CA 1
ATOM 2721 C C . TYR B 1 94 ? 0.376 9.625 10.508 1 91.88 94 TYR B C 1
ATOM 2723 O O . TYR B 1 94 ? 0.454 10.641 9.82 1 91.88 94 TYR B O 1
ATOM 2731 N N . LEU B 1 95 ? 1.12 8.617 10.32 1 96.06 95 LEU B N 1
ATOM 2732 C CA . LEU B 1 95 ? 2.02 8.422 9.188 1 96.06 95 LEU B CA 1
ATOM 2733 C C . LEU B 1 95 ? 1.983 6.98 8.703 1 96.06 95 LEU B C 1
ATOM 2735 O O . LEU B 1 95 ? 2.221 6.051 9.477 1 96.06 95 LEU B O 1
ATOM 2739 N N . GLU B 1 96 ? 1.633 6.828 7.43 1 95.38 96 GLU B N 1
ATOM 2740 C CA . GLU B 1 96 ? 1.535 5.488 6.859 1 95.38 96 GLU B CA 1
ATOM 2741 C C . GLU B 1 96 ? 2.236 5.41 5.508 1 95.38 96 GLU B C 1
ATOM 2743 O O . GLU B 1 96 ? 2.117 6.324 4.688 1 95.38 96 GLU B O 1
ATOM 2748 N N . GLN B 1 97 ? 2.949 4.312 5.281 1 97.69 97 GLN B N 1
ATOM 2749 C CA . GLN B 1 97 ? 3.562 4.117 3.973 1 97.69 97 GLN B CA 1
ATOM 2750 C C . GLN B 1 97 ? 2.506 3.85 2.904 1 97.69 97 GLN B C 1
ATOM 2752 O O . GLN B 1 97 ? 1.594 3.047 3.115 1 97.69 97 GLN B O 1
ATOM 2757 N N . LEU B 1 98 ? 2.59 4.547 1.81 1 96.69 98 LEU B N 1
ATOM 2758 C CA . LEU B 1 98 ? 1.678 4.406 0.68 1 96.69 98 LEU B CA 1
ATOM 2759 C C . LEU B 1 98 ? 2.18 3.344 -0.293 1 96.69 98 LEU B C 1
ATOM 2761 O O . LEU B 1 98 ? 1.404 2.504 -0.755 1 96.69 98 LEU B O 1
ATOM 2765 N N . GLY B 1 99 ? 3.379 3.379 -0.622 1 97 99 GLY B N 1
ATOM 2766 C CA . GLY B 1 99 ? 4.082 2.59 -1.62 1 97 99 GLY B CA 1
ATOM 2767 C C . GLY B 1 99 ? 5.367 3.24 -2.1 1 97 99 GLY B C 1
ATOM 2768 O O . GLY B 1 99 ? 5.848 4.195 -1.49 1 97 99 GLY B O 1
ATOM 2769 N N . THR B 1 100 ? 5.906 2.611 -3.105 1 98.56 100 THR B N 1
ATOM 2770 C CA . THR B 1 100 ? 7.148 3.145 -3.65 1 98.56 100 THR B CA 1
ATOM 2771 C C . THR B 1 100 ? 6.988 3.5 -5.125 1 98.56 100 THR B C 1
ATOM 2773 O O . THR B 1 100 ? 6.473 2.701 -5.91 1 98.56 100 THR B O 1
ATOM 2776 N N . PHE B 1 101 ? 7.262 4.719 -5.41 1 98.44 101 PHE B N 1
ATOM 2777 C CA . PHE B 1 101 ? 7.359 5.172 -6.793 1 98.44 101 PHE B CA 1
ATOM 2778 C C . PHE B 1 101 ? 8.797 5.109 -7.285 1 98.44 101 PHE B C 1
ATOM 2780 O O . PHE B 1 101 ? 9.664 5.84 -6.793 1 98.44 101 PHE B O 1
ATOM 2787 N N . ALA B 1 102 ? 9.023 4.156 -8.203 1 98.38 102 ALA B N 1
ATOM 2788 C CA . ALA B 1 102 ? 10.406 3.814 -8.539 1 98.38 102 ALA B CA 1
ATOM 2789 C C . ALA B 1 102 ? 10.562 3.59 -10.039 1 98.38 102 ALA B C 1
ATOM 2791 O O . ALA B 1 102 ? 9.688 3.002 -10.68 1 98.38 102 ALA B O 1
ATOM 2792 N N . GLY B 1 103 ? 11.711 4.07 -10.523 1 97.62 103 GLY B N 1
ATOM 2793 C CA . GLY B 1 103 ? 12.016 3.859 -11.93 1 97.62 103 GLY B CA 1
ATOM 2794 C C . GLY B 1 103 ? 13.086 4.797 -12.461 1 97.62 103 GLY B C 1
ATOM 2795 O O . GLY B 1 103 ? 13.578 5.656 -11.727 1 97.62 103 GLY B O 1
ATOM 2796 N N . ALA B 1 104 ? 13.344 4.699 -13.734 1 96.81 104 ALA B N 1
ATOM 2797 C CA . ALA B 1 104 ? 14.43 5.426 -14.383 1 96.81 104 ALA B CA 1
ATOM 2798 C C . ALA B 1 104 ? 13.961 6.809 -14.836 1 96.81 104 ALA B C 1
ATOM 2800 O O . ALA B 1 104 ? 14.781 7.715 -15.023 1 96.81 104 ALA B O 1
ATOM 2801 N N . ALA B 1 105 ? 12.672 6.973 -14.938 1 96 105 ALA B N 1
ATOM 2802 C CA . ALA B 1 105 ? 12.18 8.156 -15.641 1 96 105 ALA B CA 1
ATOM 2803 C C . ALA B 1 105 ? 11.695 9.219 -14.648 1 96 105 ALA B C 1
ATOM 2805 O O . ALA B 1 105 ? 11.414 10.352 -15.039 1 96 105 ALA B O 1
ATOM 2806 N N . ARG B 1 106 ? 11.609 8.891 -13.406 1 96.06 106 ARG B N 1
ATOM 2807 C CA . ARG B 1 106 ? 10.906 9.781 -12.484 1 96.06 106 ARG B CA 1
ATOM 2808 C C . ARG B 1 106 ? 11.82 10.898 -12 1 96.06 106 ARG B C 1
ATOM 2810 O O . ARG B 1 106 ? 11.352 11.977 -11.625 1 96.06 106 ARG B O 1
ATOM 2817 N N . ASP B 1 107 ? 13.078 10.633 -11.883 1 94.75 107 ASP B N 1
ATOM 2818 C CA . ASP B 1 107 ? 14.078 11.555 -11.359 1 94.75 107 ASP B CA 1
ATOM 2819 C C . ASP B 1 107 ? 15.203 11.773 -12.367 1 94.75 107 ASP B C 1
ATOM 2821 O O . ASP B 1 107 ? 15.891 10.828 -12.75 1 94.75 107 ASP B O 1
ATOM 2825 N N . PRO B 1 108 ? 15.414 13.055 -12.781 1 94.25 108 PRO B N 1
ATOM 2826 C CA . PRO B 1 108 ? 16.453 13.32 -13.781 1 94.25 108 PRO B CA 1
ATOM 2827 C C . PRO B 1 108 ? 17.859 12.961 -13.289 1 94.25 108 PRO B C 1
ATOM 2829 O O . PRO B 1 108 ? 18.797 12.891 -14.086 1 94.25 108 PRO B O 1
ATOM 2832 N N . ARG B 1 109 ? 18.031 12.664 -12.07 1 92.06 109 ARG B N 1
ATOM 2833 C CA . ARG B 1 109 ? 19.344 12.359 -11.508 1 92.06 109 ARG B CA 1
ATOM 2834 C C . ARG B 1 109 ? 19.703 10.891 -11.719 1 92.06 109 ARG B C 1
ATOM 2836 O O . ARG B 1 109 ? 20.859 10.508 -11.586 1 92.06 109 ARG B O 1
ATOM 2843 N N . GLY B 1 110 ? 18.703 10.133 -12.016 1 93.38 110 GLY B N 1
ATOM 2844 C CA . GLY B 1 110 ? 18.922 8.711 -12.25 1 93.38 110 GLY B CA 1
ATOM 2845 C C . GLY B 1 110 ? 17.797 7.848 -11.719 1 93.38 110 GLY B C 1
ATOM 2846 O O . GLY B 1 110 ? 16.766 8.359 -11.258 1 93.38 110 GLY B O 1
ATOM 2847 N N . TRP B 1 111 ? 18.062 6.48 -11.836 1 96.25 111 TRP B N 1
ATOM 2848 C CA . TRP B 1 111 ? 17.078 5.559 -11.297 1 96.25 111 TRP B CA 1
ATOM 2849 C C . TRP B 1 111 ? 16.828 5.824 -9.812 1 96.25 111 TRP B C 1
ATOM 2851 O O . TRP B 1 111 ? 17.781 5.938 -9.039 1 96.25 111 TRP B O 1
ATOM 2861 N N . SER B 1 112 ? 15.609 5.988 -9.445 1 97.38 112 SER B N 1
ATOM 2862 C CA . SER B 1 112 ? 15.336 6.367 -8.07 1 97.38 112 SER B CA 1
ATOM 2863 C C . SER B 1 112 ? 14.07 5.684 -7.547 1 97.38 112 SER B C 1
ATOM 2865 O O . SER B 1 112 ? 13.188 5.324 -8.328 1 97.38 112 SER B O 1
ATOM 2867 N N . ALA B 1 113 ? 14.094 5.441 -6.277 1 98.31 113 ALA B N 1
ATOM 2868 C CA . ALA B 1 113 ? 12.945 4.938 -5.535 1 98.31 113 ALA B CA 1
ATOM 2869 C C . ALA B 1 113 ? 12.523 5.918 -4.445 1 98.31 113 ALA B C 1
ATOM 2871 O O . ALA B 1 113 ? 13.289 6.184 -3.514 1 98.31 113 ALA B O 1
ATOM 2872 N N . ALA B 1 114 ? 11.344 6.48 -4.609 1 98.56 114 ALA B N 1
ATOM 2873 C CA . ALA B 1 114 ? 10.742 7.312 -3.568 1 98.56 114 ALA B CA 1
ATOM 2874 C C . ALA B 1 114 ? 9.75 6.516 -2.734 1 98.56 114 ALA B C 1
ATOM 2876 O O . ALA B 1 114 ? 8.664 6.164 -3.215 1 98.56 114 ALA B O 1
ATOM 2877 N N . ILE B 1 115 ? 10.125 6.195 -1.517 1 98.75 115 ILE B N 1
ATOM 2878 C CA . ILE B 1 115 ? 9.195 5.57 -0.584 1 98.75 115 ILE B CA 1
ATOM 2879 C C . ILE B 1 115 ? 8.219 6.617 -0.049 1 98.75 115 ILE B C 1
ATOM 2881 O O . ILE B 1 115 ? 8.578 7.422 0.815 1 98.75 115 ILE B O 1
ATOM 2885 N N . SER B 1 116 ? 6.996 6.539 -0.589 1 98.75 116 SER B N 1
ATOM 2886 C CA . SER B 1 116 ? 5.992 7.559 -0.317 1 98.75 116 SER B CA 1
ATOM 2887 C C . SER B 1 116 ? 5.191 7.227 0.939 1 98.75 116 SER B C 1
ATOM 2889 O O . SER B 1 116 ? 4.832 6.07 1.164 1 98.75 116 SER B O 1
ATOM 2891 N N . HIS B 1 117 ? 4.957 8.219 1.737 1 98.62 117 HIS B N 1
ATOM 2892 C CA . HIS B 1 117 ? 4.113 8.133 2.924 1 98.62 117 HIS B CA 1
ATOM 2893 C C . HIS B 1 117 ? 2.967 9.133 2.857 1 98.62 117 HIS B C 1
ATOM 2895 O O . HIS B 1 117 ? 3.051 10.133 2.143 1 98.62 117 HIS B O 1
ATOM 2901 N N . VAL B 1 118 ? 1.906 8.797 3.572 1 98.12 118 VAL B N 1
ATOM 2902 C CA . VAL B 1 118 ? 0.808 9.742 3.732 1 98.12 118 VAL B CA 1
ATOM 2903 C C . VAL B 1 118 ? 0.632 10.086 5.211 1 98.12 118 VAL B C 1
ATOM 2905 O O . VAL B 1 118 ? 0.717 9.203 6.074 1 98.12 118 VAL B O 1
ATOM 2908 N N . ALA B 1 119 ? 0.533 11.336 5.438 1 97.25 119 ALA B N 1
ATOM 2909 C CA . ALA B 1 119 ? 0.205 11.859 6.762 1 97.25 119 ALA B CA 1
ATOM 2910 C C . ALA B 1 119 ? -1.091 12.664 6.73 1 97.25 119 ALA B C 1
ATOM 2912 O O . ALA B 1 119 ? -1.342 13.406 5.785 1 97.25 119 ALA B O 1
ATOM 2913 N N . LEU B 1 120 ? -1.933 12.438 7.703 1 95.62 120 LEU B N 1
ATOM 2914 C CA . LEU B 1 120 ? -3.152 13.211 7.914 1 95.62 120 LEU B CA 1
ATOM 2915 C C . LEU B 1 120 ? -3 14.156 9.102 1 95.62 120 LEU B C 1
ATOM 2917 O O . LEU B 1 120 ? -2.65 13.727 10.203 1 95.62 120 LEU B O 1
ATOM 2921 N N . MET B 1 121 ? -3.213 15.406 8.797 1 94.88 121 MET B N 1
ATOM 2922 C CA . MET B 1 121 ? -3.012 16.406 9.844 1 94.88 121 MET B CA 1
ATOM 2923 C C . MET B 1 121 ? -4.137 17.438 9.844 1 94.88 121 MET B C 1
ATOM 2925 O O . MET B 1 121 ? -4.613 17.828 8.773 1 94.88 121 MET B O 1
ATOM 2929 N N . PRO B 1 122 ? -4.504 17.875 11.102 1 93.75 122 PRO B N 1
ATOM 2930 C CA . PRO B 1 122 ? -5.41 19.031 11.133 1 93.75 122 PRO B CA 1
ATOM 2931 C C . PRO B 1 122 ? -4.809 20.266 10.469 1 93.75 122 PRO B C 1
ATOM 2933 O O . PRO B 1 122 ? -3.604 20.516 10.578 1 93.75 122 PRO B O 1
ATOM 2936 N N . HIS B 1 123 ? -5.68 21.016 9.812 1 93.5 123 HIS B N 1
ATOM 2937 C CA . HIS B 1 123 ? -5.242 22.203 9.086 1 93.5 123 HIS B CA 1
ATOM 2938 C C . HIS B 1 123 ? -4.52 23.172 10.016 1 93.5 123 HIS B C 1
ATOM 2940 O O . HIS B 1 123 ? -3.498 23.75 9.633 1 93.5 123 HIS B O 1
ATOM 2946 N N . GLU B 1 124 ? -5.008 23.312 11.188 1 90.75 124 GLU B N 1
ATOM 2947 C CA . GLU B 1 124 ? -4.445 24.25 12.141 1 90.75 124 GLU B CA 1
ATOM 2948 C C . GLU B 1 124 ? -3.023 23.875 12.531 1 90.75 124 GLU B C 1
ATOM 2950 O O . GLU B 1 124 ? -2.172 24.734 12.742 1 90.75 124 GLU B O 1
ATOM 2955 N N . ALA B 1 125 ? -2.77 22.641 12.602 1 89.88 125 ALA B N 1
ATOM 2956 C CA . ALA B 1 125 ? -1.434 22.156 12.945 1 89.88 125 ALA B CA 1
ATOM 2957 C C . ALA B 1 125 ? -0.432 22.484 11.836 1 89.88 125 ALA B C 1
ATOM 2959 O O . ALA B 1 125 ? 0.724 22.812 12.117 1 89.88 125 ALA B O 1
ATOM 2960 N N . LEU B 1 126 ? -0.859 22.422 10.609 1 92.56 126 LEU B N 1
ATOM 2961 C CA . LEU B 1 126 ? 0.009 22.719 9.477 1 92.56 126 LEU B CA 1
ATOM 2962 C C . LEU B 1 126 ? 0.245 24.234 9.367 1 92.56 126 LEU B C 1
ATOM 2964 O O . LEU B 1 126 ? 1.341 24.656 9 1 92.56 126 LEU B O 1
ATOM 2968 N N . ARG B 1 127 ? -0.696 24.984 9.711 1 89.06 127 ARG B N 1
ATOM 2969 C CA . ARG B 1 127 ? -0.574 26.438 9.656 1 89.06 127 ARG B CA 1
ATOM 2970 C C . ARG B 1 127 ? 0.399 26.953 10.711 1 89.06 127 ARG B C 1
ATOM 2972 O O . ARG B 1 127 ? 1.042 27.984 10.516 1 89.06 127 ARG B O 1
ATOM 2979 N N . GLN B 1 128 ? 0.474 26.219 11.773 1 84.56 128 GLN B N 1
ATOM 2980 C CA . GLN B 1 128 ? 1.357 26.625 12.859 1 84.56 128 GLN B CA 1
ATOM 2981 C C . GLN B 1 128 ? 2.822 26.531 12.445 1 84.56 128 GLN B C 1
ATOM 2983 O O . GLN B 1 128 ? 3.691 27.141 13.062 1 84.56 128 GLN B O 1
ATOM 2988 N N . ALA B 1 129 ? 3.113 25.734 11.477 1 80.25 129 ALA B N 1
ATOM 2989 C CA . ALA B 1 129 ? 4.48 25.609 10.977 1 80.25 129 ALA B CA 1
ATOM 2990 C C . ALA B 1 129 ? 4.953 26.906 10.336 1 80.25 129 ALA B C 1
ATOM 2992 O O . ALA B 1 129 ? 6.156 27.141 10.219 1 80.25 129 ALA B O 1
ATOM 2993 N N . GLY B 1 130 ? 4.094 27.75 9.953 1 75 130 GLY B N 1
ATOM 2994 C CA . GLY B 1 130 ? 4.406 29.031 9.352 1 75 130 GLY B CA 1
ATOM 2995 C C . GLY B 1 130 ? 3.705 29.25 8.023 1 75 130 GLY B C 1
ATOM 2996 O O . GLY B 1 130 ? 3.471 28.297 7.273 1 75 130 GLY B O 1
ATOM 2997 N N . ASP B 1 131 ? 3.336 30.469 7.801 1 67.5 131 ASP B N 1
ATOM 2998 C CA . ASP B 1 131 ? 2.541 30.828 6.633 1 67.5 131 ASP B CA 1
ATOM 2999 C C . ASP B 1 131 ? 3.324 30.578 5.34 1 67.5 131 ASP B C 1
ATOM 3001 O O . ASP B 1 131 ? 2.732 30.359 4.285 1 67.5 131 ASP B O 1
ATOM 3005 N N . GLU B 1 132 ? 4.551 30.453 5.496 1 79.44 132 GLU B N 1
ATOM 3006 C CA . GLU B 1 132 ? 5.328 30.391 4.262 1 79.44 132 GLU B CA 1
ATOM 3007 C C . GLU B 1 132 ? 5.871 28.984 4.023 1 79.44 132 GLU B C 1
ATOM 3009 O O . GLU B 1 132 ? 6.488 28.719 2.988 1 79.44 132 GLU B O 1
ATOM 3014 N N . VAL B 1 133 ? 5.379 28.188 4.844 1 85.06 133 VAL B N 1
ATOM 3015 C CA . VAL B 1 133 ? 6 26.875 4.734 1 85.06 133 VAL B CA 1
ATOM 3016 C C . VAL B 1 133 ? 5.195 26 3.779 1 85.06 133 VAL B C 1
ATOM 3018 O O . VAL B 1 133 ? 5.762 25.344 2.902 1 85.06 133 VAL B O 1
ATOM 3021 N N . PHE B 1 134 ? 3.879 26.125 3.934 1 93.94 134 PHE B N 1
ATOM 3022 C CA . PHE B 1 134 ? 3.043 25.234 3.137 1 93.94 134 PHE B CA 1
ATOM 3023 C C . PHE B 1 134 ? 2.104 26.031 2.238 1 93.94 134 PHE B C 1
ATOM 3025 O O . PHE B 1 134 ? 1.651 27.109 2.611 1 93.94 134 PHE B O 1
ATOM 3032 N N . HIS B 1 135 ? 1.875 25.562 1.117 1 95 135 HIS B N 1
ATOM 3033 C CA . HIS B 1 135 ? 0.821 25.953 0.188 1 95 135 HIS B CA 1
ATOM 3034 C C . HIS B 1 135 ? -0.22 24.844 0.042 1 95 135 HIS B C 1
ATOM 3036 O O . HIS B 1 135 ? 0.129 23.688 -0.189 1 95 135 HIS B O 1
ATOM 3042 N N . PHE B 1 136 ? -1.479 25.281 0.175 1 96.5 136 PHE B N 1
ATOM 3043 C CA . PHE B 1 136 ? -2.541 24.281 0.209 1 96.5 136 PHE B CA 1
ATOM 3044 C C . PHE B 1 136 ? -3.295 24.25 -1.115 1 96.5 136 PHE B C 1
ATOM 3046 O O . PHE B 1 136 ? -3.676 25.297 -1.646 1 96.5 136 PHE B O 1
ATOM 3053 N N . TYR B 1 137 ? -3.48 23.031 -1.645 1 97.25 137 TYR B N 1
ATOM 3054 C CA . TYR B 1 137 ? -4.188 22.859 -2.908 1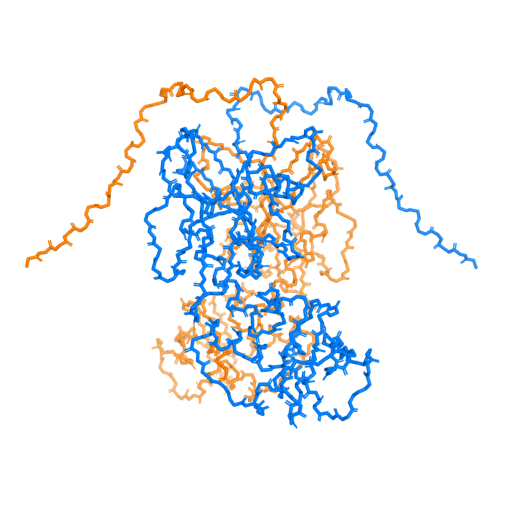 97.25 137 TYR B CA 1
ATOM 3055 C C . TYR B 1 137 ? -5.219 21.734 -2.811 1 97.25 137 TYR B C 1
ATOM 3057 O O . TYR B 1 137 ? -4.961 20.703 -2.191 1 97.25 137 TYR B O 1
ATOM 3065 N N . ASP B 1 138 ? -6.352 21.969 -3.518 1 96.81 138 ASP B N 1
ATOM 3066 C CA . ASP B 1 138 ? -7.367 20.938 -3.654 1 96.81 138 ASP B CA 1
ATOM 3067 C C . ASP B 1 138 ? -6.801 19.688 -4.336 1 96.81 138 ASP B C 1
ATOM 3069 O O . ASP B 1 138 ? -6.199 19.781 -5.41 1 96.81 138 ASP B O 1
ATOM 3073 N N . VAL B 1 139 ? -7.035 18.516 -3.699 1 96.94 139 VAL B N 1
ATOM 3074 C CA . VAL B 1 139 ? -6.445 17.281 -4.207 1 96.94 139 VAL B CA 1
ATOM 3075 C C . VAL B 1 139 ? -7.031 16.953 -5.582 1 96.94 139 VAL B C 1
ATOM 3077 O O . VAL B 1 139 ? -6.43 16.203 -6.355 1 96.94 139 VAL B O 1
ATOM 3080 N N . ASP B 1 140 ? -8.172 17.453 -5.863 1 94.69 140 ASP B N 1
ATOM 3081 C CA . ASP B 1 140 ? -8.812 17.203 -7.148 1 94.69 140 ASP B CA 1
ATOM 3082 C C . ASP B 1 140 ? -8.438 18.266 -8.172 1 94.69 140 ASP B C 1
ATOM 3084 O O . ASP B 1 140 ? -8.82 18.172 -9.344 1 94.69 140 ASP B O 1
ATOM 3088 N N . GLN B 1 141 ? -7.738 19.297 -7.797 1 96.38 141 GLN B N 1
ATOM 3089 C CA . GLN B 1 141 ? -7.277 20.375 -8.656 1 96.38 141 GLN B CA 1
ATOM 3090 C C . GLN B 1 141 ? -5.832 20.766 -8.344 1 96.38 141 GLN B C 1
ATOM 3092 O O . GLN B 1 141 ? -5.555 21.891 -7.957 1 96.38 141 GLN B O 1
ATOM 3097 N N . LEU B 1 142 ? -4.973 19.859 -8.633 1 97.88 142 LEU B N 1
ATOM 3098 C CA . LEU B 1 142 ? -3.57 20.062 -8.289 1 97.88 142 LEU B CA 1
ATOM 3099 C C . LEU B 1 142 ? -2.865 20.906 -9.336 1 97.88 142 LEU B C 1
ATOM 3101 O O . LEU B 1 142 ? -3.156 20.797 -10.531 1 97.88 142 LEU B O 1
ATOM 3105 N N . PRO B 1 143 ? -1.891 21.703 -8.914 1 97.12 143 PRO B N 1
ATOM 3106 C CA . PRO B 1 143 ? -0.998 22.359 -9.875 1 97.12 143 PRO B CA 1
ATOM 3107 C C . PRO B 1 143 ? 0.053 21.406 -10.445 1 97.12 143 PRO B C 1
ATOM 3109 O O . PRO B 1 143 ? 0.054 20.219 -10.117 1 97.12 143 PRO B O 1
ATOM 3112 N N . GLU B 1 144 ? 0.843 21.969 -11.352 1 97.06 144 GLU B N 1
ATOM 3113 C CA . GLU B 1 144 ? 2.006 21.203 -11.773 1 97.06 144 GLU B CA 1
ATOM 3114 C C . GLU B 1 144 ? 2.988 21.016 -10.617 1 97.06 144 GLU B C 1
ATOM 3116 O O . GLU B 1 144 ? 3.324 21.969 -9.922 1 97.06 144 GLU B O 1
ATOM 3121 N N . LEU B 1 145 ? 3.459 19.812 -10.438 1 98.44 145 LEU B N 1
ATOM 3122 C CA . LEU B 1 145 ? 4.336 19.5 -9.312 1 98.44 145 LEU B CA 1
ATOM 3123 C C . LEU B 1 145 ? 5.66 18.922 -9.797 1 98.44 145 LEU B C 1
ATOM 3125 O O . LEU B 1 145 ? 5.758 18.453 -10.93 1 98.44 145 LEU B O 1
ATOM 3129 N N . ALA B 1 146 ? 6.664 19.047 -8.945 1 98 146 ALA B N 1
ATOM 3130 C CA . ALA B 1 146 ? 7.961 18.438 -9.211 1 98 146 ALA B CA 1
ATOM 3131 C C . ALA B 1 146 ? 7.844 16.922 -9.281 1 98 146 ALA B C 1
ATOM 3133 O O . ALA B 1 146 ? 7.031 16.312 -8.578 1 98 146 ALA B O 1
ATOM 3134 N N . PHE B 1 147 ? 8.617 16.328 -10.172 1 97.75 147 PHE B N 1
ATOM 3135 C CA . PHE B 1 147 ? 8.734 14.883 -10.273 1 97.75 147 PHE B CA 1
ATOM 3136 C C . PHE B 1 147 ? 7.375 14.242 -10.5 1 97.75 147 PHE B C 1
ATOM 3138 O O . PHE B 1 147 ? 6.617 14.68 -11.375 1 97.75 147 PHE B O 1
ATOM 3145 N N . ASP B 1 148 ? 7.094 13.164 -9.859 1 98.38 148 ASP B N 1
ATOM 3146 C CA . ASP B 1 148 ? 5.82 12.461 -9.977 1 98.38 148 ASP B CA 1
ATOM 3147 C C . ASP B 1 148 ? 4.953 12.688 -8.742 1 98.38 148 ASP B C 1
ATOM 3149 O O . ASP B 1 148 ? 4.188 11.812 -8.344 1 98.38 148 ASP B O 1
ATOM 3153 N N . HIS B 1 149 ? 5.113 13.844 -8.156 1 98.75 149 HIS B N 1
ATOM 3154 C CA . HIS B 1 149 ? 4.473 14.117 -6.879 1 98.75 149 HIS B CA 1
ATOM 3155 C C . HIS B 1 149 ? 2.955 14.18 -7.023 1 98.75 149 HIS B C 1
ATOM 3157 O O . HIS B 1 149 ? 2.223 13.82 -6.098 1 98.75 149 HIS B O 1
ATOM 3163 N N . ALA B 1 150 ? 2.463 14.594 -8.18 1 98.69 150 ALA B N 1
ATOM 3164 C CA . ALA B 1 150 ? 1.02 14.594 -8.398 1 98.69 150 ALA B CA 1
ATOM 3165 C C . ALA B 1 150 ? 0.464 13.172 -8.359 1 98.69 150 ALA B C 1
ATOM 3167 O O . ALA B 1 150 ? -0.622 12.938 -7.82 1 98.69 150 ALA B O 1
ATOM 3168 N N . GLU B 1 151 ? 1.225 12.242 -8.906 1 98.31 151 GLU B N 1
ATOM 3169 C CA . GLU B 1 151 ? 0.82 10.836 -8.867 1 98.31 151 GLU B CA 1
ATOM 3170 C C . GLU B 1 151 ? 0.813 10.297 -7.441 1 98.31 151 GLU B C 1
ATOM 3172 O O . GLU B 1 151 ? -0.058 9.508 -7.078 1 98.31 151 GLU B O 1
ATOM 3177 N N . GLN B 1 152 ? 1.771 10.711 -6.684 1 98.69 152 GLN B N 1
ATOM 3178 C CA . GLN B 1 152 ? 1.824 10.289 -5.285 1 98.69 152 GLN B CA 1
ATOM 3179 C C . GLN B 1 152 ? 0.624 10.82 -4.508 1 98.69 152 GLN B C 1
ATOM 3181 O O . GLN B 1 152 ? 0.033 10.102 -3.699 1 98.69 152 GLN B O 1
ATOM 3186 N N . ILE B 1 153 ? 0.233 12.039 -4.789 1 98.69 153 ILE B N 1
ATOM 3187 C CA . ILE B 1 153 ? -0.922 12.625 -4.121 1 98.69 153 ILE B CA 1
ATOM 3188 C C . ILE B 1 153 ? -2.189 11.875 -4.527 1 98.69 153 ILE B C 1
ATOM 3190 O O . ILE B 1 153 ? -3.025 11.555 -3.68 1 98.69 153 ILE B O 1
ATOM 3194 N N . ARG B 1 154 ? -2.318 11.586 -5.789 1 97.75 154 ARG B N 1
ATOM 3195 C CA . ARG B 1 154 ? -3.492 10.852 -6.25 1 97.75 154 ARG B CA 1
ATOM 3196 C C . ARG B 1 154 ? -3.594 9.5 -5.559 1 97.75 154 ARG B C 1
ATOM 3198 O O . ARG B 1 154 ? -4.684 9.078 -5.152 1 97.75 154 ARG B O 1
ATOM 3205 N N . ALA B 1 155 ? -2.463 8.852 -5.422 1 96.88 155 ALA B N 1
ATOM 3206 C CA . ALA B 1 155 ? -2.447 7.562 -4.734 1 96.88 155 ALA B CA 1
ATOM 3207 C C . ALA B 1 155 ? -2.854 7.715 -3.273 1 96.88 155 ALA B C 1
ATOM 3209 O O . ALA B 1 155 ? -3.594 6.887 -2.738 1 96.88 155 ALA B O 1
ATOM 3210 N N . ALA B 1 156 ? -2.381 8.711 -2.629 1 97.81 156 ALA B N 1
ATOM 3211 C CA . ALA B 1 156 ? -2.711 8.961 -1.229 1 97.81 156 ALA B CA 1
ATOM 3212 C C . ALA B 1 156 ? -4.203 9.227 -1.06 1 97.81 156 ALA B C 1
ATOM 3214 O O . ALA B 1 156 ? -4.832 8.703 -0.135 1 97.81 156 ALA B O 1
ATOM 3215 N N . VAL B 1 157 ? -4.73 9.984 -1.956 1 95.12 157 VAL B N 1
ATOM 3216 C CA . VAL B 1 157 ? -6.141 10.344 -1.899 1 95.12 157 VAL B CA 1
ATOM 3217 C C . VAL B 1 157 ? -7 9.094 -2.076 1 95.12 157 VAL B C 1
ATOM 3219 O O . VAL B 1 157 ? -7.949 8.875 -1.318 1 95.12 157 VAL B O 1
ATOM 3222 N N . GLU B 1 158 ? -6.617 8.328 -3.018 1 91.44 158 GLU B N 1
ATOM 3223 C CA . GLU B 1 158 ? -7.34 7.082 -3.236 1 91.44 158 GLU B CA 1
ATOM 3224 C C . GLU B 1 158 ? -7.297 6.195 -1.995 1 91.44 158 GLU B C 1
ATOM 3226 O O . GLU B 1 158 ? -8.32 5.645 -1.583 1 91.44 158 GLU B O 1
ATOM 3231 N N . ARG B 1 159 ? -6.148 6.098 -1.396 1 90.75 159 ARG B N 1
ATOM 3232 C CA . ARG B 1 159 ? -5.984 5.289 -0.194 1 90.75 159 ARG B CA 1
ATOM 3233 C C . ARG B 1 159 ? -6.852 5.82 0.944 1 90.75 159 ARG B C 1
ATOM 3235 O O . ARG B 1 159 ? -7.527 5.051 1.627 1 90.75 159 ARG B O 1
ATOM 3242 N N . VAL B 1 160 ? -6.812 7.051 1.141 1 91.12 160 VAL B N 1
ATOM 3243 C CA . VAL B 1 160 ? -7.539 7.664 2.248 1 91.12 160 VAL B CA 1
ATOM 3244 C C . VAL B 1 160 ? -9.039 7.512 2.029 1 91.12 160 VAL B C 1
ATOM 3246 O O . VAL B 1 160 ? -9.773 7.145 2.951 1 91.12 160 VAL B O 1
ATOM 3249 N N . ARG B 1 161 ? -9.477 7.746 0.828 1 87.25 161 ARG B N 1
ATOM 3250 C CA . ARG B 1 161 ? -10.898 7.609 0.513 1 87.25 161 ARG B CA 1
ATOM 3251 C C . ARG B 1 161 ? -11.359 6.164 0.663 1 87.25 161 ARG B C 1
ATOM 3253 O O . ARG B 1 161 ? -12.422 5.898 1.221 1 87.25 161 ARG B O 1
ATOM 3260 N N . ASN B 1 162 ? -10.539 5.23 0.218 1 83.19 162 ASN B N 1
ATOM 3261 C CA . ASN B 1 162 ? -10.867 3.816 0.364 1 83.19 162 ASN B CA 1
ATOM 3262 C C . ASN B 1 162 ? -10.891 3.395 1.83 1 83.19 162 ASN B C 1
ATOM 3264 O O . ASN B 1 162 ? -11.836 2.746 2.283 1 83.19 162 ASN B O 1
ATOM 3268 N N . LYS B 1 163 ? -9.883 3.77 2.568 1 83.94 163 LYS B N 1
ATOM 3269 C CA . LYS B 1 163 ? -9.789 3.357 3.967 1 83.94 163 LYS B CA 1
ATOM 3270 C C . LYS B 1 163 ? -10.875 4.02 4.812 1 83.94 163 LYS B C 1
ATOM 3272 O O . LYS B 1 163 ? -11.336 3.447 5.801 1 83.94 163 LYS B O 1
ATOM 3277 N N . ALA B 1 164 ? -11.211 5.195 4.461 1 83.69 164 ALA B N 1
ATOM 3278 C CA . ALA B 1 164 ? -12.258 5.902 5.199 1 83.69 164 ALA B CA 1
ATOM 3279 C C . ALA B 1 164 ? -13.57 5.129 5.164 1 83.69 164 ALA B C 1
ATOM 3281 O O . ALA B 1 164 ? -14.398 5.262 6.07 1 83.69 164 ALA B O 1
ATOM 3282 N N . SER B 1 165 ? -13.734 4.332 4.184 1 76.19 165 SER B N 1
ATOM 3283 C CA . SER B 1 165 ? -14.969 3.58 4.035 1 76.19 165 SER B CA 1
ATOM 3284 C C . SER B 1 165 ? -15.055 2.438 5.043 1 76.19 165 SER B C 1
ATOM 3286 O O . SER B 1 165 ? -16.141 1.918 5.316 1 76.19 165 SER B O 1
ATOM 3288 N N . TYR B 1 166 ? -13.875 2.113 5.617 1 76.56 166 TYR B N 1
ATOM 3289 C CA . TYR B 1 166 ? -13.938 0.961 6.512 1 76.56 166 T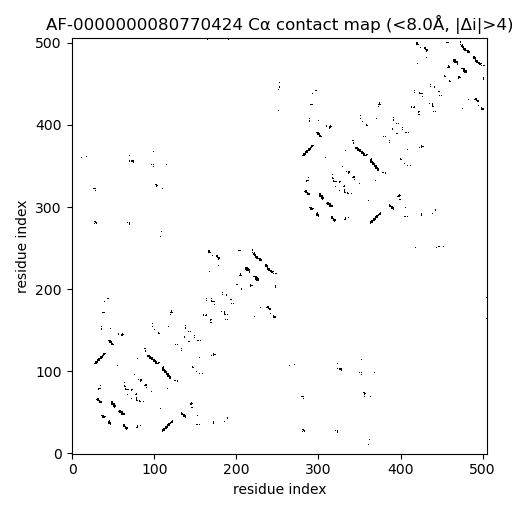YR B CA 1
ATOM 3290 C C . TYR B 1 166 ? -13.109 1.195 7.766 1 76.56 166 TYR B C 1
ATOM 3292 O O . TYR B 1 166 ? -12.773 0.248 8.484 1 76.56 166 TYR B O 1
ATOM 3300 N N . SER B 1 167 ? -12.734 2.436 7.938 1 79.5 167 SER B N 1
ATOM 3301 C CA . SER B 1 167 ? -11.898 2.668 9.117 1 79.5 167 SER B CA 1
ATOM 3302 C C . SER B 1 167 ? -12.117 4.07 9.672 1 79.5 167 SER B C 1
ATOM 3304 O O . SER B 1 167 ? -12.789 4.895 9.055 1 79.5 167 SER B O 1
ATOM 3306 N N . THR B 1 168 ? -11.547 4.277 10.859 1 82.62 168 THR B N 1
ATOM 3307 C CA . THR B 1 168 ? -11.633 5.578 11.516 1 82.62 168 THR B CA 1
ATOM 3308 C C . THR B 1 168 ? -10.438 6.453 11.125 1 82.62 168 THR B C 1
ATOM 3310 O O . THR B 1 168 ? -10.125 7.418 11.82 1 82.62 168 THR B O 1
ATOM 3313 N N . LEU B 1 169 ? -9.883 6.195 9.992 1 87.19 169 LEU B N 1
ATOM 3314 C CA . LEU B 1 169 ? -8.703 6.898 9.5 1 87.19 169 LEU B CA 1
ATOM 3315 C C . LEU B 1 169 ? -8.953 8.406 9.438 1 87.19 169 LEU B C 1
ATOM 3317 O O . LEU B 1 169 ? -8.086 9.195 9.805 1 87.19 169 LEU B O 1
ATOM 3321 N N . PRO B 1 170 ? -10.148 8.898 9.125 1 89.06 170 PRO B N 1
ATOM 3322 C CA . PRO B 1 170 ? -10.414 10.336 8.992 1 89.06 170 PRO B CA 1
ATOM 3323 C C . PRO B 1 170 ? -10.273 11.086 10.312 1 89.06 170 PRO B C 1
ATOM 3325 O O . PRO B 1 170 ? -10.188 12.312 10.32 1 89.06 170 PRO B O 1
ATOM 3328 N N . CYS B 1 171 ? -10.273 10.352 11.398 1 88.44 171 CYS B N 1
ATOM 3329 C CA . CYS B 1 171 ? -10.141 10.984 12.711 1 88.44 171 CYS B CA 1
ATOM 3330 C C . CYS B 1 171 ? -8.836 11.766 12.812 1 88.44 171 CYS B C 1
ATOM 3332 O O . CYS B 1 171 ? -8.758 12.75 13.555 1 88.44 171 CYS B O 1
ATOM 3334 N N . TRP B 1 172 ? -7.926 11.398 11.984 1 90.25 172 TRP B N 1
ATOM 3335 C CA . TRP B 1 172 ? -6.602 12.008 12.102 1 90.25 172 TRP B CA 1
ATOM 3336 C C . TRP B 1 172 ? -6.562 13.359 11.406 1 90.25 172 TRP B C 1
ATOM 3338 O O . TRP B 1 172 ? -5.578 14.102 11.523 1 90.25 172 TRP B O 1
ATOM 3348 N N . LEU B 1 173 ? -7.574 13.648 10.727 1 94.06 173 LEU B N 1
ATOM 3349 C CA . LEU B 1 173 ? -7.703 14.969 10.117 1 94.06 173 LEU B CA 1
ATOM 3350 C C . LEU B 1 173 ? -8.289 15.969 11.109 1 94.06 173 LEU B C 1
ATOM 3352 O O . LEU B 1 173 ? -8.32 17.172 10.836 1 94.06 173 LEU B O 1
ATOM 3356 N N . LEU B 1 174 ? -8.688 15.516 12.25 1 92.5 174 LEU B N 1
ATOM 3357 C CA . LEU B 1 174 ? -9.32 16.328 13.281 1 92.5 174 LEU B CA 1
ATOM 3358 C C . LEU B 1 174 ? -8.336 16.656 14.398 1 92.5 174 LEU B C 1
ATOM 3360 O O . LEU B 1 174 ? -7.301 15.992 14.523 1 92.5 174 LEU B O 1
ATOM 3364 N N . PRO B 1 175 ? -8.711 17.703 15.148 1 90.81 175 PRO B N 1
ATOM 3365 C CA . PRO B 1 175 ? -7.926 17.938 16.359 1 90.81 175 PRO B CA 1
ATOM 3366 C C . PRO B 1 175 ? -7.969 16.75 17.328 1 90.81 175 PRO B C 1
ATOM 3368 O O . PRO B 1 175 ? -8.734 15.805 17.125 1 90.81 175 PRO B O 1
ATOM 3371 N N . GLU B 1 176 ? -7.125 16.812 18.312 1 90.81 176 GLU B N 1
ATOM 3372 C CA . GLU B 1 176 ? -7.016 15.711 19.281 1 90.81 176 GLU B CA 1
ATOM 3373 C C . GLU B 1 176 ? -8.367 15.406 19.922 1 90.81 176 GLU B C 1
ATOM 3375 O O . GLU B 1 176 ? -8.648 14.258 20.281 1 90.81 176 GLU B O 1
ATOM 3380 N N . ARG B 1 177 ? -9.133 16.469 20.156 1 93.31 177 ARG B N 1
ATOM 3381 C CA . ARG B 1 177 ? -10.492 16.344 20.656 1 93.31 177 ARG B CA 1
ATOM 3382 C C . ARG B 1 177 ? -11.492 16.938 19.672 1 93.31 177 ARG B C 1
ATOM 3384 O O . ARG B 1 177 ? -11.242 18 19.078 1 93.31 177 ARG B O 1
ATOM 3391 N N . PHE B 1 178 ? -12.57 16.141 19.484 1 93.62 178 PHE B N 1
ATOM 3392 C CA . PHE B 1 178 ? -13.547 16.562 18.484 1 93.62 178 PHE B CA 1
ATOM 3393 C C . PHE B 1 178 ? -14.938 16.047 18.844 1 93.62 178 PHE B C 1
ATOM 3395 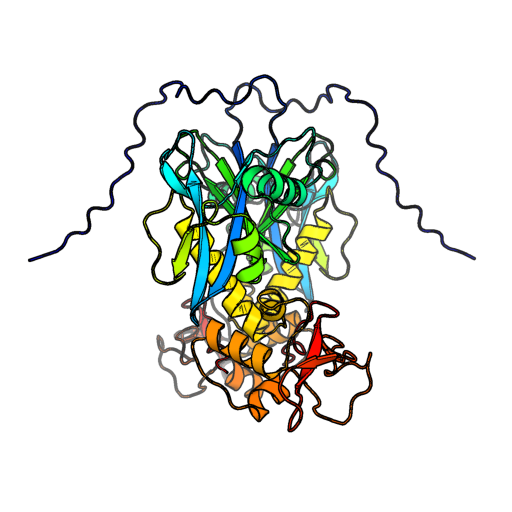O O . PHE B 1 178 ? -15.078 15.133 19.656 1 93.62 178 PHE B O 1
ATOM 3402 N N . THR B 1 179 ? -15.945 16.672 18.281 1 92.69 179 THR B N 1
ATOM 3403 C CA . THR B 1 179 ? -17.312 16.219 18.453 1 92.69 179 THR B CA 1
ATOM 3404 C C . THR B 1 179 ? -17.672 15.188 17.391 1 92.69 179 THR B C 1
ATOM 3406 O O . THR B 1 179 ? -17 15.086 16.359 1 92.69 179 THR B O 1
ATOM 3409 N N . LEU B 1 180 ? -18.734 14.469 17.641 1 91 180 LEU B N 1
ATOM 3410 C CA . LEU B 1 180 ? -19.203 13.5 16.656 1 91 180 LEU B CA 1
ATOM 3411 C C . LEU B 1 180 ? -19.688 14.203 15.391 1 91 180 LEU B C 1
ATOM 3413 O O . LEU B 1 180 ? -19.562 13.664 14.289 1 91 180 LEU B O 1
ATOM 3417 N N . THR B 1 181 ? -20.172 15.414 15.578 1 92.19 181 THR B N 1
ATOM 3418 C CA . THR B 1 181 ? -20.578 16.203 14.43 1 92.19 181 THR B CA 1
ATOM 3419 C C . THR B 1 181 ? -19.375 16.562 13.555 1 92.19 181 THR B C 1
ATOM 3421 O O . THR B 1 181 ? -19.453 16.469 12.328 1 92.19 181 THR B O 1
ATOM 3424 N N . GLN B 1 182 ? -18.375 16.922 14.219 1 92.44 182 GLN B N 1
ATOM 3425 C CA . GLN B 1 182 ? -17.141 17.219 13.492 1 92.44 182 GLN B CA 1
ATOM 3426 C C . GLN B 1 182 ? -16.625 15.984 12.758 1 92.44 182 GLN B C 1
ATOM 3428 O O . GLN B 1 182 ? -16.156 16.078 11.625 1 92.44 182 GLN B O 1
ATOM 3433 N N . LEU B 1 183 ? -16.734 14.875 13.383 1 91.94 183 LEU B N 1
ATOM 3434 C CA . LEU B 1 183 ? -16.312 13.625 12.766 1 91.94 183 LEU B CA 1
ATOM 3435 C C . LEU B 1 183 ? -17.156 13.312 11.531 1 91.94 183 LEU B C 1
ATOM 3437 O O . LEU B 1 183 ? -16.609 13 10.469 1 91.94 183 LEU B O 1
ATOM 3441 N N . GLN B 1 184 ? -18.422 13.477 11.688 1 91.06 184 GLN B N 1
ATOM 3442 C CA . GLN B 1 184 ? -19.312 13.227 10.562 1 91.06 184 GLN B CA 1
ATOM 3443 C C . GLN B 1 184 ? -19 14.148 9.391 1 91.06 184 GLN B C 1
ATOM 3445 O O . GLN B 1 184 ? -18.922 13.703 8.242 1 91.06 184 GLN B O 1
ATOM 3450 N N . ARG B 1 185 ? -18.812 15.367 9.656 1 92.56 185 ARG B N 1
ATOM 3451 C CA . ARG B 1 185 ? -18.5 16.344 8.617 1 92.56 185 ARG B CA 1
ATOM 3452 C C . ARG B 1 185 ? -17.203 15.969 7.902 1 92.56 185 ARG B C 1
ATOM 3454 O O . ARG B 1 185 ? -17.094 16.141 6.684 1 92.56 185 ARG B O 1
ATOM 3461 N N . THR B 1 186 ? -16.281 15.469 8.688 1 93.19 186 THR B N 1
ATOM 3462 C CA . THR B 1 186 ? -15 15.062 8.117 1 93.19 186 THR B CA 1
ATOM 3463 C C . THR B 1 186 ? -15.195 13.938 7.109 1 93.19 186 THR B C 1
ATOM 3465 O O . THR B 1 186 ? -14.68 14 5.992 1 93.19 186 THR B O 1
ATOM 3468 N N . TYR B 1 187 ? -15.984 12.961 7.457 1 89.31 187 TYR B N 1
ATOM 3469 C CA . TYR B 1 187 ? -16.281 11.859 6.543 1 89.31 187 TYR B CA 1
ATOM 3470 C C . TYR B 1 187 ? -16.984 12.367 5.293 1 89.31 187 TYR B C 1
ATOM 3472 O O . TYR B 1 187 ? -16.641 11.977 4.176 1 89.31 187 TYR B O 1
ATOM 3480 N N . GLU B 1 188 ? -17.938 13.219 5.508 1 88.62 188 GLU B N 1
ATOM 3481 C CA . GLU B 1 188 ? -18.703 13.766 4.391 1 88.62 188 GLU B CA 1
ATOM 3482 C C . GLU B 1 188 ? -17.812 14.523 3.422 1 88.62 188 GLU B C 1
ATOM 3484 O O . GLU B 1 188 ? -17.984 14.438 2.205 1 88.62 188 GLU B O 1
ATOM 3489 N N . GLN B 1 189 ? -16.859 15.18 3.945 1 88.38 189 GLN B N 1
ATOM 3490 C CA . GLN B 1 189 ? -15.938 15.953 3.119 1 88.38 189 GLN B CA 1
ATOM 3491 C C . GLN B 1 189 ? -14.992 15.047 2.338 1 88.38 189 GLN B C 1
ATOM 3493 O O . GLN B 1 189 ? -14.633 15.344 1.198 1 88.38 189 GLN B O 1
ATOM 3498 N N . ILE B 1 190 ? -14.602 14.016 2.891 1 86.62 190 ILE B N 1
ATOM 3499 C CA . ILE B 1 190 ? -13.711 13.07 2.229 1 86.62 190 ILE B CA 1
ATOM 3500 C C . ILE B 1 190 ? -14.453 12.391 1.071 1 86.62 190 ILE B C 1
ATOM 3502 O O . ILE B 1 190 ? -13.891 12.227 -0.016 1 86.62 190 ILE B O 1
ATOM 3506 N N . PHE B 1 191 ? -15.711 12.102 1.269 1 81.19 191 PHE B N 1
ATOM 3507 C CA . PHE B 1 191 ? -16.469 11.336 0.287 1 81.19 191 PHE B CA 1
ATOM 3508 C C . PHE B 1 191 ? -17.172 12.273 -0.693 1 81.19 191 PHE B C 1
ATOM 3510 O O . PHE B 1 191 ? -17.578 11.852 -1.776 1 81.19 191 PHE B O 1
ATOM 3517 N N . GLY B 1 192 ? -17.328 13.469 -0.334 1 78.81 192 GLY B N 1
ATOM 3518 C CA . GLY B 1 192 ? -18.047 14.414 -1.172 1 78.81 192 GLY B CA 1
ATOM 3519 C C . GLY B 1 192 ? -19.547 14.203 -1.161 1 78.81 192 GLY B C 1
ATOM 3520 O O . GLY B 1 192 ? -20.234 14.562 -2.119 1 78.81 192 GLY B O 1
ATOM 3521 N N . GLU B 1 193 ? -20.016 13.461 -0.174 1 83 193 GLU B N 1
ATOM 3522 C CA . GLU B 1 193 ? -21.453 13.203 -0.032 1 83 193 GLU B CA 1
ATOM 3523 C C . GLU B 1 193 ? -21.891 13.336 1.423 1 83 193 GLU B C 1
ATOM 3525 O O . GLU B 1 193 ? -21.109 13.086 2.34 1 83 193 GLU B O 1
ATOM 3530 N N . THR B 1 194 ? -23.203 13.719 1.657 1 88.31 194 THR B N 1
ATOM 3531 C CA . THR B 1 194 ? -23.75 13.859 3 1 88.31 194 THR B CA 1
ATOM 3532 C C . THR B 1 194 ? -24.391 12.555 3.457 1 88.31 194 THR B C 1
ATOM 3534 O O . THR B 1 194 ? -24.75 11.711 2.631 1 88.31 194 THR B O 1
ATOM 3537 N N . VAL B 1 195 ? -24.391 12.391 4.719 1 88.12 195 VAL B N 1
ATOM 3538 C CA . VAL B 1 195 ? -25.016 11.219 5.328 1 88.12 195 VAL B CA 1
ATOM 3539 C C . VAL B 1 195 ? -25.828 11.641 6.543 1 88.12 195 VAL B C 1
ATOM 3541 O O . VAL B 1 195 ? -25.531 12.648 7.188 1 88.12 195 VAL B O 1
ATOM 3544 N N . SER B 1 196 ? -26.906 10.898 6.754 1 91.31 196 SER B N 1
ATOM 3545 C CA . SER B 1 196 ? -27.703 11.195 7.941 1 91.31 196 SER B CA 1
ATOM 3546 C C . SER B 1 196 ? -26.953 10.844 9.219 1 91.31 196 SER B C 1
ATOM 3548 O O . SER B 1 196 ? -26.062 9.984 9.203 1 91.31 196 SER B O 1
ATOM 3550 N N . ARG B 1 197 ? -27.312 11.492 10.305 1 89.75 197 ARG B N 1
ATOM 3551 C CA . ARG B 1 197 ? -26.703 11.227 11.594 1 89.75 197 ARG B CA 1
ATOM 3552 C C . ARG B 1 197 ? -26.844 9.758 11.984 1 89.75 197 ARG B C 1
ATOM 3554 O O . ARG B 1 197 ? -25.891 9.133 12.453 1 89.75 197 ARG B O 1
ATOM 3561 N N . GLY B 1 198 ? -27.984 9.219 11.805 1 86.94 198 GLY B N 1
ATOM 3562 C CA . GLY B 1 198 ? -28.25 7.832 12.141 1 86.94 198 GLY B CA 1
ATOM 3563 C C . GLY B 1 198 ? -27.422 6.852 11.352 1 86.94 198 GLY B C 1
ATOM 3564 O O . GLY B 1 198 ? -26.844 5.922 11.914 1 86.94 198 GLY B O 1
ATOM 3565 N N . THR B 1 199 ? -27.375 7.062 10.047 1 83.75 199 THR B N 1
ATOM 3566 C CA . THR B 1 199 ? -26.594 6.191 9.172 1 83.75 199 THR B CA 1
A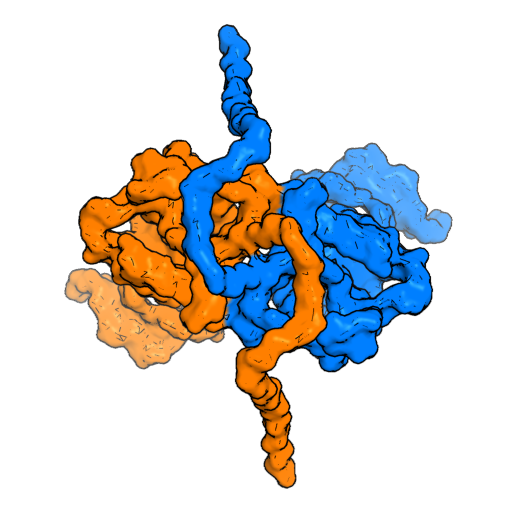TOM 3567 C C . THR B 1 199 ? -25.109 6.238 9.547 1 83.75 199 THR B C 1
ATOM 3569 O O . THR B 1 199 ? -24.453 5.199 9.602 1 83.75 199 THR B O 1
ATOM 3572 N N . PHE B 1 200 ? -24.625 7.406 9.82 1 87.25 200 PHE B N 1
ATOM 3573 C CA . PHE B 1 200 ? -23.234 7.602 10.203 1 87.25 200 PHE B CA 1
ATOM 3574 C C . PHE B 1 200 ? -22.906 6.852 11.492 1 87.25 200 PHE B C 1
ATOM 3576 O O . PHE B 1 200 ? -21.938 6.09 11.547 1 87.25 200 PHE B O 1
ATOM 3583 N N . ARG B 1 201 ? -23.719 7.047 12.438 1 85.06 201 ARG B N 1
ATOM 3584 C CA . ARG B 1 201 ? -23.484 6.438 13.742 1 85.06 201 ARG B CA 1
ATOM 3585 C C . ARG B 1 201 ? -23.609 4.922 13.672 1 85.06 201 ARG B C 1
ATOM 3587 O O . ARG B 1 201 ? -22.844 4.195 14.297 1 85.06 201 ARG B O 1
ATOM 3594 N N . SER B 1 202 ? -24.578 4.488 12.914 1 82.56 202 SER B N 1
ATOM 3595 C CA . SER B 1 202 ? -24.75 3.051 12.75 1 82.56 202 SER B CA 1
ATOM 3596 C C . SER B 1 202 ? -23.547 2.418 12.062 1 82.56 202 SER B C 1
ATOM 3598 O O . SER B 1 202 ? -23.078 1.357 12.477 1 82.56 202 SER B O 1
ATOM 3600 N N . ARG B 1 203 ? -23.062 3.062 11.109 1 77.75 203 ARG B N 1
ATOM 3601 C CA . ARG B 1 203 ? -21.938 2.545 10.352 1 77.75 203 ARG B CA 1
ATOM 3602 C C . ARG B 1 203 ? -20.688 2.471 11.219 1 77.75 203 ARG B C 1
ATOM 3604 O O . ARG B 1 203 ? -19.875 1.541 11.094 1 77.75 203 ARG B O 1
ATOM 3611 N N . LEU B 1 204 ? -20.5 3.42 12.07 1 79.94 204 LEU B N 1
ATOM 3612 C CA . LEU B 1 204 ? -19.297 3.461 12.906 1 79.94 204 LEU B CA 1
ATOM 3613 C C . LEU B 1 204 ? -19.516 2.703 14.203 1 79.94 204 LEU B C 1
ATOM 3615 O O . LEU B 1 204 ? -18.609 2.594 15.031 1 79.94 204 LEU B O 1
ATOM 3619 N N . GLY B 1 205 ? -20.734 2.203 14.305 1 81.12 205 GLY B N 1
ATOM 3620 C CA . GLY B 1 205 ? -21.062 1.48 15.523 1 81.12 205 GLY B CA 1
ATOM 3621 C C . GLY B 1 205 ? -21.094 2.367 16.75 1 81.12 205 GLY B C 1
ATOM 3622 O O . GLY B 1 205 ? -20.703 1.941 17.844 1 81.12 205 GLY B O 1
ATOM 3623 N N . ILE B 1 206 ? -21.391 3.561 16.547 1 83.25 206 ILE B N 1
ATOM 3624 C CA . ILE B 1 206 ? -21.422 4.512 17.656 1 83.25 206 ILE B CA 1
ATOM 3625 C C . ILE B 1 206 ? -22.734 4.391 18.406 1 83.25 206 ILE B C 1
ATOM 3627 O O . ILE B 1 206 ? -23.812 4.457 17.812 1 83.25 206 ILE B O 1
ATOM 3631 N N . LYS B 1 207 ? -22.531 4.137 19.625 1 76.94 207 LYS B N 1
ATOM 3632 C CA . LYS B 1 207 ? -23.672 4.094 20.547 1 76.94 207 LYS B CA 1
ATOM 3633 C C . LYS B 1 207 ? -23.844 5.426 21.266 1 76.94 207 LYS B C 1
ATOM 3635 O O . LYS B 1 207 ? -22.906 5.953 21.844 1 76.94 207 LYS B O 1
ATOM 3640 N N . VAL B 1 208 ? -24.875 6.238 20.875 1 67 208 VAL B N 1
ATOM 3641 C CA . VAL B 1 208 ? -25.109 7.539 21.484 1 67 208 VAL B CA 1
ATOM 3642 C C . VAL B 1 208 ? -26.031 7.383 22.703 1 67 208 VAL B C 1
ATOM 3644 O O . VAL B 1 208 ? -27.109 6.797 22.609 1 67 208 VAL B O 1
ATOM 3647 N N . GLY B 1 209 ? -25.484 7.012 23.844 1 66.38 209 GLY B N 1
ATOM 3648 C CA . GLY B 1 209 ? -26.156 7.07 25.125 1 66.38 209 GLY B CA 1
ATOM 3649 C C . GLY B 1 209 ? -25.406 7.879 26.172 1 66.38 209 GLY B C 1
ATOM 3650 O O . GLY B 1 209 ? -24.438 8.578 25.828 1 66.38 209 GLY B O 1
ATOM 3651 N N . ASP B 1 210 ? -25.938 7.984 27.328 1 75 210 ASP B N 1
ATOM 3652 C CA . ASP B 1 210 ? -25.266 8.609 28.469 1 75 210 ASP B CA 1
ATOM 3653 C C . ASP B 1 210 ? -23.938 7.922 28.766 1 75 210 ASP B C 1
ATOM 3655 O O . ASP B 1 210 ? -23.906 6.73 29.078 1 75 210 ASP B O 1
ATOM 3659 N N . MET B 1 211 ? -22.844 8.609 28.25 1 83.56 211 MET B N 1
ATOM 3660 C CA . MET B 1 211 ? -21.516 8.023 28.438 1 83.56 211 MET B CA 1
ATOM 3661 C C . MET B 1 211 ? -20.734 8.766 29.5 1 83.56 211 MET B C 1
ATOM 3663 O O . MET B 1 211 ? -20.828 9.992 29.609 1 83.56 211 MET B O 1
ATOM 3667 N N . ASN B 1 212 ? -20.047 7.996 30.281 1 90.5 212 ASN B N 1
ATOM 3668 C CA . ASN B 1 212 ? -19.094 8.586 31.203 1 90.5 212 ASN B CA 1
ATOM 3669 C C . ASN B 1 212 ? -17.75 8.852 30.547 1 90.5 212 ASN B C 1
ATOM 3671 O O . ASN B 1 212 ? -17.391 8.188 29.562 1 90.5 212 ASN B O 1
ATOM 3675 N N . PRO B 1 213 ? -17.078 9.867 31.156 1 91.94 213 PRO B N 1
ATOM 3676 C CA . PRO B 1 213 ? -15.727 10.055 30.641 1 91.94 213 PRO B CA 1
ATOM 3677 C C . PRO B 1 213 ? -14.891 8.781 30.703 1 91.94 213 PRO B C 1
ATOM 3679 O O . PRO B 1 213 ? -14.945 8.055 31.703 1 91.94 213 PRO B O 1
ATOM 3682 N N . GLY B 1 214 ? -14.18 8.531 29.531 1 91.94 214 GLY B N 1
ATOM 3683 C CA . GLY B 1 214 ? -13.328 7.359 29.5 1 91.94 214 GLY B CA 1
ATOM 3684 C C . GLY B 1 214 ? -13.984 6.16 28.844 1 91.94 214 GLY B C 1
ATOM 3685 O O . GLY B 1 214 ? -13.312 5.184 28.5 1 91.94 214 GLY B O 1
ATOM 3686 N N . GLU B 1 215 ? -15.242 6.301 28.625 1 90.88 215 GLU B N 1
ATOM 3687 C CA . GLU B 1 215 ? -15.961 5.191 28.016 1 90.88 215 GLU B CA 1
ATOM 3688 C C . GLU B 1 215 ? -15.891 5.262 26.5 1 90.88 215 GLU B C 1
ATOM 3690 O O . GLU B 1 215 ? -15.883 6.352 25.922 1 90.88 215 GLU B O 1
ATOM 3695 N N . ALA B 1 216 ? -15.922 4.035 25.938 1 89.44 216 ALA B N 1
ATOM 3696 C CA . ALA B 1 216 ? -15.914 3.957 24.469 1 89.44 216 ALA B CA 1
ATOM 3697 C C . ALA B 1 216 ? -17.297 4.234 23.906 1 89.44 216 ALA B C 1
ATOM 3699 O O . ALA B 1 216 ? -18.312 3.771 24.438 1 89.44 216 ALA B O 1
ATOM 3700 N N . ALA B 1 217 ? -17.281 5.035 22.875 1 86.81 217 ALA B N 1
ATOM 3701 C CA . ALA B 1 217 ? -18.531 5.379 22.203 1 86.81 217 ALA B CA 1
ATOM 3702 C C . ALA B 1 217 ? -18.906 4.332 21.156 1 86.81 217 ALA B C 1
ATOM 3704 O O . ALA B 1 217 ? -20.016 4.344 20.625 1 86.81 217 ALA B O 1
ATOM 3705 N N . ASP B 1 218 ? -18 3.439 20.828 1 81.25 218 ASP B N 1
ATOM 3706 C CA . ASP B 1 218 ? -18.219 2.443 19.797 1 81.25 218 ASP B CA 1
ATOM 3707 C C . ASP B 1 218 ? -17.75 1.06 20.25 1 81.25 218 ASP B C 1
ATOM 3709 O O . ASP B 1 218 ? -17.047 0.935 21.25 1 81.25 218 ASP B O 1
ATOM 3713 N N . GLN B 1 219 ? -18.125 0.044 19.5 1 75.69 219 GLN B N 1
ATOM 3714 C CA . GLN B 1 219 ? -17.859 -1.341 19.875 1 75.69 219 GLN B CA 1
ATOM 3715 C C . GLN B 1 219 ? -16.375 -1.67 19.719 1 75.69 219 GLN B C 1
ATOM 3717 O O . GLN B 1 219 ? -15.852 -2.547 20.422 1 75.69 219 GLN B O 1
ATOM 3722 N N . ALA B 1 220 ? -15.711 -0.952 18.922 1 75.25 220 ALA B N 1
ATOM 3723 C CA . ALA B 1 220 ? -14.32 -1.275 18.625 1 75.25 220 ALA B CA 1
ATOM 3724 C C . ALA B 1 220 ? -13.375 -0.453 19.5 1 75.25 220 ALA B C 1
ATOM 3726 O O . ALA B 1 220 ? -12.148 -0.538 19.359 1 75.25 220 ALA B O 1
ATOM 3727 N N . ASP B 1 221 ? -13.906 0.35 20.422 1 83.25 221 ASP B N 1
ATOM 3728 C CA . ASP B 1 221 ? -13.141 1.151 21.375 1 83.25 221 ASP B CA 1
ATOM 3729 C C . ASP B 1 221 ? -12.25 2.158 20.656 1 83.25 221 ASP B C 1
ATOM 3731 O O . ASP B 1 221 ? -11.086 2.34 21.016 1 83.25 221 ASP B O 1
ATOM 3735 N N . ILE B 1 222 ? -12.852 2.678 19.719 1 81.88 222 ILE B N 1
ATOM 3736 C CA . ILE B 1 222 ? -12.062 3.605 18.906 1 81.88 222 ILE B CA 1
ATOM 3737 C C . ILE B 1 222 ? -12.234 5.023 19.453 1 81.88 222 ILE B C 1
ATOM 3739 O O . ILE B 1 222 ? -11.25 5.754 19.625 1 81.88 222 ILE B O 1
ATOM 3743 N N . LEU B 1 223 ? -13.453 5.355 19.766 1 88.56 223 LEU B N 1
ATOM 3744 C CA . LEU B 1 223 ? -13.773 6.695 20.234 1 88.56 223 LEU B CA 1
ATOM 3745 C C . LEU B 1 223 ? -14.047 6.699 21.734 1 88.56 223 LEU B C 1
ATOM 3747 O O . LEU B 1 223 ? -14.945 5.996 22.203 1 88.56 223 LEU B O 1
ATOM 3751 N N . ILE B 1 224 ? -13.281 7.555 22.406 1 92.31 224 ILE B N 1
ATOM 3752 C CA . ILE B 1 224 ? -13.422 7.617 23.859 1 92.31 224 ILE B CA 1
ATOM 3753 C C . ILE B 1 224 ? -14.016 8.961 24.266 1 92.31 224 ILE B C 1
ATOM 3755 O O . ILE B 1 224 ? -13.539 10.016 23.844 1 92.31 224 ILE B O 1
ATOM 3759 N N . ALA B 1 225 ? -15.039 8.836 25.109 1 93.25 225 ALA B N 1
ATOM 3760 C CA . ALA B 1 225 ? -15.656 10.055 25.641 1 93.25 225 ALA B CA 1
ATOM 3761 C C . ALA B 1 225 ? -14.719 10.773 26.594 1 93.25 225 ALA B C 1
ATOM 3763 O O . ALA B 1 225 ? -14.07 10.141 27.438 1 93.25 225 ALA B O 1
ATOM 3764 N N . THR B 1 226 ? -14.633 12.078 26.359 1 94.12 226 THR B N 1
ATOM 3765 C CA . THR B 1 226 ? -13.844 12.875 27.281 1 94.12 226 THR B CA 1
ATOM 3766 C C . THR B 1 226 ? -14.742 13.586 28.297 1 94.12 226 THR B C 1
ATOM 3768 O O . THR B 1 226 ? -15.961 13.445 28.25 1 94.12 226 THR B O 1
ATOM 3771 N N . ASP B 1 227 ? -14.117 14.328 29.25 1 92.75 227 ASP B N 1
ATOM 3772 C CA . ASP B 1 227 ? -14.867 15.102 30.234 1 92.75 227 ASP B CA 1
ATOM 3773 C C . ASP B 1 227 ? -15.117 16.531 29.75 1 92.75 227 ASP B C 1
ATOM 3775 O O . ASP B 1 227 ? -15.672 17.359 30.469 1 92.75 227 ASP B O 1
ATOM 3779 N N . GLN B 1 228 ? -14.711 16.703 28.547 1 92.75 228 GLN B N 1
ATOM 3780 C CA . GLN B 1 228 ? -14.82 18.047 28.016 1 92.75 228 GLN B CA 1
ATOM 3781 C C . GLN B 1 228 ? -15.984 18.156 27.031 1 92.75 228 GLN B C 1
ATOM 3783 O O . GLN B 1 228 ? -16.391 17.156 26.422 1 92.75 228 GLN B O 1
ATOM 3788 N N . PHE B 1 229 ? -16.531 19.375 26.938 1 91.25 229 PHE B N 1
ATOM 3789 C CA . PHE B 1 229 ? -17.656 19.656 26.047 1 91.25 229 PHE B CA 1
ATOM 3790 C C . PHE B 1 229 ? -17.359 20.906 25.219 1 91.25 229 PHE B C 1
ATOM 3792 O O . PHE B 1 229 ? -16.516 21.734 25.594 1 91.25 229 PHE B O 1
ATOM 3799 N N . GLN B 1 230 ? -17.875 20.859 23.984 1 87.81 230 GLN B N 1
ATOM 3800 C CA . GLN B 1 230 ? -17.797 22.016 23.109 1 87.81 230 GLN B CA 1
ATOM 3801 C C . GLN B 1 230 ? -19.188 22.625 22.875 1 87.81 230 GLN B C 1
ATOM 3803 O O . GLN B 1 230 ? -20.156 21.891 22.719 1 87.81 230 GLN B O 1
ATOM 3808 N N . GLY B 1 231 ? -19.203 23.953 22.625 1 76.81 231 GLY B N 1
ATOM 3809 C CA . GLY B 1 231 ? -20.422 24.688 22.344 1 76.81 231 GLY B CA 1
ATOM 3810 C C . GLY B 1 231 ? -21.031 25.344 23.562 1 76.81 231 GLY B C 1
ATOM 3811 O O . GLY B 1 231 ? -20.5 25.234 24.672 1 76.81 231 GLY B O 1
ATOM 3812 N N . GLY B 1 232 ? -22 26.172 23.406 1 66.69 232 GLY B N 1
ATOM 3813 C CA . GLY B 1 232 ? -22.672 27.016 24.375 1 66.69 232 GLY B CA 1
ATOM 3814 C C . GLY B 1 232 ? -23.469 26.234 25.406 1 66.69 232 GLY B C 1
ATOM 3815 O O . GLY B 1 232 ? -23.547 25 25.328 1 66.69 232 GLY B O 1
ATOM 3816 N N . SER B 1 233 ? -23.891 26.891 26.547 1 64.94 233 SER B N 1
ATOM 3817 C CA . SER B 1 233 ? -24.547 26.422 27.75 1 64.94 233 SER B CA 1
ATOM 3818 C C . SER B 1 233 ? -25.797 25.609 27.422 1 64.94 233 SER B C 1
ATOM 3820 O O . SER B 1 233 ? -26.188 24.719 28.172 1 64.94 233 SER B O 1
ATOM 3822 N N . GLN B 1 234 ? -26.438 25.75 26.359 1 67.12 234 GLN B N 1
ATOM 3823 C CA . GLN B 1 234 ? -27.75 25.125 26.156 1 67.12 234 GLN B CA 1
ATOM 3824 C C . GLN B 1 234 ? -27.609 23.719 25.625 1 67.12 234 GLN B C 1
ATOM 3826 O O . GLN B 1 234 ? -28.297 22.797 26.062 1 67.12 234 GLN B O 1
ATOM 3831 N N . ARG B 1 235 ? -26.734 23.422 24.703 1 73.12 235 ARG B N 1
ATOM 3832 C CA . ARG B 1 235 ? -26.562 22.078 24.172 1 73.12 235 ARG B CA 1
ATOM 3833 C C . ARG B 1 235 ? -25.094 21.766 23.922 1 73.12 235 ARG B C 1
ATOM 3835 O O . ARG B 1 235 ? -24.656 21.703 22.781 1 73.12 235 ARG B O 1
ATOM 3842 N N . PRO B 1 236 ? -24.469 21.484 25.094 1 82.44 236 PRO B N 1
ATOM 3843 C CA . PRO B 1 236 ? -23.047 21.234 24.906 1 82.44 236 PRO B CA 1
ATOM 3844 C C . PRO B 1 236 ? -22.766 19.875 24.266 1 82.44 236 PRO B C 1
ATOM 3846 O O . PRO B 1 236 ? -23.469 18.906 24.531 1 82.44 236 PRO B O 1
ATOM 3849 N N . ALA B 1 237 ? -21.938 19.891 23.234 1 88.44 237 ALA B N 1
ATOM 3850 C CA . ALA B 1 237 ? -21.531 18.656 22.562 1 88.44 237 ALA B CA 1
ATOM 3851 C C . ALA B 1 237 ? -20.281 18.062 23.219 1 88.44 237 ALA B C 1
ATOM 3853 O O . ALA B 1 237 ? -19.281 18.75 23.391 1 88.44 237 ALA B O 1
ATOM 3854 N N . ARG B 1 238 ? -20.344 16.844 23.562 1 91.19 238 ARG B N 1
ATOM 3855 C CA . ARG B 1 238 ? -19.203 16.156 24.172 1 91.19 238 ARG B CA 1
ATOM 3856 C C . ARG B 1 238 ? -18.062 16.016 23.188 1 91.19 238 ARG B C 1
ATOM 3858 O O . ARG B 1 238 ? -18.281 15.734 22.016 1 91.19 238 ARG B O 1
ATOM 3865 N N . LEU B 1 239 ? -16.859 16.141 23.766 1 94.31 239 LEU B N 1
ATOM 3866 C CA . LEU B 1 239 ? -15.664 15.914 22.969 1 94.31 239 LEU B CA 1
ATOM 3867 C C . LEU B 1 239 ? -15.18 14.477 23.125 1 94.31 239 LEU B C 1
ATOM 3869 O O . LEU B 1 239 ? -15.227 13.914 24.219 1 94.31 239 LEU B O 1
ATOM 3873 N N . PHE B 1 240 ? -14.742 13.953 22 1 93.06 240 PHE B N 1
ATOM 3874 C CA . PHE B 1 240 ? -14.203 12.602 21.938 1 93.06 240 PHE B CA 1
ATOM 3875 C C . PHE B 1 240 ? -12.742 12.625 21.516 1 93.06 240 PHE B C 1
ATOM 3877 O O . PHE B 1 240 ? -12.266 13.609 20.953 1 93.06 240 PHE B O 1
ATOM 3884 N N . ARG B 1 241 ? -12.008 11.531 21.875 1 92.38 241 ARG B N 1
ATOM 3885 C CA . ARG B 1 241 ? -10.648 11.32 21.391 1 92.38 241 ARG B CA 1
ATOM 3886 C C . ARG B 1 241 ? -10.492 9.922 20.797 1 92.38 241 ARG B C 1
ATOM 3888 O O . ARG B 1 241 ? -11.227 9.008 21.172 1 92.38 241 ARG B O 1
ATOM 3895 N N . VAL B 1 242 ? -9.516 9.867 19.906 1 87.5 242 VAL B N 1
ATOM 3896 C CA . VAL B 1 242 ? -9.281 8.578 19.266 1 87.5 242 VAL B CA 1
ATOM 3897 C C . VAL B 1 242 ? -8.391 7.719 20.156 1 87.5 242 VAL B C 1
ATOM 3899 O O . VAL B 1 242 ? -7.355 8.18 20.656 1 87.5 242 VAL B O 1
ATOM 3902 N N . ASN B 1 243 ? -8.812 6.492 20.391 1 83.31 243 ASN B N 1
ATOM 3903 C CA . ASN B 1 243 ? -8.016 5.531 21.156 1 83.31 243 ASN B CA 1
ATOM 3904 C C . ASN B 1 243 ? -7.102 4.719 20.25 1 83.31 243 ASN B C 1
ATOM 3906 O O . ASN B 1 243 ? -5.938 4.48 20.578 1 83.31 243 ASN B O 1
ATOM 3910 N N . ARG B 1 244 ? -7.582 4.27 19.156 1 76.88 244 ARG B N 1
ATOM 3911 C CA . ARG B 1 244 ? -6.809 3.471 18.203 1 76.88 244 ARG B CA 1
ATOM 3912 C C . ARG B 1 244 ? -7.438 3.51 16.828 1 76.88 244 ARG B C 1
ATOM 3914 O O . ARG B 1 244 ? -8.594 3.91 16.672 1 76.88 244 ARG B O 1
ATOM 3921 N N . LEU B 1 245 ? -6.473 3.312 15.922 1 68.31 245 LEU B N 1
ATOM 3922 C CA . LEU B 1 245 ? -7.008 3.098 14.586 1 68.31 245 LEU B CA 1
ATOM 3923 C C . LEU B 1 245 ? -7.652 1.719 14.469 1 68.31 245 LEU B C 1
ATOM 3925 O O . LEU B 1 245 ? -7.086 0.726 14.938 1 68.31 245 LEU B O 1
ATOM 3929 N N . SER B 1 246 ? -8.914 1.664 14.172 1 63.84 246 SER B N 1
ATOM 3930 C CA . SER B 1 246 ? -9.578 0.372 14.031 1 63.84 246 SER B CA 1
ATOM 3931 C C . SER B 1 246 ? -10.398 0.312 12.75 1 63.84 246 SER B C 1
ATOM 3933 O O . SER B 1 246 ? -10.75 1.349 12.18 1 63.84 246 SER B O 1
ATOM 3935 N N . LEU B 1 247 ? -10.453 -0.905 12.172 1 65.19 247 LEU B N 1
ATOM 3936 C CA . LEU B 1 247 ? -11.328 -1.203 11.047 1 65.19 247 LEU B CA 1
ATOM 3937 C C . LEU B 1 247 ? -12.758 -1.423 11.516 1 65.19 247 LEU B C 1
ATOM 3939 O O . LEU B 1 247 ? -12.984 -1.896 12.633 1 65.19 247 LEU B O 1
ATOM 3943 N N . PHE B 1 248 ? -13.625 -0.706 10.734 1 62.38 248 PHE B N 1
ATOM 3944 C CA . PHE B 1 248 ? -15.008 -1.021 11.062 1 62.38 248 PHE B CA 1
ATOM 3945 C C . PHE B 1 248 ? -15.258 -2.52 10.961 1 62.38 248 PHE B C 1
ATOM 3947 O O . PHE B 1 248 ? -14.531 -3.234 10.266 1 62.38 248 PHE B O 1
ATOM 3954 N N . LYS B 1 249 ? -16 -3.09 11.844 1 54.06 249 LYS B N 1
ATOM 3955 C CA . LYS B 1 249 ? -16.281 -4.523 11.789 1 54.06 249 LYS B CA 1
ATOM 3956 C C . LYS B 1 249 ? -16.219 -5.039 10.359 1 54.06 249 LYS B C 1
ATOM 3958 O O . LYS B 1 249 ? -16.797 -4.438 9.453 1 54.06 249 LYS B O 1
ATOM 3963 N N . ARG B 1 250 ? -15.031 -5.758 10.133 1 50.47 250 ARG B N 1
ATOM 3964 C CA . ARG B 1 250 ? -14.641 -6.398 8.883 1 50.47 250 ARG B CA 1
ATOM 3965 C C . ARG B 1 250 ? -15.852 -6.941 8.141 1 50.47 250 ARG B C 1
ATOM 3967 O O . ARG B 1 250 ? -16.797 -7.445 8.766 1 50.47 250 ARG B O 1
ATOM 3974 N N . ALA B 1 251 ? -15.812 -6.438 6.93 1 48.53 251 ALA B N 1
ATOM 3975 C CA . ALA B 1 251 ? -16.797 -7.055 6.043 1 48.53 251 ALA B CA 1
ATOM 3976 C C . ALA B 1 251 ? -16.688 -8.578 6.078 1 48.53 251 ALA B C 1
ATOM 3978 O O . ALA B 1 251 ? -15.594 -9.133 5.977 1 48.53 251 ALA B O 1
ATOM 3979 N N . SER B 1 252 ? -17.188 -9.125 7.137 1 52.28 252 SER B N 1
ATOM 3980 C CA . SER B 1 252 ? -17.531 -10.539 6.984 1 52.28 252 SER B CA 1
ATOM 3981 C C . SER B 1 252 ? -18.562 -10.742 5.883 1 52.28 252 SER B C 1
ATOM 3983 O O . SER B 1 252 ? -19.156 -9.781 5.406 1 52.28 252 SER B O 1
ATOM 3985 N N . TRP B 1 253 ? -18.312 -11.977 5.145 1 50.16 253 TRP B N 1
ATOM 3986 C CA . TRP B 1 253 ? -19.484 -12.234 4.316 1 50.16 253 TRP B CA 1
ATOM 3987 C C . TRP B 1 253 ? -20.766 -12 5.102 1 50.16 253 TRP B C 1
ATOM 3989 O O . TRP B 1 253 ? -20.797 -12.172 6.324 1 50.16 253 TRP B O 1
#

Foldseek 3Di:
DPCPPPPPPPPPDDPPPPPPPDPPPDDDAFEKAFEFEWADDPLAIKTWWFAACDPDVHRFTETQMDGDDPVPAPDNVSRVQVSCCVQQVAGAPDKDWLAWDWDQPQDPVGTYIYGYMYGAAAPVRSCVSDPRGIDIDGLVDDDDGHGCRNVSSVSNLVVQLVQLQWKQSLLSNDPQKDFVVVSQSSNCSSNVHHDDPVVVCVQQQAQPDDDDAQDARHPVSFKGWHPDWDDDPPDTTTIIGGDDIDTRPPPDD/DDCPPPPPPPPPDDPPPPPPPDPPPDDDAFEKAFEFEWADDPLAIKTWWAAACDPDVHRFTETQMDGDDPVPAPDNVSRVQVSCCVQQVAGAPDKDWLAWDWDQPQDPVGTYIYGYMYGAAAPVRSCVSDPRGIDIDGLVDDDDGHGCRNVSSVSNLVVQLVQLQWKQSLLSNDPQKDFVVVSQSSNCSSNVHHDDPVVVCVQQQAAPDDDDAQDARHPVSQKGWHPDWDDDPPDTTTIIGGDDIDTRPPPDD